Protein AF-A0A1V4ZEF6-F1 (afdb_monomer)

Sequence (366 aa):
MSLTPDLIRANMSLEEIETHDHVALFYADDDERDRQSARLCSIGYERGEQIVLLATPDVLEGLRRHLTIPGRSLAELEAGGNLRAVLFDEGESYDEEKALLLLEKLVHDGVAKGFPAVRIITYASSLARWWDMKALLRIESLCNEIFEETAAVSVCLWQANEPMVMSVVARHPFLVVRGFLCSNYFYMAPADVAKDERAIPVGPAFLDRLLDIQMNELSLKQQDERMKEVNCRLADEMEQRQKVEWALVLSENNYRNALNAMADMVHVIDREGKVVLANHVFIDKVKQLGYPGNVIGDRLSDMLPYLCQENLEDNERVFNTGCSLKKEEMVRIAGHDICIEVRKIPVMNGPSAYNVLTIAREVEQR

Secondary structure (DSSP, 8-state):
---------EEE-GGG--TT-EEEEEESSHHHHHHHHHHHHHHHHHTTPEEEEEE-HHHHHHHHHH-EETTEEHHHHHHTTSEEEEE--TT----HHHHHHHHHHHHHHHHHTT-S-EEEEE-HHHHHTTS-HHHHHHHHHHHHHHHHHSSEEEEEEEETTSTTHHHHHTT-SEEEETTEEEE-TT---HHHHTT--S-----HHHHHHHHHHHHHHHHHHHHHHHHHHHHHHHHHHHHHHHHHHHHHHHHHHHHHHHHHT-SSEEEEE-TTSBEEEE-HHHHHHHHHTT--S-TTTSBHHHH-TTS-HHHHHHHHHHHHH---EEEEEEEEETTEEEEEEEEEEEEEETTEEEEEEEEEEE----

Nearest PDB structures (foldseek):
  7dyi-assembly1_B  TM=7.213E-01  e=3.232E-06  Synechococcus elongatus PCC 7942 = FACHB-805
  3jzm-assembly1_B  TM=6.583E-01  e=1.383E-05  Synechococcus elongatus PCC 7942 = FACHB-805
  4yds-assembly1_A  TM=6.256E-01  e=2.862E-05  Sulfolobus acidocaldarius DSM 639
  2qkp-assembly2_D  TM=6.575E-01  e=6.289E-04  Streptococcus mutans UA159
  8dba-assembly1_D  TM=4.778E-01  e=4.374E-05  Cereibacter sphaeroides

Radius of gyration: 43.16 Å; Cα contacts (8 Å, |Δi|>4): 537; chains: 1; bounding box: 96×50×104 Å

Structure (mmCIF, N/CA/C/O backbone):
data_AF-A0A1V4ZEF6-F1
#
_entry.id   AF-A0A1V4ZEF6-F1
#
loop_
_atom_site.group_PDB
_atom_site.id
_atom_site.type_symbol
_atom_site.label_atom_id
_atom_site.label_alt_id
_atom_site.label_comp_id
_atom_site.label_asym_id
_atom_site.label_entity_id
_atom_site.label_seq_id
_atom_site.pdbx_PDB_ins_code
_atom_site.Cartn_x
_atom_site.Cartn_y
_atom_site.Cartn_z
_atom_site.occupancy
_atom_site.B_iso_or_equiv
_atom_site.auth_seq_id
_atom_site.auth_comp_id
_atom_site.auth_asym_id
_atom_site.auth_atom_id
_atom_site.pdbx_PDB_model_num
ATOM 1 N N . MET A 1 1 ? 5.668 29.654 -7.514 1.00 25.45 1 MET A N 1
ATOM 2 C CA . MET A 1 1 ? 4.859 28.448 -7.782 1.00 25.45 1 MET A CA 1
ATOM 3 C C . MET A 1 1 ? 5.863 27.329 -7.988 1.00 25.45 1 MET A C 1
ATOM 5 O O . MET A 1 1 ? 6.567 27.368 -8.977 1.00 25.45 1 MET A O 1
ATOM 9 N N . SER A 1 2 ? 6.302 26.665 -6.917 1.00 35.56 2 SER A N 1
ATOM 10 C CA . SER A 1 2 ? 5.681 25.451 -6.356 1.00 35.56 2 SER A CA 1
ATOM 11 C C . SER A 1 2 ? 5.515 24.376 -7.428 1.00 35.56 2 SER A C 1
ATOM 13 O O . SER A 1 2 ? 4.440 24.201 -7.979 1.00 35.56 2 SER A O 1
ATOM 15 N N . LEU A 1 3 ? 6.630 23.710 -7.715 1.00 23.38 3 LEU A N 1
ATOM 16 C CA . LEU A 1 3 ? 6.681 22.352 -8.237 1.00 23.38 3 LEU A CA 1
ATOM 17 C C . LEU A 1 3 ? 7.714 21.636 -7.367 1.00 23.38 3 LEU A C 1
ATOM 19 O O . LEU A 1 3 ? 8.877 21.500 -7.722 1.00 23.38 3 LEU A O 1
ATOM 23 N N . THR A 1 4 ? 7.321 21.298 -6.143 1.00 24.86 4 THR A N 1
ATOM 24 C CA . THR A 1 4 ? 7.815 20.054 -5.558 1.00 24.86 4 THR A CA 1
ATOM 25 C C . THR A 1 4 ? 7.092 18.973 -6.350 1.00 24.86 4 THR A C 1
ATOM 27 O O . THR A 1 4 ? 5.868 18.916 -6.229 1.00 24.86 4 THR A O 1
ATOM 30 N N . PRO A 1 5 ? 7.770 18.186 -7.204 1.00 33.22 5 PRO A N 1
ATOM 31 C CA . PRO A 1 5 ? 7.146 16.988 -7.737 1.00 33.22 5 PRO A CA 1
ATOM 32 C C . PRO A 1 5 ? 6.732 16.161 -6.523 1.00 33.22 5 PRO A C 1
ATOM 34 O O . PRO A 1 5 ? 7.518 16.047 -5.576 1.00 33.22 5 PRO A O 1
ATOM 37 N N . ASP A 1 6 ? 5.504 15.656 -6.505 1.00 36.19 6 ASP A N 1
ATOM 38 C CA . ASP A 1 6 ? 5.046 14.709 -5.495 1.00 36.19 6 ASP A CA 1
ATOM 39 C C . ASP A 1 6 ? 5.944 13.456 -5.558 1.00 36.19 6 ASP A C 1
ATOM 41 O O . ASP A 1 6 ? 5.702 12.499 -6.286 1.00 36.19 6 ASP A O 1
ATOM 45 N N . LEU A 1 7 ? 7.057 13.507 -4.821 1.00 40.72 7 LEU A N 1
ATOM 46 C CA . LEU A 1 7 ? 8.138 12.522 -4.743 1.00 40.72 7 LEU A CA 1
ATOM 47 C C . LEU A 1 7 ? 7.742 11.368 -3.813 1.00 40.72 7 LEU A C 1
ATOM 49 O O . LEU A 1 7 ? 8.435 11.059 -2.842 1.00 40.72 7 LEU A O 1
ATOM 53 N N . ILE A 1 8 ? 6.594 10.749 -4.081 1.00 44.06 8 ILE A N 1
ATOM 54 C CA . ILE A 1 8 ? 6.137 9.557 -3.362 1.00 44.06 8 ILE A CA 1
ATOM 55 C C . ILE A 1 8 ? 5.793 8.471 -4.385 1.00 44.06 8 ILE A C 1
ATOM 57 O O . ILE A 1 8 ? 4.632 8.151 -4.613 1.00 44.06 8 ILE A O 1
ATOM 61 N N . ARG A 1 9 ? 6.826 7.892 -5.010 1.00 48.12 9 ARG A N 1
ATOM 62 C CA . ARG A 1 9 ? 6.733 6.608 -5.724 1.00 48.12 9 ARG A CA 1
ATOM 63 C C . ARG A 1 9 ? 7.878 5.705 -5.281 1.00 48.12 9 ARG A C 1
ATOM 65 O O . ARG A 1 9 ? 8.962 5.729 -5.856 1.00 48.12 9 ARG A O 1
ATOM 72 N N . ALA A 1 10 ? 7.681 4.975 -4.190 1.00 47.03 10 ALA A N 1
ATOM 73 C CA . ALA A 1 10 ? 8.702 4.104 -3.619 1.00 47.03 10 ALA A CA 1
ATOM 74 C C . ALA A 1 10 ? 8.150 2.708 -3.342 1.00 47.03 10 ALA A C 1
ATOM 76 O O . ALA A 1 10 ? 7.075 2.587 -2.757 1.00 47.03 10 ALA A O 1
ATOM 77 N N . ASN A 1 11 ? 8.911 1.671 -3.716 1.00 53.81 11 ASN A N 1
ATOM 78 C CA . ASN A 1 11 ? 8.492 0.263 -3.654 1.00 53.81 11 ASN A CA 1
ATOM 79 C C . ASN A 1 11 ? 7.203 -0.012 -4.436 1.00 53.81 11 ASN A C 1
ATOM 81 O O . ASN A 1 11 ? 6.352 -0.799 -4.021 1.00 53.81 11 ASN A O 1
ATOM 85 N N . MET A 1 12 ? 7.086 0.671 -5.567 1.00 60.19 12 MET A N 1
ATOM 86 C CA . MET A 1 12 ? 5.955 0.603 -6.468 1.00 60.19 12 MET A CA 1
ATOM 87 C C . MET A 1 12 ? 6.144 -0.515 -7.494 1.00 60.19 12 MET A C 1
ATOM 89 O O . MET A 1 12 ? 7.266 -0.951 -7.777 1.00 60.19 12 MET A O 1
ATOM 93 N N . SER A 1 13 ? 5.036 -1.011 -8.025 1.00 78.75 13 SER A N 1
ATOM 94 C CA . SER A 1 13 ? 5.056 -2.023 -9.075 1.00 78.75 13 SER A CA 1
ATOM 95 C C . SER A 1 13 ? 5.390 -1.370 -10.423 1.00 78.75 13 SER A C 1
ATOM 97 O O . SER A 1 13 ? 5.244 -0.161 -10.593 1.00 78.75 13 SER A O 1
ATOM 99 N N . LEU A 1 14 ? 5.840 -2.144 -11.415 1.00 83.19 14 LEU A N 1
ATOM 100 C CA . LEU A 1 14 ? 6.134 -1.607 -12.758 1.00 83.19 14 LEU A CA 1
ATOM 101 C C . LEU A 1 14 ? 4.903 -0.982 -13.435 1.00 83.19 14 LEU A C 1
ATOM 103 O O . LEU A 1 14 ? 5.025 -0.158 -14.339 1.00 83.19 14 LEU A O 1
ATOM 107 N N . GLU A 1 15 ? 3.717 -1.372 -12.985 1.00 86.00 15 GLU A N 1
ATOM 108 C CA . GLU A 1 15 ? 2.422 -0.826 -13.351 1.00 86.00 15 GLU A CA 1
ATOM 109 C C . GLU A 1 15 ? 2.271 0.644 -12.931 1.00 86.00 15 GLU A C 1
ATOM 111 O O . GLU A 1 15 ? 1.353 1.301 -13.388 1.00 86.00 15 GLU A O 1
ATOM 116 N N . GLU A 1 16 ? 3.142 1.213 -12.104 1.00 85.81 16 GLU A N 1
ATOM 117 C CA . GLU A 1 16 ? 3.047 2.623 -11.687 1.00 85.81 16 GLU A CA 1
ATOM 118 C C . GLU A 1 16 ? 3.954 3.551 -12.509 1.00 85.81 16 GLU A C 1
ATOM 120 O O . GLU A 1 16 ? 4.047 4.744 -12.225 1.00 85.81 16 GLU A O 1
ATOM 125 N N . ILE A 1 17 ? 4.584 3.020 -13.565 1.00 88.88 17 ILE A N 1
ATOM 126 C CA . ILE A 1 17 ? 5.239 3.826 -14.599 1.00 88.88 17 ILE A CA 1
ATOM 127 C C . ILE A 1 17 ? 4.155 4.466 -15.477 1.00 88.88 17 ILE A C 1
ATOM 129 O O . ILE A 1 17 ? 3.334 3.764 -16.081 1.00 88.88 17 ILE A O 1
ATOM 133 N N . GLU A 1 18 ? 4.161 5.789 -15.567 1.00 89.31 18 GLU A N 1
ATOM 134 C CA . GLU A 1 18 ? 3.169 6.608 -16.260 1.00 89.31 18 GLU A CA 1
ATOM 135 C C . GLU A 1 18 ? 3.711 7.224 -17.556 1.00 89.31 18 GLU A C 1
ATOM 137 O O . GLU A 1 18 ? 4.890 7.123 -17.892 1.00 89.31 18 GLU A O 1
ATOM 142 N N . THR A 1 19 ? 2.811 7.832 -18.332 1.00 90.00 19 THR A N 1
ATOM 143 C CA . THR A 1 19 ? 3.193 8.657 -19.485 1.00 90.00 19 THR A CA 1
ATOM 144 C C . THR A 1 19 ? 4.055 9.826 -19.016 1.00 90.00 19 THR A C 1
ATOM 146 O O . THR A 1 19 ? 3.807 10.368 -17.944 1.00 90.00 19 THR A O 1
ATOM 149 N N . HIS A 1 20 ? 5.035 10.200 -19.832 1.00 91.12 20 HIS A N 1
ATOM 150 C CA . HIS A 1 20 ? 6.109 11.159 -19.564 1.00 91.12 20 HIS A CA 1
ATOM 151 C C . HIS A 1 20 ? 7.256 10.635 -18.686 1.00 91.12 20 HIS A C 1
ATOM 153 O O . HIS A 1 20 ? 8.286 11.300 -18.581 1.00 91.12 20 HIS A O 1
ATOM 159 N N . ASP A 1 21 ? 7.145 9.431 -18.110 1.00 90.12 21 ASP A N 1
ATOM 160 C CA . ASP A 1 21 ? 8.215 8.888 -17.271 1.00 90.12 21 ASP A CA 1
ATOM 161 C C . ASP A 1 21 ? 9.429 8.431 -18.096 1.00 90.12 21 ASP A C 1
ATOM 163 O O . ASP A 1 21 ? 9.311 7.747 -19.120 1.00 90.12 21 ASP A O 1
ATOM 167 N N . HIS A 1 22 ? 10.615 8.741 -17.567 1.00 91.06 22 HIS A N 1
ATOM 168 C CA . HIS A 1 22 ? 11.899 8.210 -18.011 1.00 91.06 22 HIS A CA 1
ATOM 169 C C . HIS A 1 22 ? 12.555 7.409 -16.880 1.00 91.06 22 HIS A C 1
ATOM 171 O O . HIS A 1 22 ? 12.903 7.949 -15.826 1.00 91.06 22 HIS A O 1
ATOM 177 N N . VAL A 1 23 ? 12.698 6.099 -17.081 1.00 90.81 23 VAL A N 1
ATOM 178 C CA . VAL A 1 23 ? 13.040 5.142 -16.022 1.00 90.81 23 VAL A CA 1
ATOM 179 C C . VAL A 1 23 ? 14.286 4.341 -16.387 1.00 90.81 23 VAL A C 1
ATOM 181 O O . VAL A 1 23 ? 14.334 3.728 -17.449 1.00 90.81 23 VAL A O 1
ATOM 184 N N . ALA A 1 24 ? 15.268 4.265 -15.485 1.00 89.75 24 ALA A N 1
ATOM 185 C CA . ALA A 1 24 ? 16.396 3.340 -15.630 1.00 89.75 24 ALA A CA 1
ATOM 186 C C . ALA A 1 24 ? 16.108 2.022 -14.903 1.00 89.75 24 ALA A C 1
ATOM 188 O O . ALA A 1 24 ? 15.923 2.014 -13.688 1.00 89.75 24 ALA A O 1
ATOM 189 N N . LEU A 1 25 ? 16.114 0.900 -15.620 1.00 90.25 25 LEU A N 1
ATOM 190 C CA . LEU A 1 25 ? 15.976 -0.442 -15.057 1.00 90.25 25 LEU A CA 1
ATOM 191 C C . LEU A 1 25 ? 17.328 -1.145 -15.025 1.00 90.25 25 LEU A C 1
ATOM 193 O O . LEU A 1 25 ? 17.959 -1.314 -16.066 1.00 90.25 25 LEU A O 1
ATOM 197 N N . PHE A 1 26 ? 17.733 -1.627 -13.851 1.00 86.12 26 PHE A N 1
ATOM 198 C CA . PHE A 1 26 ? 18.975 -2.386 -13.700 1.00 86.12 26 PHE A CA 1
ATOM 199 C C . PHE A 1 26 ? 18.710 -3.887 -13.598 1.00 86.12 26 PHE A C 1
ATOM 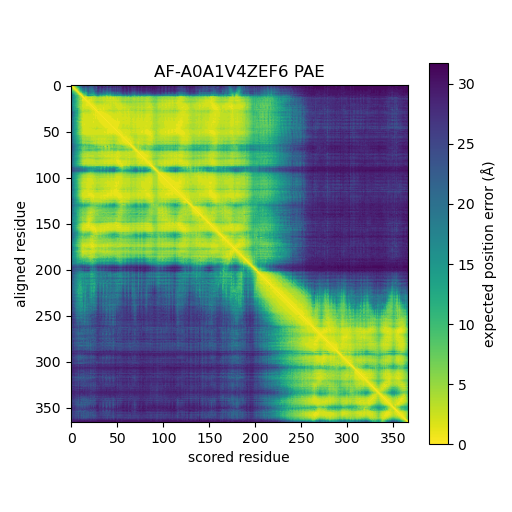201 O O . PHE A 1 26 ? 17.884 -4.314 -12.792 1.00 86.12 26 PHE A O 1
ATOM 208 N N . TYR A 1 27 ? 19.436 -4.679 -14.388 1.00 85.38 27 TYR A N 1
ATOM 209 C CA . TYR A 1 27 ? 19.371 -6.143 -14.376 1.00 85.38 27 TYR A CA 1
ATOM 210 C C . TYR A 1 27 ? 20.747 -6.764 -14.104 1.00 85.38 27 TYR A C 1
ATOM 212 O O . TYR A 1 27 ? 21.783 -6.230 -14.511 1.00 85.38 27 TYR A O 1
ATOM 220 N N . ALA A 1 28 ? 20.771 -7.894 -13.399 1.00 81.81 28 ALA A N 1
ATOM 221 C CA . ALA A 1 28 ? 21.996 -8.618 -13.068 1.00 81.81 28 ALA A CA 1
ATOM 222 C C . ALA A 1 28 ? 22.441 -9.569 -14.192 1.00 81.81 28 ALA A C 1
ATOM 224 O O . ALA A 1 28 ? 23.639 -9.688 -14.464 1.00 81.81 28 ALA A O 1
ATOM 225 N N . ASP A 1 29 ? 21.481 -10.224 -14.846 1.00 85.12 29 ASP A N 1
ATOM 226 C CA . ASP A 1 29 ? 21.697 -11.243 -15.873 1.00 85.12 29 ASP A CA 1
ATOM 227 C C . ASP A 1 29 ? 20.635 -11.187 -16.989 1.00 85.12 29 ASP A C 1
ATOM 229 O O . ASP A 1 29 ? 19.636 -10.467 -16.898 1.00 85.12 29 ASP A O 1
ATOM 233 N N . ASP A 1 30 ? 20.879 -11.930 -18.073 1.00 87.19 30 ASP A N 1
ATOM 234 C CA . ASP A 1 30 ? 19.987 -11.984 -19.237 1.00 87.19 30 ASP A CA 1
ATOM 235 C C . ASP A 1 30 ? 18.602 -12.560 -18.890 1.00 87.19 30 ASP A C 1
ATOM 237 O O . ASP A 1 30 ? 17.599 -12.124 -19.456 1.00 87.19 30 ASP A O 1
ATOM 241 N N . ASP A 1 31 ? 18.517 -13.481 -17.923 1.00 85.69 31 ASP A N 1
ATOM 242 C CA . ASP A 1 31 ? 17.240 -14.053 -17.489 1.00 85.69 31 ASP A CA 1
ATOM 243 C C . ASP A 1 31 ? 16.377 -12.994 -16.782 1.00 85.69 31 ASP A C 1
ATOM 245 O O . ASP A 1 31 ? 15.159 -12.933 -16.973 1.00 85.69 31 ASP A O 1
ATOM 249 N N . GLU A 1 32 ? 16.981 -12.151 -15.940 1.00 84.69 32 GLU A N 1
ATOM 250 C CA . GLU A 1 32 ? 16.313 -11.008 -15.324 1.00 84.69 32 GLU A CA 1
ATOM 251 C C . GLU A 1 32 ? 15.894 -9.980 -16.372 1.00 84.69 32 GLU A C 1
ATOM 253 O O . GLU A 1 32 ? 14.734 -9.558 -16.356 1.00 84.69 32 GLU A O 1
ATOM 258 N N . ARG A 1 33 ? 16.782 -9.633 -17.311 1.00 89.94 33 ARG A N 1
ATOM 259 C CA . ARG A 1 33 ? 16.459 -8.735 -18.429 1.00 89.94 33 ARG A CA 1
ATOM 260 C C . ARG A 1 33 ? 15.213 -9.211 -19.171 1.00 89.94 33 ARG A C 1
ATOM 262 O O . ARG A 1 33 ? 14.281 -8.427 -19.362 1.00 89.94 33 ARG A O 1
ATOM 269 N N . ASP A 1 34 ? 15.165 -10.482 -19.557 1.00 88.50 34 ASP A N 1
ATOM 270 C CA . ASP A 1 34 ? 14.069 -11.038 -20.352 1.00 88.50 34 ASP A CA 1
ATOM 271 C C . ASP A 1 34 ? 12.759 -11.092 -19.545 1.00 88.50 34 ASP A C 1
ATOM 273 O O . ASP A 1 34 ? 11.701 -10.706 -20.054 1.00 88.50 34 ASP A O 1
ATOM 277 N N . ARG A 1 35 ? 12.815 -11.467 -18.255 1.00 86.75 35 ARG A N 1
ATOM 278 C CA . ARG A 1 35 ? 11.644 -11.431 -17.355 1.00 86.75 35 ARG A CA 1
ATOM 279 C C . ARG A 1 35 ? 11.072 -10.022 -17.197 1.00 86.75 35 ARG A C 1
ATOM 281 O O . ARG A 1 35 ? 9.852 -9.858 -17.245 1.00 86.75 35 ARG A O 1
ATOM 288 N N . GLN A 1 36 ? 11.921 -9.016 -16.984 1.00 88.44 36 GLN A N 1
ATOM 289 C CA . GLN A 1 36 ? 11.469 -7.630 -16.828 1.00 88.44 36 GLN A CA 1
ATOM 290 C C . GLN A 1 36 ? 10.929 -7.067 -18.146 1.00 88.44 36 GLN A C 1
ATOM 292 O O . GLN A 1 36 ? 9.874 -6.435 -18.165 1.00 88.44 36 GLN A O 1
ATOM 297 N N . SER A 1 37 ? 11.580 -7.384 -19.265 1.00 91.69 37 SER A N 1
ATOM 298 C CA . SER A 1 37 ? 11.119 -7.009 -20.606 1.00 91.69 37 SER A CA 1
ATOM 299 C C . SER A 1 37 ? 9.730 -7.579 -20.907 1.00 91.69 37 SER A C 1
ATOM 301 O O . SER A 1 37 ? 8.859 -6.857 -21.395 1.00 91.69 37 SER A O 1
ATOM 303 N N . ALA A 1 38 ? 9.480 -8.845 -20.549 1.00 89.94 38 ALA A N 1
ATOM 304 C CA . ALA A 1 38 ? 8.167 -9.473 -20.691 1.00 89.94 38 ALA A CA 1
ATOM 305 C C . ALA A 1 38 ? 7.083 -8.755 -19.874 1.00 89.94 38 ALA A C 1
ATOM 307 O O . ALA A 1 38 ? 5.981 -8.524 -20.379 1.00 89.94 38 ALA A O 1
ATOM 308 N N . ARG A 1 39 ? 7.393 -8.362 -18.630 1.00 90.12 39 ARG A N 1
ATOM 309 C CA . ARG A 1 39 ? 6.472 -7.589 -17.780 1.00 90.12 39 ARG A CA 1
ATOM 310 C C . ARG A 1 39 ? 6.147 -6.233 -18.397 1.00 90.12 39 ARG A C 1
ATOM 312 O O . ARG A 1 39 ? 4.975 -5.917 -18.565 1.00 90.12 39 ARG A O 1
ATOM 319 N N . LEU A 1 40 ? 7.162 -5.475 -18.806 1.00 92.88 40 LEU A N 1
ATOM 320 C CA . LEU A 1 40 ? 6.986 -4.155 -19.421 1.00 92.88 40 LEU A CA 1
ATOM 321 C C . LEU A 1 40 ? 6.159 -4.217 -20.710 1.00 92.88 40 LEU A C 1
ATOM 323 O O . LEU A 1 40 ? 5.283 -3.379 -20.925 1.00 92.88 40 LEU A O 1
ATOM 327 N N . CYS A 1 41 ? 6.396 -5.231 -21.546 1.00 93.25 41 CYS A N 1
ATOM 328 C CA . CYS A 1 41 ? 5.606 -5.454 -22.755 1.00 93.25 41 CYS A CA 1
ATOM 329 C C . CYS A 1 41 ? 4.155 -5.834 -22.424 1.00 93.25 41 CYS A C 1
ATOM 331 O O . CYS A 1 41 ? 3.238 -5.371 -23.096 1.00 93.25 41 CYS A O 1
ATOM 333 N N . SER A 1 42 ? 3.933 -6.644 -21.385 1.00 92.00 42 SER A N 1
ATOM 334 C CA . SER A 1 42 ? 2.582 -7.020 -20.944 1.00 92.00 42 SER A CA 1
ATOM 335 C C . SER A 1 42 ? 1.794 -5.794 -20.476 1.00 92.00 42 SER A C 1
ATOM 337 O O . SER A 1 42 ? 0.680 -5.582 -20.942 1.00 92.00 42 SER A O 1
ATOM 339 N N . ILE A 1 43 ? 2.411 -4.935 -19.657 1.00 92.94 43 ILE A N 1
ATOM 340 C CA . ILE A 1 43 ? 1.804 -3.687 -19.169 1.00 92.94 43 ILE A CA 1
ATOM 341 C C . ILE A 1 43 ? 1.424 -2.772 -20.337 1.00 92.94 43 ILE A C 1
ATOM 343 O O . ILE A 1 43 ? 0.292 -2.295 -20.404 1.00 92.94 43 ILE A O 1
ATOM 347 N N . GLY A 1 44 ? 2.346 -2.551 -21.282 1.00 93.94 44 GLY A N 1
ATOM 348 C CA . GLY A 1 44 ? 2.067 -1.721 -22.455 1.00 93.94 44 GLY A CA 1
ATOM 349 C C . GLY A 1 44 ? 0.925 -2.278 -23.304 1.00 93.94 44 GLY A C 1
ATOM 350 O O . GLY A 1 44 ? 0.026 -1.540 -23.701 1.00 93.94 44 GLY A O 1
ATOM 351 N N . TYR A 1 45 ? 0.900 -3.596 -23.512 1.00 93.31 45 TYR A N 1
ATOM 352 C CA . TYR A 1 45 ? -0.167 -4.256 -24.258 1.00 93.31 45 TYR A CA 1
ATOM 353 C C . TYR A 1 45 ? -1.536 -4.130 -23.571 1.00 93.31 45 TYR A C 1
ATOM 355 O O . TYR A 1 45 ? -2.522 -3.795 -24.227 1.00 93.31 45 TYR A O 1
ATOM 363 N N . GLU A 1 46 ? -1.605 -4.357 -22.257 1.00 93.38 46 GLU A N 1
ATOM 364 C CA . GLU A 1 46 ? -2.837 -4.241 -21.463 1.00 93.38 46 GLU A CA 1
ATOM 365 C C . GLU A 1 46 ? -3.394 -2.813 -21.448 1.00 93.38 46 GLU A C 1
ATOM 367 O O . GLU A 1 46 ? -4.610 -2.617 -21.464 1.00 93.38 46 GLU A O 1
ATOM 372 N N . ARG A 1 47 ? -2.510 -1.811 -21.486 1.00 94.44 47 ARG A N 1
ATOM 373 C CA . ARG A 1 47 ? -2.868 -0.389 -21.590 1.00 94.44 47 ARG A CA 1
ATOM 374 C C . ARG A 1 47 ? -3.181 0.073 -23.010 1.00 94.44 47 ARG A C 1
ATOM 376 O O . ARG A 1 47 ? -3.561 1.225 -23.209 1.00 94.44 47 ARG A O 1
ATOM 383 N N . GLY A 1 48 ? -3.029 -0.810 -23.996 1.00 94.62 48 GLY A N 1
ATOM 384 C CA . GLY A 1 48 ? -3.212 -0.481 -25.404 1.00 94.62 48 GLY A CA 1
ATOM 385 C C . GLY A 1 48 ? -2.161 0.486 -25.946 1.00 94.62 48 GLY A C 1
ATOM 386 O O . GLY A 1 48 ? -2.433 1.146 -26.940 1.00 94.62 48 GLY A O 1
ATOM 387 N N . GLU A 1 49 ? -0.992 0.591 -25.313 1.00 96.69 49 GLU A N 1
ATOM 388 C CA . GLU A 1 49 ? 0.147 1.400 -25.758 1.00 96.69 49 GLU A CA 1
ATOM 389 C C . GLU A 1 49 ? 0.855 0.730 -26.951 1.00 96.69 49 GLU A C 1
ATOM 391 O O . GLU A 1 49 ? 0.817 -0.495 -27.112 1.00 96.69 49 GLU A O 1
ATOM 396 N N . GLN A 1 50 ? 1.549 1.516 -27.782 1.00 97.44 50 GLN A N 1
ATOM 397 C CA . GLN A 1 50 ? 2.485 0.936 -28.748 1.00 97.44 50 GLN A CA 1
ATOM 398 C C . GLN A 1 50 ? 3.803 0.608 -28.052 1.00 97.44 50 GLN A C 1
ATOM 400 O O . GLN A 1 50 ? 4.419 1.482 -27.452 1.00 97.44 50 GLN A O 1
ATOM 405 N N . ILE A 1 51 ? 4.271 -0.628 -28.183 1.00 97.06 51 ILE A N 1
ATOM 406 C CA . ILE A 1 51 ? 5.553 -1.076 -27.639 1.00 97.06 51 ILE A CA 1
ATOM 407 C C . ILE A 1 51 ? 6.626 -0.882 -28.708 1.00 97.06 51 ILE A C 1
ATOM 409 O O . ILE A 1 51 ? 6.509 -1.394 -29.822 1.00 97.06 51 ILE A O 1
ATOM 413 N N . VAL A 1 52 ? 7.693 -0.168 -28.377 1.00 97.06 52 VAL A N 1
ATOM 414 C CA . VAL A 1 52 ? 8.852 0.025 -29.246 1.00 97.06 52 VAL A CA 1
ATOM 415 C C . VAL A 1 52 ? 10.088 -0.539 -28.564 1.00 97.06 52 VAL A C 1
ATOM 417 O O . VAL A 1 52 ? 10.426 -0.125 -27.461 1.00 97.06 52 VAL A O 1
ATOM 420 N N . LEU A 1 53 ? 10.766 -1.480 -29.218 1.00 95.31 53 LEU A N 1
ATOM 421 C CA . LEU A 1 53 ? 12.014 -2.063 -28.719 1.00 95.31 53 LEU A CA 1
ATOM 422 C C . LEU A 1 53 ? 13.197 -1.454 -29.474 1.00 95.31 53 LEU A C 1
ATOM 424 O O . LEU A 1 53 ? 13.270 -1.604 -30.694 1.00 95.31 53 LEU A O 1
ATOM 428 N N . LEU A 1 54 ? 14.116 -0.801 -28.761 1.00 92.19 54 LEU A N 1
ATOM 429 C CA . LEU A 1 54 ? 15.370 -0.277 -29.310 1.00 92.19 54 LEU A CA 1
ATOM 430 C C . LEU A 1 54 ? 16.515 -1.196 -28.881 1.00 92.19 54 LEU A C 1
ATOM 432 O O . LEU A 1 54 ? 16.909 -1.194 -27.714 1.00 92.19 54 LEU A O 1
ATOM 436 N N . ALA A 1 55 ? 17.012 -2.021 -29.801 1.00 91.06 55 ALA A N 1
ATOM 437 C CA . ALA A 1 55 ? 17.936 -3.104 -29.473 1.00 91.06 55 ALA A CA 1
ATOM 438 C C . ALA A 1 55 ? 18.945 -3.384 -30.594 1.00 91.06 55 ALA A C 1
ATOM 440 O O . ALA A 1 55 ? 18.746 -3.009 -31.748 1.00 91.06 55 ALA A O 1
ATOM 441 N N . THR A 1 56 ? 20.004 -4.111 -30.251 1.00 89.31 56 THR A N 1
ATOM 442 C CA . THR A 1 56 ? 20.910 -4.743 -31.216 1.00 89.31 56 THR A CA 1
ATOM 443 C C . THR A 1 56 ? 20.300 -6.056 -31.751 1.00 89.31 56 THR A C 1
ATOM 445 O O . THR A 1 56 ? 19.401 -6.621 -31.108 1.00 89.31 56 THR A O 1
ATOM 448 N N . PRO A 1 57 ? 20.746 -6.581 -32.913 1.00 89.50 57 PRO A N 1
ATOM 449 C CA . PRO A 1 57 ? 20.154 -7.773 -33.523 1.00 89.50 57 PRO A CA 1
ATOM 450 C C . PRO A 1 57 ? 20.206 -9.017 -32.628 1.00 89.50 57 PRO A C 1
ATOM 452 O O . PRO A 1 57 ? 19.236 -9.772 -32.581 1.00 89.50 57 PRO A O 1
ATOM 455 N N . ASP A 1 58 ? 21.295 -9.204 -31.879 1.00 88.31 58 ASP A N 1
ATOM 456 C CA . ASP A 1 58 ? 21.492 -10.321 -30.948 1.00 88.31 58 ASP A CA 1
ATOM 457 C C . ASP A 1 58 ? 20.493 -10.294 -29.783 1.00 88.31 58 ASP A C 1
ATOM 459 O O . ASP A 1 58 ? 19.896 -11.322 -29.451 1.00 88.31 58 ASP A O 1
ATOM 463 N N . VAL A 1 59 ? 20.244 -9.114 -29.207 1.00 88.25 59 VAL A N 1
ATOM 464 C CA . VAL A 1 59 ? 19.255 -8.946 -28.134 1.00 88.25 59 VAL A CA 1
ATOM 465 C C . VAL A 1 59 ? 17.854 -9.239 -28.654 1.00 88.25 59 VAL A C 1
ATOM 467 O O . VAL A 1 59 ? 17.116 -10.008 -28.038 1.00 88.25 59 VAL A O 1
ATOM 470 N N . LEU A 1 60 ? 17.481 -8.671 -29.805 1.00 88.38 60 LEU A N 1
ATOM 471 C CA . LEU A 1 60 ? 16.148 -8.881 -30.366 1.00 88.38 60 LEU A CA 1
ATOM 472 C C . LEU A 1 60 ? 15.911 -10.348 -30.744 1.00 88.38 60 LEU A C 1
ATOM 474 O O . LEU A 1 60 ? 14.809 -10.864 -30.547 1.00 88.38 60 LEU A O 1
ATOM 478 N N . GLU A 1 61 ? 16.928 -11.034 -31.266 1.00 87.25 61 GLU A N 1
ATOM 479 C CA . GLU A 1 61 ? 16.842 -12.464 -31.552 1.00 87.25 61 GLU A CA 1
ATOM 480 C C . GLU A 1 61 ? 16.640 -13.287 -30.270 1.00 87.25 61 GLU A C 1
ATOM 482 O O . GLU A 1 61 ? 15.797 -14.188 -30.252 1.00 87.25 61 GLU A O 1
ATOM 487 N N . GLY A 1 62 ? 17.338 -12.944 -29.183 1.00 84.94 62 GLY A N 1
ATOM 488 C CA . GLY A 1 62 ? 17.126 -13.544 -27.863 1.00 84.94 62 GLY A CA 1
ATOM 489 C C . GLY A 1 62 ? 15.693 -13.356 -27.356 1.00 84.94 62 GLY A C 1
ATOM 490 O O . GLY A 1 62 ? 15.024 -14.331 -27.006 1.00 84.94 62 GLY A O 1
ATOM 491 N N . LEU A 1 63 ? 15.182 -12.124 -27.411 1.00 86.50 63 LEU A N 1
ATOM 492 C CA . LEU A 1 63 ? 13.820 -11.797 -26.982 1.00 86.50 63 LEU A CA 1
ATOM 493 C C . LEU A 1 63 ? 12.768 -12.518 -27.826 1.00 86.50 63 LEU A C 1
ATOM 495 O O . LEU A 1 63 ? 11.807 -13.048 -27.283 1.00 86.50 63 LEU A O 1
ATOM 499 N N . ARG A 1 64 ? 12.941 -12.607 -29.149 1.00 85.38 64 ARG A N 1
ATOM 500 C CA . ARG A 1 64 ? 11.993 -13.325 -30.022 1.00 85.38 64 ARG A CA 1
ATOM 501 C C . ARG A 1 64 ? 11.894 -14.816 -29.703 1.00 85.38 64 ARG A C 1
ATOM 503 O O . ARG A 1 64 ? 10.847 -15.409 -29.952 1.00 85.38 64 ARG A O 1
ATOM 510 N N . ARG A 1 65 ? 12.961 -15.423 -29.176 1.00 80.69 65 ARG A N 1
ATOM 511 C CA . ARG A 1 65 ? 12.978 -16.846 -28.803 1.00 80.69 65 ARG A CA 1
ATOM 512 C C . ARG A 1 65 ? 12.311 -17.113 -27.457 1.00 80.69 65 ARG A C 1
ATOM 514 O O . ARG A 1 65 ? 11.673 -18.152 -27.313 1.00 80.69 65 ARG A O 1
ATOM 521 N N . HIS A 1 66 ? 12.470 -16.213 -26.487 1.00 74.25 66 HIS A N 1
ATOM 522 C CA . HIS A 1 66 ? 12.125 -16.498 -25.088 1.00 74.25 66 HIS A CA 1
ATOM 523 C C . HIS A 1 66 ? 11.029 -15.602 -24.506 1.00 74.25 66 HIS A C 1
ATOM 525 O O . HIS A 1 66 ? 10.387 -15.986 -23.529 1.00 74.25 66 HIS A O 1
ATOM 531 N N . LEU A 1 67 ? 10.786 -14.426 -25.086 1.00 79.06 67 LEU A N 1
ATOM 532 C CA . LEU A 1 67 ? 9.806 -13.485 -24.568 1.00 79.06 67 LEU A CA 1
ATOM 533 C C . LEU A 1 67 ? 8.409 -13.862 -25.064 1.00 79.06 67 LEU A C 1
ATOM 535 O O . LEU A 1 67 ? 8.053 -13.716 -26.235 1.00 79.06 67 LEU A O 1
ATOM 539 N N . THR A 1 68 ? 7.593 -14.310 -24.121 1.00 77.19 68 THR A N 1
ATOM 540 C CA . THR A 1 68 ? 6.149 -14.461 -24.282 1.00 77.19 68 THR A CA 1
ATOM 541 C C . THR A 1 68 ? 5.459 -13.555 -23.282 1.00 77.19 68 THR A C 1
ATOM 543 O O . THR A 1 68 ? 5.707 -13.662 -22.080 1.00 77.19 68 THR A O 1
ATOM 546 N N . ILE A 1 69 ? 4.568 -12.697 -23.766 1.00 80.75 69 ILE A N 1
ATOM 547 C CA . ILE A 1 69 ? 3.574 -12.063 -22.898 1.00 80.75 69 ILE A CA 1
ATOM 548 C C . ILE A 1 69 ? 2.395 -13.038 -22.731 1.00 80.75 69 ILE A C 1
ATOM 550 O O . ILE A 1 69 ? 2.256 -13.945 -23.559 1.00 80.75 69 ILE A O 1
ATOM 554 N N . PRO A 1 70 ? 1.548 -12.918 -21.692 1.00 75.88 70 PRO A N 1
ATOM 555 C CA . PRO A 1 70 ? 0.450 -13.854 -21.450 1.00 75.88 70 PRO A CA 1
ATOM 556 C C . PRO A 1 70 ? -0.391 -14.148 -22.707 1.00 75.88 70 PRO A C 1
ATOM 558 O O . PRO A 1 70 ? -1.213 -13.345 -23.144 1.00 75.88 70 PRO A O 1
ATOM 561 N N . GLY A 1 71 ? -0.159 -15.324 -23.301 1.00 73.62 71 GLY A N 1
ATOM 562 C CA . GLY A 1 71 ? -0.876 -15.822 -24.475 1.00 73.62 71 GLY A CA 1
ATOM 563 C C . GLY A 1 71 ? -0.452 -15.274 -25.846 1.00 73.62 71 GLY A C 1
ATOM 564 O O . GLY A 1 71 ? -1.167 -15.566 -26.802 1.00 73.62 71 GLY A O 1
ATOM 565 N N . ARG A 1 72 ? 0.649 -14.509 -25.983 1.00 84.50 72 ARG A N 1
ATOM 566 C CA . ARG A 1 72 ? 1.142 -14.016 -27.292 1.00 84.50 72 ARG A CA 1
ATOM 567 C C . ARG A 1 72 ? 2.669 -13.969 -27.399 1.00 84.50 72 ARG A C 1
ATOM 569 O O . ARG A 1 72 ? 3.375 -13.620 -26.453 1.00 84.50 72 ARG A O 1
ATOM 576 N N . SER A 1 73 ? 3.167 -14.263 -28.592 1.00 87.06 73 SER A N 1
ATOM 577 C CA . SER A 1 73 ? 4.567 -14.103 -28.996 1.00 87.06 73 SER A CA 1
ATOM 578 C C . SER A 1 73 ? 4.866 -12.682 -29.493 1.00 87.06 73 SER A C 1
ATOM 580 O O . SER A 1 73 ? 3.969 -11.964 -29.940 1.00 87.06 73 SER A O 1
ATOM 582 N N . LEU A 1 74 ? 6.145 -12.287 -29.495 1.00 86.56 74 LEU A N 1
ATOM 583 C CA . LEU A 1 74 ? 6.588 -11.026 -30.112 1.00 86.56 74 LEU A CA 1
ATOM 584 C C . LEU A 1 74 ? 6.161 -10.907 -31.580 1.00 86.56 74 LEU A C 1
ATOM 586 O O . LEU A 1 74 ? 5.718 -9.843 -31.999 1.00 86.56 74 LEU A O 1
ATOM 590 N N . ALA A 1 75 ? 6.252 -11.999 -32.344 1.00 87.00 75 ALA A N 1
ATOM 591 C CA . ALA A 1 75 ? 5.904 -12.008 -33.763 1.00 87.00 75 ALA A CA 1
ATOM 592 C C . ALA A 1 75 ? 4.421 -11.674 -34.005 1.00 87.00 75 ALA A C 1
ATOM 594 O O . ALA A 1 75 ? 4.088 -10.966 -34.954 1.00 87.00 75 ALA A O 1
ATOM 595 N N . GLU A 1 76 ? 3.523 -12.141 -33.132 1.00 88.62 76 GLU A N 1
ATOM 596 C CA . GLU A 1 76 ? 2.095 -11.808 -33.203 1.00 88.62 76 GLU A CA 1
ATOM 597 C C . GLU A 1 76 ? 1.838 -10.331 -32.883 1.00 88.62 76 GLU A C 1
ATOM 599 O O . GLU A 1 76 ? 0.996 -9.701 -33.523 1.00 88.62 76 GLU A O 1
ATOM 604 N N . LEU A 1 77 ? 2.581 -9.758 -31.931 1.00 89.75 77 LEU A N 1
ATOM 605 C CA . LEU A 1 77 ? 2.491 -8.334 -31.601 1.00 89.75 77 LEU A CA 1
ATOM 606 C C . LEU A 1 77 ? 3.036 -7.438 -32.717 1.00 89.75 77 LEU A C 1
ATOM 608 O O . LEU A 1 77 ? 2.451 -6.387 -32.987 1.00 89.75 77 LEU A O 1
ATOM 612 N N . GLU A 1 78 ? 4.123 -7.851 -33.374 1.00 91.25 78 GLU A N 1
ATOM 613 C CA . GLU A 1 78 ? 4.673 -7.163 -34.549 1.00 91.25 78 GLU A CA 1
ATOM 614 C C . GLU A 1 78 ? 3.675 -7.194 -35.711 1.00 91.25 78 GLU A C 1
ATOM 616 O O . GLU A 1 78 ? 3.378 -6.156 -36.304 1.00 91.25 78 GLU A O 1
ATOM 621 N N . ALA A 1 79 ? 3.091 -8.363 -35.999 1.00 89.69 79 ALA A N 1
ATOM 622 C CA . ALA A 1 79 ? 2.084 -8.516 -37.049 1.00 89.69 79 ALA A CA 1
ATOM 623 C C . ALA A 1 79 ? 0.813 -7.689 -36.777 1.00 89.69 79 ALA A C 1
ATOM 625 O O . ALA A 1 79 ? 0.206 -7.167 -37.712 1.00 89.69 79 ALA A O 1
ATOM 626 N N . GLY A 1 80 ? 0.427 -7.544 -35.505 1.00 88.00 80 GLY A N 1
ATOM 627 C CA . GLY A 1 80 ? -0.686 -6.696 -35.071 1.00 88.00 80 GLY A CA 1
ATOM 628 C C . GLY A 1 80 ? -0.372 -5.195 -35.037 1.00 88.00 80 GLY A C 1
ATOM 629 O O . GLY A 1 80 ? -1.279 -4.390 -34.841 1.00 88.00 80 GLY A O 1
ATOM 630 N N . GLY A 1 81 ? 0.892 -4.794 -35.216 1.00 90.50 81 GLY A N 1
ATOM 631 C CA . GLY A 1 81 ? 1.339 -3.400 -35.126 1.00 90.50 81 GLY A CA 1
ATOM 632 C C . GLY A 1 81 ? 1.417 -2.836 -33.700 1.00 90.50 81 GLY A C 1
ATOM 633 O O . GLY A 1 81 ? 1.774 -1.666 -33.530 1.00 90.50 81 GLY A O 1
ATOM 634 N N . ASN A 1 82 ? 1.113 -3.656 -32.686 1.00 93.00 82 ASN A N 1
ATOM 635 C CA . ASN A 1 82 ? 1.251 -3.316 -31.268 1.00 93.00 82 ASN A CA 1
ATOM 636 C C . ASN A 1 82 ? 2.718 -3.217 -30.847 1.00 93.00 82 ASN A C 1
ATOM 638 O O . ASN A 1 82 ? 3.026 -2.467 -29.927 1.00 93.00 82 ASN A O 1
ATOM 642 N N . LEU A 1 83 ? 3.606 -3.965 -31.508 1.00 95.06 83 LEU A N 1
ATOM 643 C CA . LEU A 1 83 ? 5.042 -3.925 -31.265 1.00 95.06 83 LEU A CA 1
ATOM 644 C C . LEU A 1 83 ? 5.800 -3.493 -32.519 1.00 95.06 83 LEU A C 1
ATOM 646 O O . LEU A 1 83 ? 5.509 -3.938 -33.628 1.00 95.06 83 LEU A O 1
ATOM 650 N N . ARG A 1 84 ? 6.805 -2.639 -32.336 1.00 94.94 84 ARG A N 1
ATOM 651 C CA . ARG A 1 84 ? 7.758 -2.232 -33.369 1.00 94.94 84 ARG A CA 1
ATOM 652 C C . ARG A 1 84 ? 9.176 -2.394 -32.838 1.00 94.94 84 ARG A C 1
ATOM 654 O O . ARG A 1 84 ? 9.565 -1.713 -31.898 1.00 94.94 84 ARG A O 1
ATOM 661 N N . ALA A 1 85 ? 9.972 -3.247 -33.467 1.00 92.62 85 ALA A N 1
ATOM 662 C CA . ALA A 1 85 ? 11.400 -3.309 -33.190 1.00 92.62 85 ALA A CA 1
ATOM 663 C C . ALA A 1 85 ? 12.170 -2.335 -34.095 1.00 92.62 85 ALA A C 1
ATOM 665 O O . ALA A 1 85 ? 11.926 -2.271 -35.303 1.00 92.62 85 ALA A O 1
ATOM 666 N N . VAL A 1 86 ? 13.099 -1.585 -33.510 1.00 91.38 86 VAL A N 1
ATOM 667 C CA . VAL A 1 86 ? 14.077 -0.758 -34.219 1.00 91.38 86 VAL A CA 1
ATOM 668 C C . VAL A 1 86 ? 15.453 -1.311 -33.887 1.00 91.38 86 VAL A C 1
ATOM 670 O O . VAL A 1 86 ? 15.846 -1.382 -32.721 1.00 91.38 86 VAL A O 1
ATOM 673 N N . LEU A 1 87 ? 16.144 -1.750 -34.932 1.00 87.50 87 LEU A N 1
ATOM 674 C CA . LEU A 1 87 ? 17.468 -2.337 -34.839 1.00 87.50 87 LEU A CA 1
ATOM 675 C C . LEU A 1 87 ? 18.525 -1.275 -35.105 1.00 87.50 87 LEU A C 1
ATOM 677 O O . LEU A 1 87 ? 18.356 -0.447 -35.997 1.00 87.50 87 LEU A O 1
ATOM 681 N N . PHE A 1 88 ? 19.603 -1.354 -34.340 1.00 81.88 88 PHE A N 1
ATOM 682 C CA . PHE A 1 88 ? 20.835 -0.614 -34.575 1.00 81.88 88 PHE A CA 1
ATOM 683 C C . PHE A 1 88 ? 21.903 -1.627 -34.974 1.00 81.88 88 PHE A C 1
ATOM 685 O O . PHE A 1 88 ? 21.933 -2.709 -34.390 1.00 81.88 88 PHE A O 1
ATOM 692 N N . ASP A 1 89 ? 22.749 -1.300 -35.950 1.00 78.12 89 ASP A N 1
ATOM 693 C CA . ASP A 1 89 ? 23.803 -2.193 -36.448 1.00 78.12 89 ASP A CA 1
ATOM 694 C C . ASP A 1 89 ? 25.207 -1.720 -36.034 1.00 78.12 89 ASP A C 1
ATOM 696 O O . ASP A 1 89 ? 25.458 -0.537 -35.781 1.00 78.12 89 ASP A O 1
ATOM 700 N N . GLU A 1 90 ? 26.150 -2.665 -35.986 1.00 66.88 90 GLU A N 1
ATOM 701 C CA . GLU A 1 90 ? 27.549 -2.395 -35.655 1.00 66.88 90 GLU A CA 1
ATOM 702 C C . GLU A 1 90 ? 28.185 -1.465 -36.706 1.00 66.88 90 GLU A C 1
ATOM 704 O O . GLU A 1 90 ? 28.249 -1.783 -37.894 1.00 66.88 90 GLU A O 1
ATOM 709 N N . GLY A 1 91 ? 28.683 -0.306 -36.261 1.00 60.16 91 GLY A N 1
ATOM 710 C CA . GLY A 1 91 ? 29.361 0.675 -37.117 1.00 60.16 91 GLY A CA 1
ATOM 711 C C . GLY A 1 91 ? 28.512 1.878 -37.535 1.00 60.16 91 GLY A C 1
ATOM 712 O O . GLY A 1 91 ? 29.047 2.803 -38.152 1.00 60.16 91 GLY A O 1
ATOM 713 N N . GLU A 1 9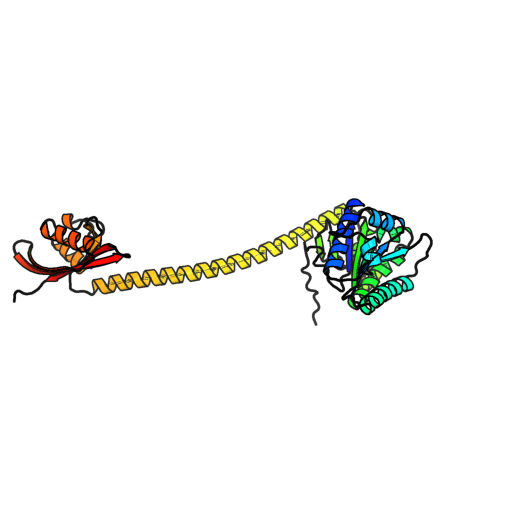2 ? 27.231 1.933 -37.164 1.00 65.06 92 GLU A N 1
ATOM 714 C CA . GLU A 1 92 ? 26.460 3.172 -37.264 1.00 65.06 92 GLU A CA 1
ATOM 715 C C . GLU A 1 92 ? 26.963 4.181 -36.221 1.00 65.06 92 GLU A C 1
ATOM 717 O O . GLU A 1 92 ? 26.667 4.089 -35.030 1.00 65.06 92 GLU A O 1
ATOM 722 N N . SER A 1 93 ? 27.756 5.166 -36.662 1.00 55.31 93 SER A N 1
ATOM 723 C CA . SER A 1 93 ? 28.081 6.327 -35.829 1.00 55.31 93 SER A CA 1
ATOM 724 C C . SER A 1 93 ? 26.805 7.133 -35.632 1.00 55.31 93 SER A C 1
ATOM 726 O O . SER A 1 93 ? 26.304 7.777 -36.561 1.00 55.31 93 SER A O 1
ATOM 728 N N . TYR A 1 94 ? 26.257 7.036 -34.427 1.00 64.00 94 TYR A N 1
ATOM 729 C CA . TYR A 1 94 ? 24.998 7.666 -34.100 1.00 64.00 94 TYR A CA 1
ATOM 730 C C . TYR A 1 94 ? 25.237 9.065 -33.529 1.00 64.00 94 TYR A C 1
ATOM 732 O O . TYR A 1 94 ? 26.012 9.261 -32.594 1.00 64.00 94 TYR A O 1
ATOM 740 N N . ASP A 1 95 ? 24.602 10.040 -34.168 1.00 70.88 95 ASP A N 1
ATOM 741 C CA . ASP A 1 95 ? 24.669 11.457 -33.830 1.00 70.88 95 ASP A CA 1
ATOM 742 C C . ASP A 1 95 ? 23.541 11.800 -32.849 1.00 70.88 95 ASP A C 1
ATOM 744 O O . ASP A 1 95 ? 22.425 11.294 -32.993 1.00 70.88 95 ASP A O 1
ATOM 748 N N . GLU A 1 96 ? 23.830 12.653 -31.868 1.00 75.31 96 GLU A N 1
ATOM 749 C CA . GLU A 1 96 ? 22.913 13.051 -30.790 1.00 75.31 96 GLU A CA 1
ATOM 750 C C . GLU A 1 96 ? 21.580 13.556 -31.359 1.00 75.31 96 GLU A C 1
ATOM 752 O O . GLU A 1 96 ? 20.513 13.063 -30.991 1.00 75.31 96 GLU A O 1
ATOM 757 N N . GLU A 1 97 ? 21.641 14.446 -32.354 1.00 80.56 97 GLU A N 1
ATOM 758 C CA . GLU A 1 97 ? 20.462 15.037 -32.996 1.00 80.56 97 GLU A CA 1
ATOM 759 C C . GLU A 1 97 ? 19.586 13.976 -33.678 1.00 80.56 97 GLU A C 1
ATOM 761 O O . GLU A 1 97 ? 18.360 13.980 -33.557 1.00 80.56 97 GLU A O 1
ATOM 766 N N . LYS A 1 98 ? 20.206 12.992 -34.338 1.00 82.25 98 LYS A N 1
ATOM 767 C CA . LYS A 1 98 ? 19.466 11.902 -34.985 1.00 82.25 98 LYS A CA 1
ATOM 768 C C . LYS A 1 98 ? 18.744 11.014 -33.972 1.00 82.25 98 LYS A C 1
ATOM 770 O O . LYS A 1 98 ? 17.822 10.300 -34.363 1.00 82.25 98 LYS A O 1
ATOM 775 N N . ALA A 1 99 ? 19.180 10.979 -32.709 1.00 82.00 99 ALA A N 1
ATOM 776 C CA . ALA A 1 99 ? 18.680 10.004 -31.725 1.00 82.00 99 ALA A CA 1
ATOM 777 C C . ALA A 1 99 ? 17.399 10.542 -31.138 1.00 82.00 99 ALA A C 1
ATOM 779 O O . ALA A 1 99 ? 16.365 9.882 -31.155 1.00 82.00 99 ALA A O 1
ATOM 780 N N . LEU A 1 100 ? 17.479 11.806 -30.752 1.00 85.06 100 LEU A N 1
ATOM 781 C CA . LEU A 1 100 ? 16.373 12.614 -30.289 1.00 85.06 100 LEU A CA 1
ATOM 782 C C . LEU A 1 100 ? 15.277 12.699 -31.363 1.00 85.06 100 LEU A C 1
ATOM 784 O O . LEU A 1 100 ? 14.133 12.343 -31.089 1.00 85.06 100 LEU A O 1
ATOM 788 N N . LEU A 1 101 ? 15.634 13.003 -32.619 1.00 87.75 101 LEU A N 1
ATOM 789 C CA . LEU A 1 101 ? 14.674 13.023 -33.734 1.00 87.75 101 LEU A CA 1
ATOM 790 C C . LEU A 1 101 ? 14.019 11.659 -33.993 1.00 87.75 101 LEU A C 1
ATOM 792 O O . LEU A 1 101 ? 12.845 11.590 -34.365 1.00 87.75 101 LEU A O 1
ATOM 796 N N . LEU A 1 102 ? 14.764 10.560 -33.832 1.00 88.88 102 LEU A N 1
ATOM 797 C CA . LEU A 1 102 ? 14.203 9.217 -33.962 1.00 88.88 102 LEU A CA 1
ATOM 798 C C . LEU A 1 102 ? 13.181 8.945 -32.852 1.00 88.88 102 LEU A C 1
ATOM 800 O O . LEU A 1 102 ? 12.091 8.461 -33.158 1.00 88.88 102 LEU A O 1
ATOM 804 N N . LEU A 1 103 ? 13.511 9.262 -31.598 1.00 90.19 103 LEU A N 1
ATOM 805 C CA . LEU A 1 103 ? 12.621 9.076 -30.450 1.00 90.19 103 LEU A CA 1
ATOM 806 C C . LEU A 1 103 ? 11.332 9.889 -30.609 1.00 90.19 103 LEU A C 1
ATOM 808 O O . LEU A 1 103 ? 10.246 9.313 -30.552 1.00 90.19 103 LEU A O 1
ATOM 812 N N . GLU A 1 104 ? 11.436 11.182 -30.918 1.00 91.50 104 GLU A N 1
ATOM 813 C CA . GLU A 1 104 ? 10.277 12.048 -31.179 1.00 91.50 104 GLU A CA 1
ATOM 814 C C . GLU A 1 104 ? 9.387 11.490 -32.292 1.00 91.50 104 GLU A C 1
ATOM 816 O O . GLU A 1 104 ? 8.165 11.384 -32.147 1.00 91.50 104 GLU A O 1
ATOM 821 N N . LYS A 1 105 ? 10.001 11.069 -33.405 1.00 93.31 105 LYS A N 1
ATOM 822 C CA . LYS A 1 105 ? 9.273 10.500 -34.539 1.00 93.31 105 LYS A CA 1
ATOM 823 C C . LYS A 1 105 ? 8.552 9.208 -34.166 1.00 93.31 105 LYS A C 1
ATOM 825 O O . LYS A 1 105 ? 7.427 8.999 -34.614 1.00 93.31 105 LYS A O 1
ATOM 830 N N . LEU A 1 106 ? 9.176 8.334 -33.377 1.00 94.31 106 LEU A N 1
ATOM 831 C CA . LEU A 1 106 ? 8.555 7.086 -32.930 1.00 94.31 106 LEU A CA 1
ATOM 832 C C . LEU A 1 106 ? 7.300 7.358 -32.100 1.00 94.31 106 LEU A C 1
ATOM 834 O O . LEU A 1 106 ? 6.275 6.717 -32.339 1.00 94.31 106 LEU A O 1
ATOM 838 N N . VAL A 1 107 ? 7.363 8.331 -31.187 1.00 94.38 107 VAL A N 1
ATOM 839 C CA . VAL A 1 107 ? 6.211 8.718 -30.364 1.00 94.38 107 VAL A CA 1
ATOM 840 C C . VAL A 1 107 ? 5.108 9.320 -31.233 1.00 94.38 107 VAL A C 1
ATOM 842 O O . VAL A 1 107 ? 3.962 8.873 -31.176 1.00 94.38 107 VAL A O 1
ATOM 845 N N . HIS A 1 108 ? 5.457 10.268 -32.106 1.00 95.00 108 HIS A N 1
ATOM 846 C CA . HIS A 1 108 ? 4.509 10.899 -33.023 1.00 95.00 108 HIS A CA 1
ATOM 847 C C . HIS A 1 108 ? 3.820 9.879 -33.948 1.00 95.00 108 HIS A C 1
ATOM 849 O O . HIS A 1 108 ? 2.597 9.896 -34.085 1.00 95.00 108 HIS A O 1
ATOM 855 N N . ASP A 1 109 ? 4.577 8.959 -34.555 1.00 95.62 109 ASP A N 1
ATOM 856 C CA . ASP A 1 109 ? 4.043 7.909 -35.432 1.00 95.62 109 ASP A CA 1
ATOM 857 C C . ASP A 1 109 ? 3.060 6.984 -34.692 1.00 95.62 109 ASP A C 1
ATOM 859 O O . ASP A 1 109 ? 2.062 6.553 -35.277 1.00 95.62 109 ASP A O 1
ATOM 863 N N . GLY A 1 110 ? 3.345 6.642 -33.432 1.00 95.50 110 GLY A N 1
ATOM 864 C CA . GLY A 1 110 ? 2.472 5.802 -32.613 1.00 95.50 110 GLY A CA 1
ATOM 865 C C . GLY A 1 110 ? 1.172 6.513 -32.249 1.00 95.50 110 GLY A C 1
ATOM 866 O O . GLY A 1 110 ? 0.086 5.989 -32.504 1.00 95.50 110 GLY A O 1
ATOM 867 N N . VAL A 1 111 ? 1.260 7.749 -31.759 1.00 94.88 111 VAL A N 1
ATOM 868 C CA . VAL A 1 111 ? 0.075 8.558 -31.435 1.00 94.88 111 VAL A CA 1
ATOM 869 C C . VAL A 1 111 ? -0.784 8.806 -32.681 1.00 94.88 111 VAL A C 1
ATOM 871 O O . VAL A 1 111 ? -2.003 8.642 -32.638 1.00 94.88 111 VAL A O 1
ATOM 874 N N . ALA A 1 112 ? -0.170 9.094 -33.835 1.00 96.00 112 ALA A N 1
ATOM 875 C CA . ALA A 1 112 ? -0.881 9.281 -35.103 1.00 96.00 112 ALA A CA 1
ATOM 876 C C . ALA A 1 112 ? -1.627 8.020 -35.586 1.00 96.00 112 ALA A C 1
ATOM 878 O O . ALA A 1 112 ? -2.608 8.124 -36.324 1.00 96.00 112 ALA A O 1
ATOM 879 N N . LYS A 1 113 ? -1.192 6.826 -35.163 1.00 95.19 113 LYS A N 1
ATOM 880 C CA . LYS A 1 113 ? -1.878 5.548 -35.423 1.00 95.19 113 LYS A CA 1
ATOM 881 C C . LYS A 1 113 ? -3.009 5.251 -34.431 1.00 95.19 113 LYS A C 1
ATOM 883 O O . LYS A 1 113 ? -3.681 4.235 -34.587 1.00 95.19 113 LYS A O 1
ATOM 888 N N . GLY A 1 114 ? -3.238 6.125 -33.451 1.00 95.75 114 GLY A N 1
ATOM 889 C CA . GLY A 1 114 ? -4.317 6.012 -32.470 1.00 95.75 114 GLY A CA 1
ATOM 890 C C . GLY A 1 114 ? -3.931 5.313 -31.167 1.00 95.75 114 GLY A C 1
ATOM 891 O O . GLY A 1 114 ? -4.820 5.002 -30.378 1.00 95.75 114 GLY A O 1
ATOM 892 N N . PHE A 1 115 ? -2.641 5.063 -30.924 1.00 97.31 115 PHE A N 1
ATOM 893 C CA . PHE A 1 115 ? -2.183 4.576 -29.622 1.00 97.31 115 PHE A CA 1
ATOM 894 C C . PHE A 1 115 ? -2.202 5.724 -28.592 1.00 97.31 115 PHE A C 1
ATOM 896 O O . PHE A 1 115 ? -1.818 6.843 -28.935 1.00 97.31 115 PHE A O 1
ATOM 903 N N . PRO A 1 116 ? -2.624 5.480 -27.336 1.00 96.06 116 PRO A N 1
ATOM 904 C CA . PRO A 1 116 ? -2.697 6.509 -26.299 1.00 96.06 116 PRO A CA 1
ATOM 905 C C . PRO A 1 116 ? -1.313 6.998 -25.851 1.00 96.06 116 PRO A C 1
ATOM 907 O O . PRO A 1 116 ? -1.171 8.156 -25.475 1.00 96.06 116 PRO A O 1
ATOM 910 N N . ALA A 1 117 ? -0.304 6.124 -25.907 1.00 96.81 117 ALA A N 1
ATOM 911 C CA . ALA A 1 117 ? 1.093 6.429 -25.629 1.00 96.81 117 ALA A CA 1
ATOM 912 C C . ALA A 1 117 ? 2.015 5.420 -26.338 1.00 96.81 117 ALA A C 1
ATOM 914 O O . ALA A 1 117 ? 1.568 4.367 -26.816 1.00 96.81 117 ALA A O 1
ATOM 915 N N . VAL A 1 118 ? 3.310 5.740 -26.387 1.00 97.44 118 VAL A N 1
ATOM 916 C CA . VAL A 1 118 ? 4.364 4.877 -26.934 1.00 97.44 118 VAL A CA 1
ATOM 917 C C . VAL A 1 118 ? 5.343 4.488 -25.831 1.00 97.44 118 VAL A C 1
ATOM 919 O O . VAL A 1 118 ? 6.051 5.332 -25.288 1.00 97.44 118 VAL A O 1
ATOM 922 N N . ARG A 1 119 ? 5.408 3.193 -25.516 1.00 97.06 119 ARG A N 1
ATOM 923 C CA . ARG A 1 119 ? 6.350 2.618 -24.556 1.00 97.06 119 ARG A CA 1
ATOM 924 C C . ARG A 1 119 ? 7.647 2.241 -25.250 1.00 97.06 119 ARG A C 1
ATOM 926 O O . ARG A 1 119 ? 7.689 1.263 -25.992 1.00 97.06 119 ARG A O 1
ATOM 933 N N . ILE A 1 120 ? 8.700 2.997 -24.987 1.00 96.31 120 ILE A N 1
ATOM 934 C CA . ILE A 1 120 ? 10.026 2.798 -25.560 1.00 96.31 120 ILE A CA 1
ATOM 935 C C . ILE A 1 120 ? 10.864 2.010 -24.554 1.00 96.31 120 ILE A C 1
ATOM 937 O O . ILE A 1 120 ? 11.116 2.470 -23.446 1.00 96.31 120 ILE A O 1
ATOM 941 N N . ILE A 1 121 ? 11.273 0.803 -24.934 1.00 95.38 121 ILE A N 1
ATOM 942 C CA . ILE A 1 121 ? 12.142 -0.063 -24.139 1.00 95.38 121 ILE A CA 1
ATOM 943 C C . ILE A 1 121 ? 13.504 -0.098 -24.825 1.00 95.38 121 ILE A C 1
ATOM 945 O O . ILE A 1 121 ? 13.649 -0.675 -25.908 1.00 95.38 121 ILE A O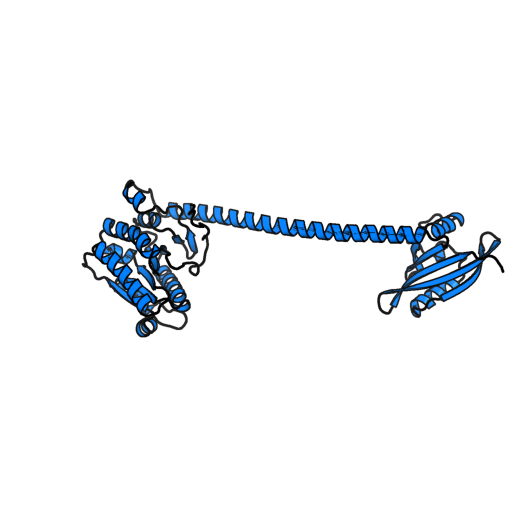 1
ATOM 949 N N . THR A 1 122 ? 14.493 0.521 -24.191 1.00 92.88 122 THR A N 1
ATOM 950 C CA . THR A 1 122 ? 15.837 0.693 -24.746 1.00 92.88 122 THR A CA 1
ATOM 951 C C . THR A 1 122 ? 16.807 -0.262 -24.076 1.00 92.88 122 THR A C 1
ATOM 953 O O . THR A 1 122 ? 17.017 -0.187 -22.871 1.00 92.88 122 THR A O 1
ATOM 956 N N . TYR A 1 123 ? 17.450 -1.140 -24.844 1.00 91.50 123 TYR A N 1
ATOM 957 C CA . TYR A 1 123 ? 18.489 -2.044 -24.339 1.00 91.50 123 TYR A CA 1
ATOM 958 C C . TYR A 1 123 ? 19.842 -1.329 -24.335 1.00 91.50 123 TYR A C 1
ATOM 960 O O . TYR A 1 123 ? 20.736 -1.625 -25.132 1.00 91.50 123 TYR A O 1
ATOM 968 N N . ALA A 1 12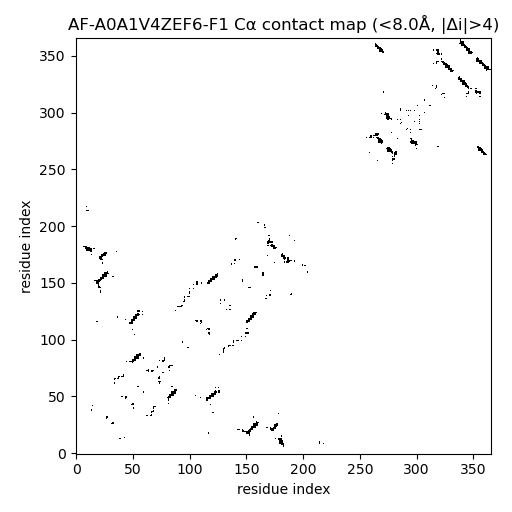4 ? 19.948 -0.336 -23.453 1.00 87.38 124 ALA A N 1
ATOM 969 C CA . ALA A 1 124 ? 20.986 0.683 -23.470 1.00 87.38 124 ALA A CA 1
ATOM 970 C C . ALA A 1 124 ? 22.399 0.102 -23.329 1.00 87.38 124 ALA A C 1
ATOM 972 O O . ALA A 1 124 ? 23.269 0.474 -24.110 1.00 87.38 124 ALA A O 1
ATOM 973 N N . SER A 1 125 ? 22.621 -0.880 -22.448 1.00 85.19 125 SER A N 1
ATOM 974 C CA . SER A 1 125 ? 23.926 -1.556 -22.314 1.00 85.19 125 SER A CA 1
ATOM 975 C C . SER A 1 125 ? 24.416 -2.211 -23.609 1.00 85.19 125 SER A C 1
ATOM 977 O O . SER A 1 125 ? 25.610 -2.204 -23.903 1.00 85.19 125 SER A O 1
ATOM 979 N N . SER A 1 126 ? 23.511 -2.752 -24.429 1.00 83.75 126 SER A N 1
ATOM 980 C CA . SER A 1 126 ? 23.888 -3.342 -25.717 1.00 83.75 126 SER A CA 1
ATOM 981 C C . SER A 1 126 ? 24.232 -2.275 -26.753 1.00 83.75 126 SER A C 1
ATOM 983 O O . SER A 1 126 ? 25.210 -2.434 -27.479 1.00 83.75 126 SER A O 1
ATOM 985 N N . LEU A 1 127 ? 23.484 -1.168 -26.781 1.00 79.81 127 LEU A N 1
ATOM 986 C CA . LEU A 1 127 ? 23.739 -0.034 -27.679 1.00 79.81 127 LEU A CA 1
ATOM 987 C C . LEU A 1 127 ? 25.016 0.733 -27.293 1.00 79.81 127 LEU A C 1
ATOM 989 O O . LEU A 1 127 ? 25.793 1.136 -28.158 1.00 79.81 127 LEU A O 1
ATOM 993 N N . ALA A 1 128 ? 25.286 0.861 -25.992 1.00 78.19 128 ALA A N 1
ATOM 994 C CA . ALA A 1 128 ? 26.460 1.531 -25.440 1.00 78.19 128 ALA A CA 1
ATOM 995 C C . ALA A 1 128 ? 27.787 0.912 -25.904 1.00 78.19 128 ALA A C 1
ATOM 997 O O . ALA A 1 128 ? 28.802 1.604 -25.934 1.00 78.19 128 ALA A O 1
ATOM 998 N N . ARG A 1 129 ? 27.790 -0.364 -26.320 1.00 74.69 129 ARG A N 1
ATOM 999 C CA . ARG A 1 129 ? 28.974 -1.040 -26.884 1.00 74.69 129 ARG A CA 1
ATOM 1000 C C . ARG A 1 129 ? 29.499 -0.360 -28.145 1.00 74.69 129 ARG A C 1
ATOM 1002 O O . ARG A 1 129 ? 30.681 -0.490 -28.454 1.00 74.69 129 ARG A O 1
ATOM 1009 N N . TRP A 1 130 ? 28.626 0.320 -28.882 1.00 70.06 130 TRP A N 1
ATOM 1010 C CA . TRP A 1 130 ? 28.940 0.895 -30.188 1.00 70.06 130 TRP A CA 1
ATOM 1011 C C . TRP A 1 130 ? 28.957 2.421 -30.189 1.00 70.06 130 TRP A C 1
ATOM 1013 O O . TRP A 1 130 ? 29.342 3.024 -31.190 1.00 70.06 130 TRP A O 1
ATOM 1023 N N . TRP A 1 131 ? 28.535 3.056 -29.096 1.00 71.75 131 TRP A N 1
ATOM 1024 C CA . TRP A 1 131 ? 28.383 4.506 -29.013 1.00 71.75 131 TRP A CA 1
ATOM 1025 C C . TRP A 1 131 ? 29.471 5.143 -28.154 1.00 71.75 131 TRP A C 1
ATOM 1027 O O . TRP A 1 131 ? 30.002 4.543 -27.219 1.00 71.75 131 TRP A O 1
ATOM 1037 N N . ASP A 1 132 ? 29.791 6.401 -28.458 1.00 72.69 132 ASP A N 1
ATOM 1038 C CA . ASP A 1 132 ? 30.641 7.196 -27.580 1.00 72.69 132 ASP A CA 1
ATOM 1039 C C . ASP A 1 132 ? 29.922 7.450 -26.248 1.00 72.69 132 ASP A C 1
ATOM 1041 O O . ASP A 1 132 ? 28.787 7.930 -26.204 1.00 72.69 132 ASP A O 1
ATOM 1045 N N . MET A 1 133 ? 30.607 7.150 -25.145 1.00 68.62 133 MET A N 1
ATOM 1046 C CA . MET A 1 133 ? 30.032 7.232 -23.804 1.00 68.62 133 MET A CA 1
ATOM 1047 C C . MET A 1 133 ? 29.575 8.653 -23.450 1.00 68.62 133 MET A C 1
ATOM 1049 O O . MET A 1 133 ? 28.586 8.815 -22.738 1.00 68.62 133 MET A O 1
ATOM 1053 N N . LYS A 1 134 ? 30.259 9.701 -23.935 1.00 71.06 134 LYS A N 1
ATOM 1054 C CA . LYS A 1 134 ? 29.835 11.081 -23.661 1.00 71.06 134 LYS A CA 1
ATOM 1055 C C . LYS A 1 134 ? 28.589 11.441 -24.458 1.00 71.06 134 LYS A C 1
ATOM 1057 O O . LYS A 1 134 ? 27.718 12.102 -23.901 1.00 71.06 134 LYS A O 1
ATOM 1062 N N . ALA A 1 135 ? 28.501 11.012 -25.715 1.00 69.94 135 ALA A N 1
ATOM 1063 C CA . ALA A 1 135 ? 27.317 11.220 -26.545 1.00 69.94 135 ALA A CA 1
ATOM 1064 C C . ALA A 1 135 ? 26.086 10.514 -25.955 1.00 69.94 135 ALA A C 1
ATOM 1066 O O . ALA A 1 135 ? 25.043 11.139 -25.784 1.00 69.94 135 ALA A O 1
ATOM 1067 N N . LEU A 1 136 ? 26.228 9.254 -25.537 1.00 74.31 136 LEU A N 1
ATOM 1068 C CA . LEU A 1 136 ? 25.139 8.501 -24.912 1.00 74.31 136 LEU A CA 1
ATOM 1069 C C . LEU A 1 136 ? 24.643 9.179 -23.630 1.00 74.31 136 LEU A C 1
ATOM 1071 O O . LEU A 1 136 ? 23.450 9.392 -23.463 1.00 74.31 136 LEU A O 1
ATOM 1075 N N . LEU A 1 137 ? 25.555 9.614 -22.757 1.00 74.56 137 LEU A N 1
ATOM 1076 C CA . LEU A 1 137 ? 25.185 10.330 -21.535 1.00 74.56 137 LEU A CA 1
ATOM 1077 C C . LEU A 1 137 ? 24.524 11.695 -21.789 1.00 74.56 137 LEU A C 1
ATOM 1079 O O . LEU A 1 137 ? 23.826 12.186 -20.903 1.00 74.56 137 LEU A O 1
ATOM 1083 N N . ARG A 1 138 ? 24.753 12.329 -22.945 1.00 74.94 138 ARG A N 1
ATOM 1084 C CA . ARG A 1 138 ? 24.022 13.543 -23.347 1.00 74.94 138 ARG A CA 1
ATOM 1085 C C . ARG A 1 138 ? 22.619 13.207 -23.825 1.00 74.94 138 ARG A C 1
ATOM 1087 O O . ARG A 1 138 ? 21.677 13.837 -23.358 1.00 74.94 138 ARG A O 1
ATOM 1094 N N . ILE A 1 139 ? 22.490 12.182 -24.670 1.00 78.00 139 ILE A N 1
ATOM 1095 C CA . ILE A 1 139 ? 21.194 11.676 -25.134 1.00 78.00 139 ILE A CA 1
ATOM 1096 C C . ILE A 1 139 ? 20.315 11.314 -23.930 1.00 78.00 139 ILE A C 1
ATOM 1098 O O . ILE A 1 139 ? 19.208 11.823 -23.828 1.00 78.00 139 ILE A O 1
ATOM 1102 N N . GLU A 1 140 ? 20.834 10.548 -22.964 1.00 81.56 140 GLU A N 1
ATOM 1103 C CA . GLU A 1 140 ? 20.112 10.173 -21.734 1.00 81.56 140 GLU A CA 1
ATOM 1104 C C . GLU A 1 140 ? 19.601 11.386 -20.936 1.00 81.56 140 GLU A C 1
ATOM 1106 O O . GLU A 1 140 ? 18.524 11.339 -20.347 1.00 81.56 140 GLU A O 1
ATOM 1111 N N . SER A 1 141 ? 20.351 12.493 -20.915 1.00 77.25 141 SER A N 1
ATOM 1112 C CA . SER A 1 141 ? 19.904 13.726 -20.259 1.00 77.25 141 SER A CA 1
ATOM 1113 C C . SER A 1 141 ? 18.804 14.444 -21.045 1.00 77.25 141 SER A C 1
ATOM 1115 O O . SER A 1 141 ? 17.832 14.888 -20.439 1.00 77.25 141 SER A O 1
ATOM 1117 N N . LEU A 1 142 ? 18.944 14.545 -22.369 1.00 79.94 142 LEU A N 1
ATOM 1118 C CA . LEU A 1 142 ? 18.001 15.252 -23.246 1.00 79.94 142 LEU A CA 1
ATOM 1119 C C . LEU A 1 142 ? 16.701 14.475 -23.484 1.00 79.94 142 LEU A C 1
ATOM 1121 O O . LEU A 1 142 ? 15.662 15.080 -23.731 1.00 79.94 142 LEU A O 1
ATOM 1125 N N . CYS A 1 143 ? 16.729 13.150 -23.337 1.00 81.94 143 CYS A N 1
ATOM 1126 C CA . CYS A 1 143 ? 15.538 12.306 -23.336 1.00 81.94 143 CYS A CA 1
ATOM 1127 C C . CYS A 1 143 ? 14.465 12.807 -22.357 1.00 81.94 143 CYS A C 1
ATOM 1129 O O . CYS A 1 143 ? 13.285 12.781 -22.695 1.00 81.94 143 CYS A O 1
ATOM 1131 N N . ASN A 1 144 ? 14.857 13.307 -21.177 1.00 79.88 144 ASN A N 1
ATOM 1132 C CA . ASN A 1 144 ? 13.903 13.829 -20.192 1.00 79.88 144 ASN A CA 1
ATOM 1133 C C . ASN A 1 144 ? 13.091 15.010 -20.751 1.00 79.88 144 ASN A C 1
ATOM 1135 O O . ASN A 1 144 ? 11.878 15.037 -20.586 1.00 79.88 144 ASN A O 1
ATOM 1139 N N . GLU A 1 145 ? 13.736 15.935 -21.469 1.00 81.38 145 GLU A N 1
ATOM 1140 C CA . GLU A 1 145 ? 13.070 17.108 -22.058 1.00 81.38 145 GLU A CA 1
ATOM 1141 C C . GLU A 1 145 ? 12.063 16.698 -23.146 1.00 81.38 145 GLU A C 1
ATOM 1143 O O . GLU A 1 145 ? 10.984 17.274 -23.254 1.00 81.38 145 GLU A O 1
ATOM 1148 N N . ILE A 1 146 ? 12.380 15.659 -23.926 1.00 83.19 146 ILE A N 1
ATOM 1149 C CA . ILE A 1 146 ? 11.478 15.129 -24.961 1.00 83.19 146 ILE A CA 1
ATOM 1150 C C . ILE A 1 146 ? 10.282 14.415 -24.333 1.00 83.19 146 ILE A C 1
ATOM 1152 O O . ILE A 1 146 ? 9.146 14.571 -24.786 1.00 83.19 146 ILE A O 1
ATOM 1156 N N . PHE A 1 147 ? 10.518 13.586 -23.318 1.00 84.88 147 PHE A N 1
ATOM 1157 C CA . PHE A 1 147 ? 9.463 12.766 -22.727 1.00 84.88 147 PHE A CA 1
ATOM 1158 C C . PHE A 1 147 ? 8.505 13.581 -21.855 1.00 84.88 147 PHE A C 1
ATOM 1160 O O . PHE A 1 147 ? 7.318 13.261 -21.840 1.00 84.88 147 PHE A O 1
ATOM 1167 N N . GLU A 1 148 ? 8.954 14.689 -21.255 1.00 82.56 148 GLU A N 1
ATOM 1168 C CA . GLU A 1 148 ? 8.073 15.651 -20.574 1.00 82.56 148 GLU A CA 1
ATOM 1169 C C . GLU A 1 148 ? 6.964 16.197 -21.497 1.00 82.56 148 GLU A C 1
ATOM 1171 O O . GLU A 1 148 ? 5.834 16.390 -21.054 1.00 82.56 148 GLU A O 1
ATOM 1176 N N . GLU A 1 149 ? 7.243 16.372 -22.792 1.00 83.00 149 GLU A N 1
ATOM 1177 C CA . GLU A 1 149 ? 6.321 16.996 -23.758 1.00 83.00 149 GLU A CA 1
ATOM 1178 C C . GLU A 1 149 ? 5.648 15.994 -24.717 1.00 83.00 149 GLU A C 1
ATOM 1180 O O . GLU A 1 149 ? 4.810 16.362 -25.545 1.00 83.00 149 GLU A O 1
ATOM 1185 N N . THR A 1 150 ? 5.992 14.706 -24.635 1.00 87.00 150 THR A N 1
ATOM 1186 C CA . THR A 1 150 ? 5.489 13.673 -25.554 1.00 87.00 150 THR A CA 1
ATOM 1187 C C . THR A 1 150 ? 4.785 12.547 -24.811 1.00 87.00 150 THR A C 1
ATOM 1189 O O . THR A 1 150 ? 5.125 12.228 -23.681 1.00 87.00 150 THR A O 1
ATOM 1192 N N . ALA A 1 151 ? 3.802 11.896 -25.445 1.00 92.88 151 ALA A N 1
ATOM 1193 C CA . ALA A 1 151 ? 3.091 10.752 -24.862 1.00 92.88 151 ALA A CA 1
ATOM 1194 C C . ALA A 1 151 ? 3.955 9.472 -24.873 1.00 92.88 151 ALA A C 1
ATOM 1196 O O . ALA A 1 151 ? 3.600 8.458 -25.481 1.00 92.88 151 ALA A O 1
ATOM 1197 N N . ALA A 1 152 ? 5.130 9.543 -24.254 1.00 93.75 152 ALA A N 1
ATOM 1198 C CA . ALA A 1 152 ? 6.126 8.490 -24.195 1.00 93.75 152 ALA A CA 1
ATOM 1199 C C . ALA A 1 152 ? 6.163 7.852 -22.807 1.00 93.75 152 ALA A C 1
ATOM 1201 O O . ALA A 1 152 ? 5.941 8.516 -21.802 1.00 93.75 152 ALA A O 1
ATOM 1202 N N . VAL A 1 153 ? 6.484 6.566 -22.750 1.00 94.75 153 VAL A N 1
ATOM 1203 C CA . VAL A 1 153 ? 6.893 5.882 -21.522 1.00 94.75 153 VAL A CA 1
ATOM 1204 C C . VAL A 1 153 ? 8.251 5.262 -21.803 1.00 94.75 153 VAL A C 1
ATOM 1206 O O . VAL A 1 153 ? 8.320 4.269 -22.527 1.00 94.75 153 VAL A O 1
ATOM 1209 N N . SER A 1 154 ? 9.333 5.844 -21.294 1.00 94.06 154 SER A N 1
ATOM 1210 C CA . SER A 1 154 ? 10.686 5.392 -21.625 1.00 94.06 154 SER A CA 1
ATOM 1211 C C . SER A 1 154 ? 11.294 4.566 -20.500 1.00 94.06 154 SER A C 1
ATOM 1213 O O . SER A 1 154 ? 11.362 5.006 -19.352 1.00 94.06 154 SER A O 1
ATOM 1215 N N . VAL A 1 155 ? 11.757 3.362 -20.833 1.00 94.56 155 VAL A N 1
ATOM 1216 C CA . VAL A 1 155 ? 12.475 2.476 -19.916 1.00 94.56 155 VAL A CA 1
ATOM 1217 C C . VAL A 1 155 ? 13.812 2.079 -20.535 1.00 94.56 155 VAL A C 1
ATOM 1219 O O . VAL A 1 155 ? 13.861 1.303 -21.492 1.00 94.56 155 VAL A O 1
ATOM 1222 N N . CYS A 1 156 ? 14.904 2.572 -19.960 1.00 92.94 156 CYS A N 1
ATOM 1223 C CA . CYS A 1 156 ? 16.271 2.250 -20.356 1.00 92.94 156 CYS A CA 1
ATOM 1224 C C . CYS A 1 156 ? 16.809 1.100 -19.497 1.00 92.94 156 CYS A C 1
ATOM 1226 O O . CYS A 1 156 ? 16.914 1.217 -18.278 1.00 92.94 156 CYS A O 1
ATOM 1228 N N . LEU A 1 157 ? 17.141 -0.028 -20.122 1.00 91.94 157 LEU A N 1
ATOM 1229 C CA . LEU A 1 157 ? 17.652 -1.228 -19.467 1.00 91.94 157 LEU A CA 1
ATOM 1230 C C . LEU A 1 157 ? 19.181 -1.223 -19.456 1.00 91.94 157 LEU A C 1
ATOM 1232 O O . LEU A 1 157 ? 19.825 -1.158 -20.506 1.00 91.94 157 LEU A O 1
ATOM 1236 N N . TRP A 1 158 ? 19.738 -1.378 -18.259 1.00 87.75 158 TRP A N 1
ATOM 1237 C CA . TRP A 1 158 ? 21.164 -1.317 -17.975 1.00 87.75 158 TRP A CA 1
ATOM 1238 C C . TRP A 1 158 ? 21.636 -2.537 -17.187 1.00 87.75 158 TRP A C 1
ATOM 1240 O O . TRP A 1 158 ? 21.002 -2.957 -16.218 1.00 87.75 158 TRP A O 1
ATOM 1250 N N . GLN A 1 159 ? 22.789 -3.084 -17.552 1.00 85.12 159 GLN A N 1
ATOM 1251 C CA . GLN A 1 159 ? 23.426 -4.138 -16.781 1.00 85.12 159 GLN A CA 1
ATOM 1252 C C . GLN A 1 159 ? 24.061 -3.547 -15.511 1.00 85.12 159 GLN A C 1
ATOM 1254 O O . GLN A 1 159 ? 24.879 -2.628 -15.558 1.00 85.12 159 GLN A O 1
ATOM 1259 N N . ALA A 1 160 ? 23.700 -4.091 -14.348 1.00 79.56 160 ALA A N 1
ATOM 1260 C CA . ALA A 1 160 ? 24.018 -3.511 -13.038 1.00 79.56 160 ALA A CA 1
ATOM 1261 C C . ALA A 1 160 ? 25.521 -3.468 -12.687 1.00 79.56 160 ALA A C 1
ATOM 1263 O O . ALA A 1 160 ? 25.923 -2.759 -11.765 1.00 79.56 160 ALA A O 1
ATOM 1264 N N . ASN A 1 161 ? 26.359 -4.234 -13.387 1.00 73.00 161 ASN A N 1
ATOM 1265 C CA . ASN A 1 161 ? 27.801 -4.312 -13.146 1.00 73.00 161 ASN A CA 1
ATOM 1266 C C . ASN A 1 161 ? 28.634 -3.418 -14.083 1.00 73.00 161 ASN A C 1
ATOM 1268 O O . ASN A 1 161 ? 29.865 -3.444 -13.999 1.00 73.00 161 ASN A O 1
ATOM 1272 N N . GLU A 1 162 ? 27.999 -2.635 -14.958 1.00 73.25 162 GLU A N 1
ATOM 1273 C CA . GLU A 1 162 ? 28.723 -1.773 -15.886 1.00 73.25 162 GLU A CA 1
ATOM 1274 C C . GLU A 1 162 ? 29.333 -0.548 -15.179 1.00 73.25 162 GLU A C 1
ATOM 1276 O O . GLU A 1 162 ? 28.700 0.060 -14.311 1.00 73.25 162 GLU A O 1
ATOM 1281 N N . PRO A 1 163 ? 30.542 -0.102 -15.577 1.00 67.00 163 PRO A N 1
ATOM 1282 C CA . PRO A 1 163 ? 31.198 1.067 -14.978 1.00 67.00 163 PRO A CA 1
ATOM 1283 C C . PRO A 1 163 ? 30.381 2.368 -15.058 1.00 67.00 163 PRO A C 1
ATOM 1285 O O . PRO A 1 163 ? 30.595 3.289 -14.272 1.00 67.00 163 PRO A O 1
ATOM 1288 N N . MET A 1 164 ? 29.455 2.450 -16.015 1.00 68.25 164 MET A N 1
ATOM 1289 C CA . MET A 1 164 ? 28.669 3.644 -16.334 1.00 68.25 164 MET A CA 1
ATOM 1290 C C . MET A 1 164 ? 27.339 3.758 -15.585 1.00 68.25 164 MET A C 1
ATOM 1292 O O . MET A 1 164 ? 26.704 4.810 -15.669 1.00 68.25 164 MET A O 1
ATOM 1296 N N . VAL A 1 165 ? 26.942 2.731 -14.818 1.00 71.69 165 VAL A N 1
ATOM 1297 C CA . VAL A 1 165 ? 25.657 2.655 -14.087 1.00 71.69 165 VAL A CA 1
ATOM 1298 C C . VAL A 1 165 ? 25.335 3.946 -13.337 1.00 71.69 165 VAL A C 1
ATOM 1300 O O . VAL A 1 165 ? 24.195 4.377 -13.265 1.00 71.69 165 VAL A O 1
ATOM 1303 N N . MET A 1 166 ? 26.343 4.628 -12.819 1.00 67.62 166 MET A N 1
ATOM 1304 C CA . MET A 1 166 ? 26.144 5.778 -11.939 1.00 67.62 166 MET A CA 1
ATOM 1305 C C . MET A 1 166 ? 26.020 7.097 -12.664 1.00 67.62 166 MET A C 1
ATOM 1307 O O . MET A 1 166 ? 25.294 7.984 -12.221 1.00 67.62 166 MET A O 1
ATOM 1311 N N . SER A 1 167 ? 26.693 7.213 -13.805 1.00 70.31 167 SER A N 1
ATOM 1312 C CA . SER A 1 167 ? 26.422 8.304 -14.729 1.00 70.31 167 SER A CA 1
ATOM 1313 C C . SER A 1 167 ? 24.989 8.194 -15.254 1.00 70.31 167 SER A C 1
ATOM 1315 O O . SER A 1 167 ? 24.325 9.213 -15.415 1.00 70.31 167 SER A O 1
ATOM 1317 N N . VAL A 1 168 ? 24.478 6.977 -15.428 1.00 76.62 168 VAL A N 1
ATOM 1318 C CA . VAL A 1 168 ? 23.083 6.726 -15.806 1.00 76.62 168 VAL A CA 1
ATOM 1319 C C . VAL A 1 168 ? 22.122 7.062 -14.664 1.00 76.62 168 VAL A C 1
ATOM 1321 O O . VAL A 1 168 ? 21.171 7.810 -14.889 1.00 76.62 168 VAL A O 1
ATOM 1324 N N . VAL A 1 169 ? 22.389 6.586 -13.438 1.00 76.81 169 VAL A N 1
ATOM 1325 C CA . VAL A 1 169 ? 21.556 6.876 -12.258 1.00 76.81 169 VAL A CA 1
ATOM 1326 C C . VAL A 1 169 ? 21.340 8.377 -12.124 1.00 76.81 169 VAL A C 1
ATOM 1328 O O . VAL A 1 169 ? 20.199 8.800 -12.076 1.00 76.81 169 VAL A O 1
ATOM 1331 N N . ALA A 1 170 ? 22.379 9.211 -12.163 1.00 73.94 170 ALA A N 1
ATOM 1332 C CA . ALA A 1 170 ? 22.221 10.657 -11.961 1.00 73.94 170 ALA A CA 1
ATOM 1333 C C . ALA A 1 170 ? 21.330 11.381 -13.002 1.00 73.94 170 ALA A C 1
ATOM 1335 O O . ALA A 1 170 ? 21.044 12.560 -12.832 1.00 73.94 170 ALA A O 1
ATOM 1336 N N . ARG A 1 171 ? 20.895 10.711 -14.077 1.00 77.31 171 ARG A N 1
ATOM 1337 C CA . ARG A 1 171 ? 20.138 11.302 -15.196 1.00 77.31 171 ARG A CA 1
ATOM 1338 C C . ARG A 1 171 ? 18.685 10.841 -15.297 1.00 77.31 171 ARG A C 1
ATOM 1340 O O . ARG A 1 171 ? 17.960 11.387 -16.120 1.00 77.31 171 ARG A O 1
ATOM 1347 N N . HIS A 1 172 ? 18.259 9.881 -14.477 1.00 82.25 172 HIS A N 1
ATOM 1348 C CA . HIS A 1 172 ? 16.894 9.350 -14.511 1.00 82.25 172 HIS A CA 1
ATOM 1349 C C . HIS A 1 172 ? 16.112 9.775 -13.266 1.00 82.25 172 HIS A C 1
ATOM 1351 O O . HIS A 1 172 ? 16.603 9.542 -12.164 1.00 82.25 172 HIS A O 1
ATOM 1357 N N . PRO A 1 173 ? 14.904 10.347 -13.384 1.00 81.38 173 PRO A N 1
ATOM 1358 C CA . PRO A 1 173 ? 14.076 10.689 -12.224 1.00 81.38 173 PRO A CA 1
ATOM 1359 C C . PRO A 1 173 ? 13.563 9.454 -11.468 1.00 81.38 173 PRO A C 1
ATOM 1361 O O . PRO A 1 173 ? 13.293 9.534 -10.268 1.00 81.38 173 PRO A O 1
ATOM 1364 N N . PHE A 1 174 ? 13.485 8.299 -12.137 1.00 85.38 174 PHE A N 1
ATOM 1365 C CA . PHE A 1 174 ? 13.022 7.042 -11.555 1.00 85.38 174 PHE A CA 1
ATOM 1366 C C . PHE A 1 174 ? 13.963 5.881 -11.880 1.00 85.38 174 PHE A C 1
ATOM 1368 O O . PHE A 1 174 ? 14.516 5.796 -12.978 1.00 85.38 174 PHE A O 1
ATOM 1375 N N . LEU A 1 175 ? 14.116 4.960 -10.929 1.00 84.19 175 LEU A N 1
ATOM 1376 C CA . LEU A 1 175 ? 14.896 3.733 -11.081 1.00 84.19 175 LEU A CA 1
ATOM 1377 C C . LEU A 1 175 ? 14.003 2.518 -10.835 1.00 84.19 175 LEU A C 1
ATOM 1379 O O . LEU A 1 175 ? 13.163 2.536 -9.937 1.00 84.19 175 LEU A O 1
ATOM 1383 N N . VAL A 1 176 ? 14.240 1.436 -11.568 1.00 81.62 176 VAL A N 1
ATOM 1384 C CA . VAL A 1 176 ? 13.740 0.105 -11.231 1.00 81.62 176 VAL A CA 1
ATOM 1385 C C . VAL A 1 176 ? 14.898 -0.728 -10.713 1.00 81.62 176 VAL A C 1
ATOM 1387 O O . VAL A 1 176 ? 15.846 -1.019 -11.447 1.00 81.62 176 VAL A O 1
ATOM 1390 N N . VAL A 1 177 ? 14.801 -1.147 -9.452 1.00 71.69 177 VAL A N 1
ATOM 1391 C CA . VAL A 1 177 ? 15.805 -1.997 -8.811 1.00 71.69 177 VAL A CA 1
ATOM 1392 C C . VAL A 1 177 ? 15.137 -3.220 -8.207 1.00 71.69 177 VAL A C 1
ATOM 1394 O O . VAL A 1 177 ? 14.171 -3.105 -7.455 1.00 71.69 177 VAL A O 1
ATOM 1397 N N . ARG A 1 178 ? 15.637 -4.412 -8.561 1.00 68.44 178 ARG A N 1
ATOM 1398 C CA . ARG A 1 178 ? 15.077 -5.706 -8.124 1.00 68.44 178 ARG A CA 1
ATOM 1399 C C . ARG A 1 178 ? 13.565 -5.823 -8.398 1.00 68.44 178 ARG A C 1
ATOM 1401 O O . ARG A 1 178 ? 12.836 -6.453 -7.637 1.00 68.44 178 ARG A O 1
ATOM 1408 N N . GLY A 1 179 ? 13.099 -5.205 -9.487 1.00 69.25 179 GLY A N 1
ATOM 1409 C CA . GLY A 1 179 ? 11.695 -5.205 -9.910 1.00 69.25 179 GLY A CA 1
ATOM 1410 C C . GLY A 1 179 ? 10.786 -4.174 -9.232 1.00 69.25 179 GLY A C 1
ATOM 1411 O O . GLY A 1 179 ? 9.594 -4.183 -9.520 1.00 69.25 179 GLY A O 1
ATOM 1412 N N . PHE A 1 180 ? 11.317 -3.294 -8.379 1.00 72.56 180 PHE A N 1
ATOM 1413 C CA . PHE A 1 180 ? 10.555 -2.224 -7.729 1.00 72.56 180 PHE A CA 1
ATOM 1414 C C . PHE A 1 180 ? 10.882 -0.863 -8.336 1.00 72.56 180 PHE A C 1
ATOM 1416 O O . PHE A 1 180 ? 12.057 -0.542 -8.512 1.00 72.56 180 PHE A O 1
ATOM 1423 N N . LEU A 1 181 ? 9.849 -0.067 -8.620 1.00 80.31 181 LEU A N 1
ATOM 1424 C CA . LEU A 1 181 ? 9.961 1.323 -9.054 1.00 80.31 181 LEU A CA 1
ATOM 1425 C C . LEU A 1 181 ? 10.217 2.239 -7.848 1.00 80.31 181 LEU A C 1
ATOM 1427 O O . LEU A 1 181 ? 9.501 2.191 -6.841 1.00 80.31 181 LEU A O 1
ATOM 1431 N N . CYS A 1 182 ? 11.232 3.090 -7.977 1.00 74.00 182 CYS A N 1
ATOM 1432 C CA . CYS A 1 182 ? 11.698 4.009 -6.947 1.00 74.00 182 CYS A CA 1
ATOM 1433 C C . CYS A 1 182 ? 11.974 5.399 -7.533 1.00 74.00 182 CYS A C 1
ATOM 1435 O O . CYS A 1 182 ? 12.593 5.527 -8.590 1.00 74.00 182 CYS A O 1
ATOM 1437 N N . SER A 1 183 ? 11.604 6.453 -6.805 1.00 74.75 183 SER A N 1
ATOM 1438 C CA . SER A 1 183 ? 12.083 7.814 -7.069 1.00 74.75 183 SER A CA 1
ATOM 1439 C C . SER A 1 183 ? 13.594 7.918 -6.863 1.00 74.75 183 SER A C 1
ATOM 1441 O O . SER A 1 183 ? 14.134 7.463 -5.852 1.00 74.75 183 SER A O 1
ATOM 1443 N N . ASN A 1 184 ? 14.282 8.558 -7.803 1.00 75.88 184 ASN A N 1
ATOM 1444 C CA . ASN A 1 184 ? 15.721 8.725 -7.738 1.00 75.88 184 ASN A CA 1
ATOM 1445 C C . ASN A 1 184 ? 16.130 10.040 -7.067 1.00 75.88 184 ASN A C 1
ATOM 1447 O O . ASN A 1 184 ? 16.125 11.107 -7.678 1.00 75.88 184 ASN A O 1
ATOM 1451 N N . TYR A 1 185 ? 16.600 9.958 -5.827 1.00 69.06 185 TYR A N 1
ATOM 1452 C CA . TYR A 1 185 ? 17.114 11.123 -5.098 1.00 69.06 185 TYR A CA 1
ATOM 1453 C C . TYR A 1 185 ? 18.444 11.675 -5.631 1.00 69.06 185 TYR A C 1
ATOM 1455 O O . TYR A 1 185 ? 18.839 12.773 -5.246 1.00 69.06 185 TYR A O 1
ATOM 1463 N N . PHE A 1 186 ? 19.140 10.934 -6.494 1.00 70.38 186 PHE A N 1
ATOM 1464 C CA . PHE A 1 186 ? 20.380 11.382 -7.133 1.00 70.38 186 PHE A CA 1
ATOM 1465 C C . PHE A 1 186 ? 20.143 12.008 -8.505 1.00 70.38 186 PHE A C 1
ATOM 1467 O O . PHE A 1 186 ? 21.113 12.323 -9.193 1.00 70.38 186 PHE A O 1
ATOM 1474 N N . TYR A 1 187 ? 18.881 12.167 -8.913 1.00 73.81 187 TYR A N 1
ATOM 1475 C CA . TYR A 1 187 ? 18.557 12.818 -10.169 1.00 73.81 187 TYR A CA 1
ATOM 1476 C C . TYR A 1 187 ? 19.086 14.254 -10.175 1.00 73.81 187 TYR A C 1
ATOM 1478 O O . TYR A 1 187 ? 18.782 15.065 -9.299 1.00 73.81 187 TYR A O 1
ATOM 1486 N N . MET A 1 188 ? 19.888 14.551 -11.187 1.00 69.62 188 MET A N 1
ATOM 1487 C CA . MET A 1 188 ? 20.408 15.871 -11.482 1.00 69.62 188 MET A CA 1
ATOM 1488 C C . MET A 1 188 ? 19.808 16.321 -12.807 1.00 69.62 188 MET A C 1
ATOM 1490 O O . MET A 1 188 ? 19.894 15.611 -13.811 1.00 69.62 188 MET A O 1
ATOM 1494 N N . ALA A 1 189 ? 19.237 17.524 -12.821 1.00 68.81 189 ALA A N 1
ATOM 1495 C CA . ALA A 1 189 ? 18.734 18.112 -14.053 1.00 68.81 189 ALA A CA 1
ATOM 1496 C C . ALA A 1 189 ? 19.870 18.242 -15.093 1.00 68.81 189 ALA A C 1
ATOM 1498 O O . ALA A 1 189 ? 21.019 18.511 -14.708 1.00 68.81 189 ALA A O 1
ATOM 1499 N N . PRO A 1 190 ? 19.578 18.122 -16.403 1.00 66.31 190 PRO A N 1
ATOM 1500 C CA . PRO A 1 190 ? 20.587 18.170 -17.469 1.00 66.31 190 PRO A CA 1
ATOM 1501 C C . PRO A 1 190 ? 21.562 19.355 -17.359 1.00 66.31 190 PRO A C 1
ATOM 1503 O O . PRO A 1 190 ? 22.777 19.196 -17.508 1.00 66.31 190 PRO A O 1
ATOM 1506 N N . ALA A 1 191 ? 21.047 20.538 -17.007 1.00 65.25 191 ALA A N 1
ATOM 1507 C CA . ALA A 1 191 ? 21.828 21.766 -16.851 1.00 65.25 191 ALA A CA 1
ATOM 1508 C C . ALA A 1 191 ? 22.865 21.724 -15.710 1.00 65.25 191 ALA A C 1
ATOM 1510 O O . ALA A 1 191 ? 23.850 22.466 -15.751 1.00 65.25 191 ALA A O 1
ATOM 1511 N N . ASP A 1 192 ? 22.656 20.890 -14.690 1.00 64.62 192 ASP A N 1
ATOM 1512 C CA . ASP A 1 192 ? 23.548 20.775 -13.532 1.00 64.62 192 ASP A CA 1
ATOM 1513 C C . ASP A 1 192 ? 24.570 19.649 -13.701 1.00 64.62 192 ASP A C 1
ATOM 1515 O O . ASP A 1 192 ? 25.718 19.796 -13.282 1.00 64.62 192 ASP A O 1
ATOM 1519 N N . VAL A 1 193 ? 24.207 18.587 -14.425 1.00 61.75 193 VAL A N 1
ATOM 1520 C CA . VAL A 1 193 ? 25.133 17.519 -14.837 1.00 61.75 193 VAL A CA 1
ATOM 1521 C C . VAL A 1 193 ? 26.285 18.068 -15.689 1.00 61.75 193 VAL A C 1
ATOM 1523 O O . VAL A 1 193 ? 27.427 17.641 -15.538 1.00 61.75 193 VAL A O 1
ATOM 1526 N N . ALA A 1 194 ? 26.018 19.054 -16.552 1.00 60.06 194 ALA A N 1
ATOM 1527 C CA . ALA A 1 194 ? 27.036 19.683 -17.399 1.00 60.06 194 ALA A CA 1
ATOM 1528 C C . ALA A 1 194 ? 28.090 20.505 -16.623 1.00 60.06 194 ALA A C 1
ATOM 1530 O O . ALA A 1 194 ? 29.131 20.847 -17.184 1.00 60.06 194 ALA A O 1
ATOM 1531 N N . LYS A 1 195 ? 27.831 20.852 -15.352 1.00 56.53 195 LYS A N 1
ATOM 1532 C CA . LYS A 1 195 ? 28.698 21.732 -14.546 1.00 56.53 195 LYS A CA 1
ATOM 1533 C C . LYS A 1 195 ? 29.692 20.979 -13.659 1.00 56.53 195 LYS A C 1
ATOM 1535 O O . LYS A 1 195 ? 30.686 21.582 -13.254 1.00 56.53 195 LYS A O 1
ATOM 1540 N N . ASP A 1 196 ? 29.449 19.704 -13.350 1.00 52.28 196 ASP A N 1
ATOM 1541 C CA . ASP A 1 196 ? 30.272 18.932 -12.413 1.00 52.28 196 ASP A CA 1
ATOM 1542 C C . ASP A 1 196 ? 30.698 17.574 -13.000 1.00 52.28 196 ASP A C 1
ATOM 1544 O O . ASP A 1 196 ? 30.096 16.531 -12.763 1.00 52.28 196 ASP A O 1
ATOM 1548 N N . GLU A 1 197 ? 31.772 17.584 -13.797 1.00 47.81 197 GLU A N 1
ATOM 1549 C CA . GLU A 1 197 ? 32.370 16.377 -14.400 1.00 47.81 197 GLU A CA 1
ATOM 1550 C C . GLU A 1 197 ? 33.191 15.533 -13.396 1.00 47.81 197 GLU A C 1
ATOM 1552 O O . GLU A 1 197 ? 33.748 14.490 -13.754 1.00 47.81 197 GLU A O 1
ATOM 1557 N N . ARG A 1 198 ? 33.323 15.968 -12.133 1.00 47.28 198 ARG A N 1
ATOM 1558 C CA . ARG A 1 198 ? 34.208 15.331 -11.150 1.00 47.28 198 ARG A CA 1
ATOM 1559 C C . ARG A 1 198 ? 33.522 14.168 -10.437 1.00 47.28 198 ARG A C 1
ATOM 1561 O O . ARG A 1 198 ? 32.992 14.314 -9.347 1.00 47.28 198 ARG A O 1
ATOM 1568 N N . ALA A 1 199 ? 33.651 12.996 -11.056 1.00 45.56 199 ALA A N 1
ATOM 1569 C CA . ALA A 1 199 ? 33.736 11.680 -10.420 1.00 45.56 199 ALA A CA 1
ATOM 1570 C C . ALA A 1 199 ? 32.766 11.442 -9.247 1.00 45.56 199 ALA A C 1
ATOM 1572 O O . ALA A 1 199 ? 33.144 11.525 -8.078 1.00 45.56 199 ALA A O 1
ATOM 1573 N N . ILE A 1 200 ? 31.541 11.025 -9.574 1.00 52.56 200 ILE A N 1
ATOM 1574 C CA . ILE A 1 200 ? 30.692 10.274 -8.643 1.00 52.56 200 ILE A CA 1
ATOM 1575 C C . ILE A 1 200 ? 31.524 9.040 -8.220 1.00 52.56 200 ILE A C 1
ATOM 1577 O O . ILE A 1 200 ? 31.928 8.277 -9.100 1.00 52.56 200 ILE A O 1
ATOM 1581 N N . PRO A 1 201 ? 31.888 8.848 -6.939 1.00 46.00 201 PRO A N 1
ATOM 1582 C CA . PRO A 1 201 ? 32.738 7.733 -6.528 1.00 46.00 201 PRO A CA 1
ATOM 1583 C C . PRO A 1 201 ? 31.883 6.477 -6.382 1.00 46.00 201 PRO A C 1
ATOM 1585 O O . PRO A 1 201 ? 30.900 6.504 -5.640 1.00 46.00 201 PRO A O 1
ATOM 1588 N N . VAL A 1 202 ? 32.208 5.387 -7.096 1.00 49.81 202 VAL A N 1
ATOM 1589 C CA . VAL A 1 202 ? 31.249 4.276 -7.168 1.00 49.81 202 VAL A CA 1
ATOM 1590 C C . VAL A 1 202 ? 31.763 2.862 -7.345 1.00 49.81 202 VAL A C 1
ATOM 1592 O O . VAL A 1 202 ? 32.642 2.578 -8.149 1.00 49.81 202 VAL A O 1
ATOM 1595 N N . GLY A 1 203 ? 31.094 1.961 -6.624 1.00 52.06 203 GLY A N 1
ATOM 1596 C CA . GLY A 1 203 ? 31.055 0.530 -6.884 1.00 52.06 203 GLY A CA 1
ATOM 1597 C C . GLY A 1 203 ? 29.672 -0.043 -6.522 1.00 52.06 203 GLY A C 1
ATOM 1598 O O . GLY A 1 203 ? 28.920 0.619 -5.803 1.00 52.06 203 GLY A O 1
ATOM 1599 N N . PRO A 1 204 ? 29.335 -1.269 -6.966 1.00 51.88 204 PRO A N 1
ATOM 1600 C CA . PRO A 1 204 ? 28.005 -1.879 -6.793 1.00 51.88 204 PRO A CA 1
ATOM 1601 C C . PRO A 1 204 ? 27.490 -1.902 -5.343 1.00 51.88 204 PRO A C 1
ATOM 1603 O O . PRO A 1 204 ? 26.326 -1.617 -5.084 1.00 51.88 204 PRO A O 1
ATOM 1606 N N . ALA A 1 205 ? 28.381 -2.125 -4.371 1.00 54.22 205 ALA A N 1
ATOM 1607 C CA . ALA A 1 205 ? 28.040 -2.143 -2.944 1.00 54.22 205 ALA A CA 1
ATOM 1608 C C . ALA A 1 205 ? 27.563 -0.785 -2.385 1.00 54.22 205 ALA A C 1
ATOM 1610 O O . ALA A 1 205 ? 26.919 -0.737 -1.336 1.00 54.22 205 ALA A O 1
ATOM 1611 N N . PHE A 1 206 ? 27.901 0.325 -3.049 1.00 60.03 206 PHE A N 1
ATOM 1612 C CA . PHE A 1 206 ? 27.404 1.651 -2.681 1.00 60.03 206 PHE A CA 1
ATOM 1613 C C . PHE A 1 206 ? 25.937 1.817 -3.086 1.00 60.03 206 PHE A C 1
ATOM 1615 O O . PHE A 1 206 ? 25.161 2.369 -2.311 1.00 60.03 206 PHE A O 1
ATOM 1622 N N . LEU A 1 207 ? 25.556 1.271 -4.248 1.00 56.19 207 LEU A N 1
ATOM 1623 C CA . LEU A 1 207 ? 24.176 1.263 -4.727 1.00 56.19 207 LEU A CA 1
ATOM 1624 C C . LEU A 1 207 ? 23.286 0.461 -3.775 1.00 56.19 207 LEU A C 1
ATOM 1626 O O . LEU A 1 207 ? 22.292 0.990 -3.291 1.00 56.19 207 LEU A O 1
ATOM 1630 N N . ASP A 1 208 ? 23.701 -0.764 -3.430 1.00 59.72 208 ASP A N 1
ATOM 1631 C CA . ASP A 1 208 ? 22.957 -1.621 -2.498 1.00 59.72 208 ASP A CA 1
ATOM 1632 C C . ASP A 1 208 ? 22.721 -0.916 -1.153 1.00 59.72 208 ASP A C 1
ATOM 1634 O O . ASP A 1 208 ? 21.592 -0.846 -0.680 1.00 59.72 208 ASP A O 1
ATOM 1638 N N . ARG A 1 209 ? 23.761 -0.305 -0.562 1.00 62.31 209 ARG A N 1
ATOM 1639 C CA . ARG A 1 209 ? 23.622 0.400 0.725 1.00 62.31 209 ARG A CA 1
ATOM 1640 C C . ARG A 1 209 ? 22.725 1.628 0.651 1.00 62.31 209 ARG A C 1
ATOM 1642 O O . ARG A 1 209 ? 21.994 1.895 1.600 1.00 62.31 209 ARG A O 1
ATOM 1649 N N . LEU A 1 210 ? 22.820 2.411 -0.418 1.00 61.00 210 LEU A N 1
ATOM 1650 C CA . LEU A 1 210 ? 21.988 3.602 -0.569 1.00 61.00 210 LEU A CA 1
ATOM 1651 C C . LEU A 1 210 ? 20.523 3.237 -0.780 1.00 61.00 210 LEU A C 1
ATOM 1653 O O . LEU A 1 210 ? 19.652 3.867 -0.185 1.00 61.00 210 LEU A O 1
ATOM 1657 N N . LEU A 1 211 ? 20.267 2.199 -1.571 1.00 62.22 211 LEU A N 1
ATOM 1658 C CA . LEU A 1 211 ? 18.928 1.668 -1.779 1.00 62.22 211 LEU A CA 1
ATOM 1659 C C . LEU A 1 211 ? 18.359 1.092 -0.483 1.00 62.22 211 LEU A C 1
ATOM 1661 O O . LEU A 1 211 ? 17.225 1.406 -0.142 1.00 62.22 211 LEU A O 1
ATOM 1665 N N . ASP A 1 212 ? 19.154 0.351 0.294 1.00 65.44 212 ASP A N 1
ATOM 1666 C CA . ASP A 1 212 ? 18.738 -0.151 1.607 1.00 65.44 212 ASP A CA 1
ATOM 1667 C C . ASP A 1 212 ? 18.350 1.001 2.552 1.00 65.44 212 ASP A C 1
ATOM 1669 O O . ASP A 1 212 ? 17.340 0.926 3.252 1.00 65.44 212 ASP A O 1
ATOM 1673 N N . ILE A 1 213 ? 19.127 2.091 2.573 1.00 67.06 213 ILE A N 1
ATOM 1674 C CA . ILE A 1 213 ? 18.815 3.276 3.388 1.00 67.06 213 ILE A CA 1
ATOM 1675 C C . ILE A 1 213 ? 17.509 3.922 2.918 1.00 67.06 213 ILE A C 1
ATOM 1677 O O . ILE A 1 213 ? 16.630 4.170 3.742 1.00 67.06 213 ILE A O 1
ATOM 1681 N N . GLN A 1 214 ? 17.346 4.138 1.611 1.00 64.62 214 GLN A N 1
ATOM 1682 C CA . GLN A 1 214 ? 16.131 4.735 1.051 1.00 64.62 214 GLN A CA 1
ATOM 1683 C C . GLN A 1 214 ? 14.893 3.876 1.336 1.00 64.62 214 GLN A C 1
ATOM 1685 O O . GLN A 1 214 ? 13.885 4.384 1.827 1.00 64.62 214 GLN A O 1
ATOM 1690 N N . MET A 1 215 ? 14.976 2.564 1.104 1.00 66.62 215 MET A N 1
ATOM 1691 C CA . MET A 1 215 ? 13.885 1.627 1.377 1.00 66.62 215 MET A CA 1
ATOM 1692 C C . MET A 1 215 ? 13.503 1.613 2.861 1.00 66.62 215 MET A C 1
ATOM 1694 O O . MET A 1 215 ? 12.314 1.556 3.190 1.00 66.62 215 MET A O 1
ATOM 1698 N N . ASN A 1 216 ? 14.484 1.703 3.762 1.00 70.06 216 ASN A N 1
ATOM 1699 C CA . ASN A 1 216 ? 14.237 1.770 5.201 1.00 70.06 216 ASN A CA 1
ATOM 1700 C C . ASN A 1 216 ? 13.570 3.088 5.613 1.00 70.06 216 ASN A C 1
ATOM 1702 O O . ASN A 1 216 ? 12.585 3.059 6.349 1.00 70.06 216 ASN A O 1
ATOM 1706 N N . GLU A 1 217 ? 14.053 4.235 5.130 1.00 70.88 217 GLU A N 1
ATOM 1707 C CA . GLU A 1 217 ? 13.446 5.540 5.433 1.00 70.88 217 GLU A CA 1
ATOM 1708 C C . GLU A 1 217 ? 11.989 5.620 4.965 1.00 70.88 217 GLU A C 1
ATOM 1710 O O . GLU A 1 217 ? 11.128 6.154 5.667 1.00 70.88 217 GLU A O 1
ATOM 1715 N N . LEU A 1 218 ? 11.690 5.044 3.802 1.00 66.38 218 LEU A N 1
ATOM 1716 C CA . LEU A 1 218 ? 10.340 5.009 3.245 1.00 66.38 218 LEU A CA 1
ATOM 1717 C C . LEU A 1 218 ? 9.428 4.053 4.016 1.00 66.38 218 LEU A C 1
ATOM 1719 O O . LEU A 1 218 ? 8.303 4.422 4.356 1.00 66.38 218 LEU A O 1
ATOM 1723 N N . SER A 1 219 ? 9.931 2.872 4.378 1.00 73.50 219 SER A N 1
ATOM 1724 C CA . SER A 1 219 ? 9.198 1.922 5.226 1.00 73.50 219 SER A CA 1
ATOM 1725 C C . SER A 1 219 ? 8.858 2.530 6.590 1.00 73.50 219 SER A C 1
ATOM 1727 O O . SER A 1 219 ? 7.752 2.343 7.096 1.00 73.50 219 SER A O 1
ATOM 1729 N N . LEU A 1 220 ? 9.778 3.309 7.169 1.00 74.88 220 LEU A N 1
ATOM 1730 C CA . LEU A 1 220 ? 9.549 4.033 8.420 1.00 74.88 220 LEU A CA 1
ATOM 1731 C C . LEU A 1 220 ? 8.464 5.106 8.276 1.00 74.88 220 LEU A C 1
ATOM 1733 O O . LEU A 1 220 ? 7.590 5.195 9.137 1.00 74.88 220 LEU A O 1
ATOM 1737 N N . LYS A 1 221 ? 8.472 5.888 7.187 1.00 75.38 221 LYS A N 1
ATOM 1738 C CA . LYS A 1 221 ? 7.420 6.886 6.923 1.00 75.38 221 LYS A CA 1
ATOM 1739 C C . LYS A 1 221 ? 6.040 6.241 6.785 1.00 75.38 221 LYS A C 1
ATOM 1741 O O . LYS A 1 221 ? 5.098 6.691 7.429 1.00 75.38 221 LYS A O 1
ATOM 1746 N N . GLN A 1 222 ? 5.938 5.149 6.026 1.00 74.88 222 GLN A N 1
ATOM 1747 C CA . GLN A 1 222 ? 4.679 4.411 5.862 1.00 74.88 222 GLN A CA 1
ATOM 1748 C C . GLN A 1 222 ? 4.167 3.838 7.190 1.00 74.88 222 GLN A C 1
ATOM 1750 O O . GLN A 1 222 ? 2.967 3.862 7.466 1.00 74.88 222 GLN A O 1
ATOM 1755 N N . GLN A 1 223 ? 5.065 3.330 8.041 1.00 74.62 223 GLN A N 1
ATOM 1756 C CA . GLN A 1 223 ? 4.689 2.862 9.374 1.00 74.62 223 GLN A CA 1
ATOM 1757 C C . GLN A 1 223 ? 4.190 4.001 10.270 1.00 74.62 223 GLN A C 1
ATOM 1759 O O . GLN A 1 223 ? 3.199 3.807 10.972 1.00 74.62 223 GLN A O 1
ATOM 1764 N N . ASP A 1 224 ? 4.827 5.175 10.235 1.00 80.31 224 ASP A N 1
ATOM 1765 C CA . ASP A 1 224 ? 4.402 6.349 11.009 1.00 80.31 224 ASP A CA 1
ATOM 1766 C C . ASP A 1 224 ? 3.013 6.848 10.573 1.00 80.31 224 ASP A C 1
ATOM 1768 O O . ASP A 1 224 ? 2.145 7.098 11.412 1.00 80.31 224 ASP A O 1
ATOM 1772 N N . GLU A 1 225 ? 2.758 6.919 9.264 1.00 83.75 225 GLU A N 1
ATOM 1773 C CA . GLU A 1 225 ? 1.447 7.282 8.711 1.00 83.75 225 GLU A CA 1
ATOM 1774 C C . GLU A 1 225 ? 0.359 6.284 9.117 1.00 83.75 225 GLU A C 1
ATOM 1776 O O . GLU A 1 225 ? -0.680 6.677 9.655 1.00 83.75 225 GLU A O 1
ATOM 1781 N N . ARG A 1 226 ? 0.628 4.982 8.968 1.00 86.56 226 ARG A N 1
ATOM 1782 C CA . ARG A 1 226 ? -0.296 3.925 9.393 1.00 86.56 226 ARG A CA 1
ATOM 1783 C C . ARG A 1 226 ? -0.564 3.965 10.897 1.00 86.56 226 ARG A C 1
ATOM 1785 O O . ARG A 1 226 ? -1.692 3.739 11.333 1.00 86.56 226 ARG A O 1
ATOM 1792 N N . MET A 1 227 ? 0.457 4.245 11.705 1.00 88.00 227 MET A N 1
ATOM 1793 C CA . MET A 1 227 ? 0.315 4.359 13.157 1.00 88.00 227 MET A CA 1
ATOM 1794 C C . MET A 1 227 ? -0.580 5.545 13.535 1.00 88.00 227 MET A C 1
ATOM 1796 O O . MET A 1 227 ? -1.430 5.411 14.416 1.00 88.00 227 MET A O 1
ATOM 1800 N N . LYS A 1 228 ? -0.443 6.689 12.852 1.00 89.56 228 LYS A N 1
ATOM 1801 C CA . LYS A 1 228 ? -1.326 7.852 13.047 1.00 89.56 228 LYS A CA 1
ATOM 1802 C C . LYS A 1 228 ? -2.774 7.522 12.712 1.00 89.56 228 LYS A C 1
ATOM 1804 O O . LYS A 1 228 ? -3.654 7.840 13.506 1.00 89.56 228 LYS A O 1
ATOM 1809 N N . GLU A 1 229 ? -3.015 6.844 11.594 1.00 91.38 229 GLU A N 1
ATOM 1810 C CA . GLU A 1 229 ? -4.363 6.445 11.184 1.00 91.38 229 GLU A CA 1
ATOM 1811 C C . GLU A 1 229 ? -5.024 5.521 12.220 1.00 91.38 229 GLU A C 1
ATOM 1813 O O . GLU A 1 229 ? -6.149 5.765 12.663 1.00 91.38 229 GLU A O 1
ATOM 1818 N N . VAL A 1 230 ? -4.298 4.496 12.680 1.00 91.62 230 VAL A N 1
ATOM 1819 C CA . VAL A 1 230 ? -4.787 3.578 13.718 1.00 91.62 230 VAL A CA 1
ATOM 1820 C C . VAL A 1 230 ? -5.058 4.315 15.032 1.00 91.62 230 VAL A C 1
ATOM 1822 O O . VAL A 1 230 ? -6.080 4.057 15.666 1.00 91.62 230 VAL A O 1
ATOM 1825 N N . ASN A 1 231 ? -4.191 5.249 15.429 1.00 92.19 231 ASN A N 1
ATOM 1826 C CA . ASN A 1 231 ? -4.383 6.046 16.640 1.00 92.19 231 ASN A CA 1
ATOM 1827 C C . ASN A 1 231 ? -5.623 6.946 16.555 1.00 92.19 231 ASN A C 1
ATOM 1829 O O . ASN A 1 231 ? -6.359 7.038 17.536 1.00 92.19 231 ASN A O 1
ATOM 1833 N N . CYS A 1 232 ? -5.885 7.571 15.403 1.00 93.81 232 CYS A N 1
ATOM 1834 C CA . CYS A 1 232 ? -7.112 8.339 15.186 1.00 93.81 232 CYS A CA 1
ATOM 1835 C C . CYS A 1 232 ? -8.351 7.448 15.325 1.00 93.81 232 CYS A C 1
ATOM 1837 O O . CYS A 1 232 ? -9.256 7.776 16.088 1.00 93.81 232 CYS A O 1
ATOM 1839 N N . ARG A 1 233 ? -8.356 6.272 14.685 1.00 94.88 233 ARG A N 1
ATOM 1840 C CA . ARG A 1 233 ? -9.483 5.333 14.789 1.00 94.88 233 ARG A CA 1
ATOM 1841 C C . ARG A 1 233 ? -9.711 4.841 16.220 1.00 94.88 233 ARG A C 1
ATOM 1843 O O . ARG A 1 233 ? -10.851 4.752 16.666 1.00 94.88 233 ARG A O 1
ATOM 1850 N N . LEU A 1 234 ? -8.637 4.532 16.949 1.00 94.56 234 LEU A N 1
ATOM 1851 C CA . LEU A 1 234 ? -8.721 4.137 18.358 1.00 94.56 234 LEU A CA 1
ATOM 1852 C C . LEU A 1 234 ? -9.281 5.262 19.233 1.00 94.56 234 LEU A C 1
ATOM 1854 O O . LEU A 1 234 ? -10.079 4.988 20.127 1.00 94.56 234 LEU A O 1
ATOM 1858 N N . ALA A 1 235 ? -8.889 6.513 18.982 1.00 94.12 235 ALA A N 1
ATOM 1859 C CA . ALA A 1 235 ? -9.421 7.659 19.710 1.00 94.12 235 ALA A CA 1
ATOM 1860 C C . ALA A 1 235 ? -10.939 7.802 19.501 1.00 94.12 235 ALA A C 1
ATOM 1862 O O . ALA A 1 235 ? -11.672 7.962 20.480 1.00 94.12 235 ALA A O 1
ATOM 1863 N N . ASP A 1 236 ? -11.413 7.642 18.263 1.00 94.75 236 ASP A N 1
ATOM 1864 C CA . ASP A 1 236 ? -12.842 7.683 17.938 1.00 94.75 236 ASP A CA 1
ATOM 1865 C C . ASP A 1 236 ? -13.616 6.536 18.614 1.00 94.75 236 ASP A C 1
ATOM 1867 O O . ASP A 1 236 ? -14.668 6.753 19.221 1.00 94.75 236 ASP A O 1
ATOM 1871 N N . GLU A 1 237 ? -13.088 5.307 18.568 1.00 94.81 237 GLU A N 1
ATOM 1872 C CA . GLU A 1 237 ? -13.686 4.149 19.249 1.00 94.81 237 GLU A CA 1
ATOM 1873 C C . GLU A 1 237 ? -13.760 4.351 20.770 1.00 94.81 237 GLU A C 1
ATOM 1875 O O . GLU A 1 237 ? -14.776 4.026 21.396 1.00 94.81 237 GLU A O 1
ATOM 1880 N N . MET A 1 238 ? -12.712 4.919 21.377 1.00 94.31 238 MET A N 1
ATOM 1881 C CA . MET A 1 238 ? -12.696 5.250 22.802 1.00 94.31 238 MET A CA 1
ATOM 1882 C C . MET A 1 238 ? -13.761 6.291 23.155 1.00 94.31 238 MET A C 1
ATOM 1884 O O . MET A 1 238 ? -14.458 6.123 24.157 1.00 94.31 238 MET A O 1
ATOM 1888 N N . GLU A 1 239 ? -13.930 7.332 22.338 1.00 96.31 239 GLU A N 1
ATOM 1889 C CA . GLU A 1 239 ? -14.956 8.354 22.561 1.00 96.31 239 GLU A CA 1
ATOM 1890 C C . GLU A 1 239 ? -16.370 7.755 22.478 1.00 96.31 239 GLU A C 1
ATOM 1892 O O . GLU A 1 239 ? -17.214 8.000 23.346 1.00 96.31 239 GLU A O 1
ATOM 1897 N N . GLN A 1 240 ? -16.633 6.921 21.468 1.00 93.56 240 GLN A N 1
ATOM 1898 C CA . GLN A 1 240 ? -17.920 6.235 21.319 1.00 93.56 240 GLN A CA 1
ATOM 1899 C C . GLN A 1 240 ? -18.214 5.326 22.512 1.00 93.56 240 GLN A C 1
ATOM 1901 O O . GLN A 1 240 ? -19.315 5.358 23.071 1.00 93.56 240 GLN A O 1
ATOM 1906 N N . ARG A 1 241 ? -17.219 4.553 22.954 1.00 94.25 241 ARG A N 1
ATOM 1907 C CA . ARG A 1 241 ? -17.365 3.669 24.109 1.00 94.25 241 ARG A CA 1
ATOM 1908 C C . ARG A 1 241 ? -17.670 4.448 25.387 1.00 94.25 241 ARG A C 1
ATOM 1910 O O . ARG A 1 241 ? -18.583 4.064 26.116 1.00 94.25 241 ARG A O 1
ATOM 1917 N N . GLN A 1 242 ? -16.980 5.563 25.623 1.00 92.19 242 GLN A N 1
ATOM 1918 C CA . GLN A 1 242 ? -17.242 6.428 26.777 1.00 92.19 242 GLN A CA 1
ATOM 1919 C C . GLN A 1 242 ? -18.666 6.996 26.762 1.00 92.19 242 GLN A C 1
ATOM 1921 O O . GLN A 1 242 ? -19.316 7.036 27.806 1.00 92.19 242 GLN A O 1
ATOM 1926 N N . LYS A 1 243 ? -19.194 7.386 25.594 1.00 92.38 243 LYS A N 1
ATOM 1927 C CA . LYS A 1 243 ? -20.585 7.857 25.467 1.00 92.38 243 LYS A CA 1
ATOM 1928 C C . LYS A 1 243 ? -21.597 6.772 25.835 1.00 92.38 243 LYS A C 1
ATOM 1930 O O . LYS A 1 243 ? -22.558 7.062 26.547 1.00 92.38 243 LYS A O 1
ATOM 1935 N N . VAL A 1 244 ? -21.383 5.535 25.381 1.00 92.12 244 VAL A N 1
ATOM 1936 C CA . VAL A 1 244 ? -22.258 4.394 25.707 1.00 92.12 244 VAL A CA 1
ATOM 1937 C C . VAL A 1 244 ? -22.190 4.055 27.195 1.00 92.12 244 VAL A C 1
ATOM 1939 O O . VAL A 1 244 ? -23.232 3.904 27.832 1.00 92.12 244 VAL A O 1
ATOM 1942 N N . GLU A 1 245 ? -20.987 3.986 27.769 1.00 92.50 245 GLU A N 1
ATOM 1943 C CA . GLU A 1 245 ? -20.797 3.732 29.202 1.00 92.50 245 GLU A CA 1
ATOM 1944 C C . GLU A 1 245 ? -21.453 4.832 30.051 1.00 92.50 245 GLU A C 1
ATOM 1946 O O . GLU A 1 245 ? -22.183 4.530 30.995 1.00 92.50 245 GLU A O 1
ATOM 1951 N N . TRP A 1 246 ? -21.291 6.105 29.676 1.00 90.00 246 TRP A N 1
ATOM 1952 C CA . TRP A 1 246 ? -21.932 7.223 30.370 1.00 90.00 246 TRP A CA 1
ATOM 1953 C C . TRP A 1 246 ? -23.461 7.172 30.289 1.00 90.00 246 TRP A C 1
ATOM 1955 O O . TRP A 1 246 ? -24.144 7.363 31.296 1.00 90.00 246 TRP A O 1
ATOM 1965 N N . ALA A 1 247 ? -24.016 6.881 29.109 1.00 90.81 247 ALA A N 1
ATOM 1966 C CA . ALA A 1 247 ? -25.457 6.731 28.931 1.00 90.81 247 ALA A CA 1
ATOM 1967 C C . ALA A 1 247 ? -26.020 5.577 29.776 1.00 90.81 247 ALA A C 1
ATOM 1969 O O . ALA A 1 247 ? -27.096 5.714 30.365 1.00 90.81 247 ALA A O 1
ATOM 1970 N N . LEU A 1 248 ? -25.281 4.468 29.883 1.00 89.12 248 LEU A N 1
ATOM 1971 C CA . LEU A 1 248 ? -25.659 3.325 30.708 1.00 89.12 248 LEU A CA 1
ATOM 1972 C C . LEU A 1 248 ? -25.668 3.685 32.199 1.00 89.12 248 LEU A C 1
ATOM 1974 O O . LEU A 1 248 ? -26.675 3.453 32.868 1.00 89.12 248 LEU A O 1
ATOM 1978 N N . VAL A 1 249 ? -24.595 4.309 32.698 1.00 89.81 249 VAL A N 1
ATOM 1979 C CA . VAL A 1 249 ? -24.496 4.766 34.097 1.00 89.81 249 VAL A CA 1
ATOM 1980 C C . VAL A 1 249 ? -25.620 5.748 34.429 1.00 89.81 249 VAL A C 1
ATOM 1982 O O . VAL A 1 249 ? -26.275 5.623 35.465 1.00 89.81 249 VAL A O 1
ATOM 1985 N N . LEU A 1 250 ? -25.888 6.708 33.540 1.00 89.12 250 LEU A N 1
ATOM 1986 C CA . LEU A 1 250 ? -26.967 7.675 33.724 1.00 89.12 250 LEU A CA 1
ATOM 1987 C C . LEU A 1 250 ? -28.343 6.991 33.763 1.00 89.12 250 LEU A C 1
ATOM 1989 O O . LEU A 1 250 ? -29.165 7.312 34.622 1.00 89.12 250 LEU A O 1
ATOM 1993 N N . SER A 1 251 ? -28.591 6.032 32.867 1.00 89.50 251 SER A N 1
ATOM 1994 C CA . SER A 1 251 ? -29.834 5.257 32.845 1.00 89.50 251 SER A CA 1
ATOM 1995 C C . SER A 1 251 ? -30.018 4.429 34.120 1.00 89.50 251 SER A C 1
ATOM 1997 O O . SER A 1 251 ? -31.118 4.400 34.674 1.00 89.50 251 SER A O 1
ATOM 1999 N N . GLU A 1 252 ? -28.959 3.783 34.614 1.00 86.44 252 GLU A N 1
ATOM 2000 C CA . GLU A 1 252 ? -29.001 3.011 35.858 1.00 86.44 252 GLU A CA 1
ATOM 2001 C C . GLU A 1 252 ? -29.336 3.907 37.056 1.00 86.44 252 GLU A C 1
ATOM 2003 O O . GLU A 1 252 ? -30.219 3.578 37.855 1.00 86.44 252 GLU A O 1
ATOM 2008 N N . ASN A 1 253 ? -28.694 5.075 37.153 1.00 85.50 253 ASN A N 1
ATOM 2009 C CA . ASN A 1 253 ? -28.976 6.034 38.218 1.00 85.50 253 ASN A CA 1
ATOM 2010 C C . ASN A 1 253 ? -30.410 6.568 38.147 1.00 85.50 253 ASN A C 1
ATOM 2012 O O . ASN A 1 253 ? -31.082 6.649 39.174 1.00 85.50 253 ASN A O 1
ATOM 2016 N N . ASN A 1 254 ? -30.907 6.889 36.950 1.00 85.56 254 ASN A N 1
ATOM 2017 C CA . ASN A 1 254 ? -32.288 7.335 36.766 1.00 85.56 254 ASN A CA 1
ATOM 2018 C C . ASN A 1 254 ? -33.289 6.264 37.216 1.00 85.56 254 ASN A C 1
ATOM 2020 O O . ASN A 1 254 ? -34.246 6.580 37.924 1.00 85.56 254 ASN A O 1
ATOM 2024 N N . TYR A 1 255 ? -33.047 4.999 36.864 1.00 84.12 255 TYR A N 1
ATOM 2025 C CA . TYR A 1 255 ? -33.884 3.877 37.286 1.00 84.12 255 TYR A CA 1
ATOM 2026 C C . TYR A 1 255 ? -33.871 3.685 38.810 1.00 84.12 255 TYR A C 1
ATOM 2028 O O . TYR A 1 255 ? -34.933 3.604 39.430 1.00 84.12 255 TYR A O 1
ATOM 2036 N N . ARG A 1 256 ? -32.685 3.689 39.437 1.00 82.62 256 ARG A N 1
ATOM 2037 C CA . ARG A 1 256 ? -32.554 3.590 40.901 1.00 82.62 256 ARG A CA 1
ATOM 2038 C C . ARG A 1 256 ? -33.253 4.746 41.616 1.00 82.62 256 ARG A C 1
ATOM 2040 O O . ARG A 1 256 ? -33.972 4.514 42.585 1.00 82.62 256 ARG A O 1
ATOM 2047 N N . ASN A 1 257 ? -33.085 5.973 41.127 1.00 85.62 257 ASN A N 1
ATOM 2048 C CA . ASN A 1 257 ? -33.721 7.156 41.707 1.00 85.62 257 ASN A CA 1
ATOM 2049 C C . ASN A 1 257 ? -35.247 7.104 41.576 1.00 85.62 257 ASN A C 1
ATOM 2051 O O . ASN A 1 257 ? -35.945 7.404 42.541 1.00 85.62 257 ASN A O 1
ATOM 2055 N N . ALA A 1 258 ? -35.772 6.679 40.424 1.00 84.94 258 ALA A N 1
ATOM 2056 C CA . ALA A 1 258 ? -37.212 6.548 40.212 1.00 84.94 258 ALA A CA 1
ATOM 2057 C C . ALA A 1 258 ? -37.844 5.517 41.159 1.00 84.94 258 ALA A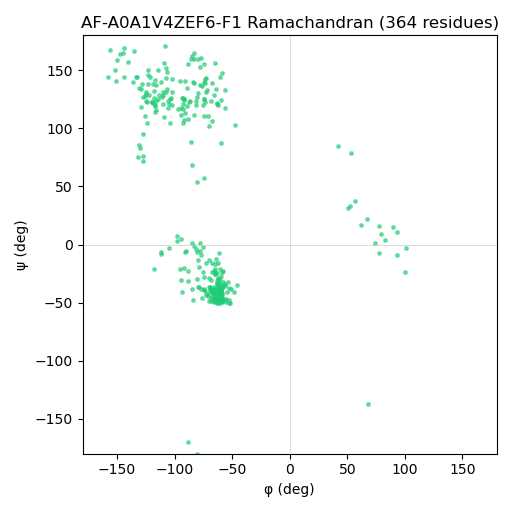 C 1
ATOM 2059 O O . ALA A 1 258 ? -38.879 5.790 41.764 1.00 84.94 258 ALA A O 1
ATOM 2060 N N . LEU A 1 259 ? -37.206 4.358 41.339 1.00 87.44 259 LEU A N 1
ATOM 2061 C CA . LEU A 1 259 ? -37.684 3.340 42.277 1.00 87.44 259 LEU A CA 1
ATOM 2062 C C . LEU A 1 259 ? -37.599 3.788 43.736 1.00 87.44 259 LEU A C 1
ATOM 2064 O O . LEU A 1 259 ? -38.500 3.504 44.525 1.00 87.44 259 LEU A O 1
ATOM 2068 N N . ASN A 1 260 ? -36.537 4.510 44.094 1.00 86.31 260 ASN A N 1
ATOM 2069 C CA . ASN A 1 260 ? -36.387 5.073 45.430 1.00 86.31 260 ASN A CA 1
ATOM 2070 C C . ASN A 1 260 ? -37.321 6.257 45.698 1.00 86.31 260 ASN A C 1
ATOM 2072 O O . ASN A 1 260 ? -37.506 6.601 46.852 1.00 86.31 260 ASN A O 1
ATOM 2076 N N . ALA A 1 261 ? -37.934 6.875 44.691 1.00 87.06 261 ALA A N 1
ATOM 2077 C CA . ALA A 1 261 ? -38.942 7.908 44.920 1.00 87.06 261 ALA A CA 1
ATOM 2078 C C . ALA A 1 261 ? -40.327 7.331 45.280 1.00 87.06 261 ALA A C 1
ATOM 2080 O O . ALA A 1 261 ? -41.203 8.074 45.720 1.00 87.06 261 ALA A O 1
ATOM 2081 N N . MET A 1 262 ? -40.552 6.025 45.082 1.00 89.25 262 MET A N 1
ATOM 2082 C CA . MET A 1 262 ? -41.826 5.374 45.401 1.00 89.25 262 MET A CA 1
ATOM 2083 C C . MET A 1 262 ? -41.970 5.162 46.912 1.00 89.25 262 MET A C 1
ATOM 2085 O O . MET A 1 262 ? -41.035 4.703 47.563 1.00 89.25 262 MET A O 1
ATOM 2089 N N . ALA A 1 263 ? -43.157 5.459 47.450 1.00 86.56 263 ALA A N 1
ATOM 2090 C CA . ALA A 1 263 ? -43.497 5.203 48.853 1.00 86.56 263 ALA A CA 1
ATOM 2091 C C . ALA A 1 263 ? -43.853 3.730 49.128 1.00 86.56 263 ALA A C 1
ATOM 2093 O O . ALA A 1 263 ? -43.803 3.290 50.273 1.00 86.56 263 ALA A O 1
ATOM 2094 N N . ASP A 1 264 ? -44.204 2.974 48.085 1.00 91.81 264 ASP A N 1
ATOM 2095 C CA . ASP A 1 264 ? -44.510 1.547 48.179 1.00 91.81 264 ASP A CA 1
ATOM 2096 C C . ASP A 1 264 ? -43.219 0.720 48.272 1.00 91.81 264 ASP A C 1
ATOM 2098 O O . ASP A 1 264 ? -42.165 1.108 47.758 1.00 91.81 264 ASP A O 1
ATOM 2102 N N . MET A 1 265 ? -43.291 -0.457 48.893 1.00 91.06 265 MET A N 1
ATOM 2103 C CA . MET A 1 265 ? -42.170 -1.394 48.918 1.00 91.06 265 MET A CA 1
ATOM 2104 C C . MET A 1 265 ? -42.036 -2.060 47.553 1.00 91.06 265 MET A C 1
ATOM 2106 O O . MET A 1 265 ? -42.982 -2.682 47.068 1.00 91.06 265 MET A O 1
ATOM 2110 N N . VAL A 1 266 ? -40.853 -1.971 46.948 1.00 93.25 266 VAL A N 1
ATOM 2111 C CA . VAL A 1 266 ? -40.589 -2.554 45.632 1.00 93.25 266 VAL A CA 1
ATOM 2112 C C . VAL A 1 266 ? -39.374 -3.463 45.702 1.00 93.25 266 VAL A C 1
ATOM 2114 O O . VAL A 1 266 ? -38.302 -3.039 46.133 1.00 93.25 266 VAL A O 1
ATOM 2117 N N . HIS A 1 267 ? -39.526 -4.697 45.229 1.00 92.62 267 HIS A N 1
ATOM 2118 C CA . HIS A 1 267 ? -38.412 -5.621 45.036 1.00 92.62 267 HIS A CA 1
ATOM 2119 C C . HIS A 1 267 ? -38.573 -6.431 43.749 1.00 92.62 267 HIS A C 1
ATOM 2121 O O . HIS A 1 267 ? -39.677 -6.614 43.242 1.00 92.62 267 HIS A O 1
ATOM 2127 N N . VAL A 1 268 ? -37.463 -6.929 43.223 1.00 92.31 268 VAL A N 1
ATOM 2128 C CA . VAL A 1 268 ? -37.395 -7.808 42.059 1.00 92.31 268 VAL A CA 1
ATOM 2129 C C . VAL A 1 268 ? -36.640 -9.063 42.463 1.00 92.31 268 VAL A C 1
ATOM 2131 O O . VAL A 1 268 ? -35.552 -8.956 43.030 1.00 92.31 268 VAL A O 1
ATOM 2134 N N . ILE A 1 269 ? -37.198 -10.231 42.151 1.00 92.81 269 ILE A N 1
ATOM 2135 C CA . ILE A 1 269 ? -36.550 -11.530 42.370 1.00 92.81 269 ILE A CA 1
ATOM 2136 C C . ILE A 1 269 ? -36.238 -12.256 41.059 1.00 92.81 269 ILE A C 1
ATOM 2138 O O . ILE A 1 269 ? -36.970 -12.097 40.076 1.00 92.81 269 ILE A O 1
ATOM 2142 N N . ASP A 1 270 ? -35.173 -13.060 41.068 1.00 92.69 270 ASP A N 1
ATOM 2143 C CA . ASP A 1 270 ? -34.879 -14.062 40.035 1.00 92.69 270 ASP A CA 1
ATOM 2144 C C . ASP A 1 270 ? -35.689 -15.360 40.235 1.00 92.69 270 ASP A C 1
ATOM 2146 O O . ASP A 1 270 ? -36.505 -15.476 41.158 1.00 92.69 270 ASP A O 1
ATOM 2150 N N . ARG A 1 271 ? -35.490 -16.342 39.344 1.00 87.62 271 ARG A N 1
ATOM 2151 C CA . ARG A 1 271 ? -36.188 -17.641 39.389 1.00 87.62 271 ARG A CA 1
ATOM 2152 C C . ARG A 1 271 ? -35.846 -18.466 40.626 1.00 87.62 271 ARG A C 1
ATOM 2154 O O . ARG A 1 271 ? -36.651 -19.290 41.049 1.00 87.62 271 ARG A O 1
ATOM 2161 N N . GLU A 1 272 ? -34.677 -18.247 41.213 1.00 87.50 272 GLU A N 1
ATOM 2162 C CA . GLU A 1 272 ? -34.210 -18.898 42.433 1.00 87.50 272 GLU A CA 1
ATOM 2163 C C . GLU A 1 272 ? -34.703 -18.191 43.710 1.00 87.50 272 GLU A C 1
ATOM 2165 O O . GLU A 1 272 ? -34.368 -18.626 44.820 1.00 87.50 272 GLU A O 1
ATOM 2170 N N . GLY A 1 273 ? -35.488 -17.116 43.562 1.00 87.12 273 GLY A N 1
ATOM 2171 C CA . GLY A 1 273 ? -36.071 -16.336 44.651 1.00 87.12 273 GLY A CA 1
ATOM 2172 C C . GLY A 1 273 ? -35.092 -15.375 45.326 1.00 87.12 273 GLY A C 1
ATOM 2173 O O . GLY A 1 273 ? -35.363 -14.914 46.440 1.00 87.12 273 GLY A O 1
ATOM 2174 N N . LYS A 1 274 ? -33.947 -15.082 44.700 1.00 91.94 274 LYS A N 1
ATOM 2175 C CA . LYS A 1 274 ? -32.986 -14.095 45.200 1.00 91.94 274 LYS A CA 1
ATOM 2176 C C . LYS A 1 274 ? -33.392 -12.702 44.775 1.00 91.94 274 LYS A C 1
ATOM 2178 O O . LYS A 1 274 ? -33.795 -12.478 43.636 1.00 91.94 274 LYS A O 1
ATOM 2183 N N . VAL A 1 275 ? -33.246 -11.748 45.685 1.00 91.81 275 VAL A N 1
ATOM 2184 C CA . VAL A 1 275 ? -33.549 -10.347 45.398 1.00 91.81 275 VAL A CA 1
ATOM 2185 C C . VAL A 1 275 ? -32.441 -9.767 44.519 1.00 91.81 275 VAL A C 1
ATOM 2187 O O . VAL A 1 275 ? -31.314 -9.576 44.969 1.00 91.81 275 VAL A O 1
ATOM 2190 N N . VAL A 1 276 ? -32.761 -9.470 43.262 1.00 91.31 276 VAL A N 1
ATOM 2191 C CA . VAL A 1 276 ? -31.830 -8.836 42.312 1.00 91.31 276 VAL A CA 1
ATOM 2192 C C . VAL A 1 276 ? -31.882 -7.314 42.391 1.00 91.31 276 VAL A C 1
ATOM 2194 O O . VAL A 1 276 ? -30.928 -6.639 42.010 1.00 91.31 276 VAL A O 1
ATOM 2197 N N . LEU A 1 277 ? -32.990 -6.761 42.892 1.00 90.25 277 LEU A N 1
ATOM 2198 C CA . LEU A 1 277 ? -33.168 -5.325 43.046 1.00 90.25 277 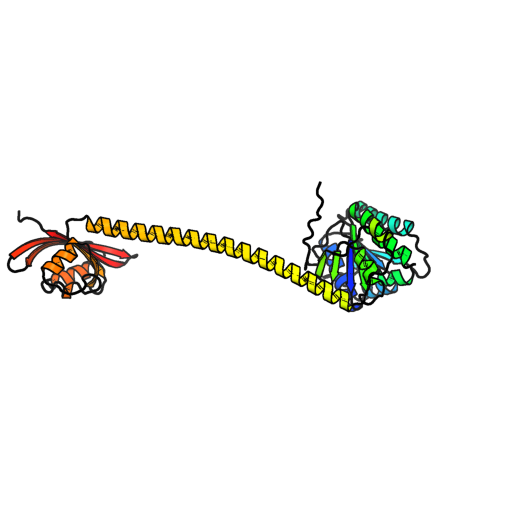LEU A CA 1
ATOM 2199 C C . LEU A 1 277 ? -34.224 -4.997 44.105 1.00 90.25 277 LEU A C 1
ATOM 2201 O O . LEU A 1 277 ? -35.231 -5.688 44.197 1.00 90.25 277 LEU A O 1
ATOM 2205 N N . ALA A 1 278 ? -34.035 -3.923 44.869 1.00 91.25 278 ALA A N 1
ATOM 2206 C CA . ALA A 1 278 ? -35.030 -3.417 45.809 1.00 91.25 278 ALA A CA 1
ATOM 2207 C C . ALA A 1 278 ? -34.887 -1.907 46.017 1.00 91.25 278 ALA A C 1
ATOM 2209 O O . ALA A 1 278 ? -33.782 -1.369 45.919 1.00 91.25 278 ALA A O 1
ATOM 2210 N N . ASN A 1 279 ? -35.998 -1.229 46.313 1.00 93.75 279 ASN A N 1
ATOM 2211 C CA . ASN A 1 279 ? -35.973 0.176 46.709 1.00 93.75 279 ASN A CA 1
ATOM 2212 C C . ASN A 1 279 ? -35.664 0.343 48.207 1.00 93.75 279 ASN A C 1
ATOM 2214 O O . ASN A 1 279 ? -35.751 -0.602 48.995 1.00 93.75 279 ASN A O 1
ATOM 2218 N N . HIS A 1 280 ? -35.306 1.565 48.607 1.00 91.50 280 HIS A N 1
ATOM 2219 C CA . HIS A 1 280 ? -34.936 1.868 49.990 1.00 91.50 280 HIS A CA 1
ATOM 2220 C C . HIS A 1 280 ? -36.063 1.553 50.991 1.00 91.50 280 HIS A C 1
ATOM 2222 O O . HIS A 1 280 ? -35.774 1.002 52.046 1.00 91.50 280 HIS A O 1
ATOM 2228 N N . VAL A 1 281 ? -37.335 1.778 50.630 1.00 92.25 281 VAL A N 1
ATOM 2229 C CA . VAL A 1 281 ? -38.490 1.474 51.496 1.00 92.25 281 VAL A CA 1
ATOM 2230 C C . VAL A 1 281 ? -38.528 -0.007 51.881 1.00 92.25 281 VAL A C 1
ATOM 2232 O O . VAL A 1 281 ? -38.682 -0.340 53.056 1.00 92.25 281 VAL A O 1
ATOM 2235 N N . PHE A 1 282 ? -38.346 -0.910 50.911 1.00 90.88 282 PHE A N 1
ATOM 2236 C CA . PHE A 1 282 ? -38.289 -2.346 51.184 1.00 90.88 282 PHE A CA 1
ATOM 2237 C C . PHE A 1 282 ? -37.072 -2.715 52.040 1.00 90.88 282 PHE A C 1
ATOM 2239 O O . PHE A 1 282 ? -37.210 -3.436 53.028 1.00 90.88 282 PHE A O 1
ATOM 2246 N N . ILE A 1 283 ? -35.889 -2.194 51.696 1.00 90.06 283 ILE A N 1
ATOM 2247 C CA . ILE A 1 283 ? -34.642 -2.466 52.430 1.00 90.06 283 ILE A CA 1
ATOM 2248 C C . ILE A 1 283 ? -34.763 -2.024 53.894 1.00 90.06 283 ILE A C 1
ATOM 2250 O O . ILE A 1 283 ? -34.400 -2.777 54.801 1.00 90.06 283 ILE A O 1
ATOM 2254 N N . ASP A 1 284 ? -35.291 -0.826 54.134 1.00 89.12 284 ASP A N 1
ATOM 2255 C CA . ASP A 1 284 ? -35.463 -0.265 55.470 1.00 89.12 284 ASP A CA 1
ATOM 2256 C C . ASP A 1 284 ? -36.477 -1.075 56.278 1.00 89.12 284 ASP A C 1
ATOM 2258 O O . ASP A 1 284 ? -36.228 -1.374 57.449 1.00 89.12 284 ASP A O 1
ATOM 2262 N N . LYS A 1 285 ? -37.575 -1.520 55.652 1.00 86.75 285 LYS A N 1
ATOM 2263 C CA . LYS A 1 285 ? -38.553 -2.397 56.304 1.00 86.75 285 LYS A CA 1
ATOM 2264 C C . LYS A 1 285 ? -37.933 -3.739 56.696 1.00 86.75 285 LYS A C 1
ATOM 2266 O O . LYS A 1 285 ? -38.086 -4.159 57.837 1.00 86.75 285 LYS A O 1
ATOM 2271 N N . VAL A 1 286 ? -37.192 -4.394 55.801 1.00 86.88 286 VAL A N 1
ATOM 2272 C CA . VAL A 1 286 ? -36.522 -5.678 56.090 1.00 86.88 286 VAL A CA 1
ATOM 2273 C C . VAL A 1 286 ? -35.512 -5.539 57.238 1.00 86.88 286 VAL A C 1
ATOM 2275 O O . VAL A 1 286 ? -35.456 -6.395 58.123 1.00 86.88 286 VAL A O 1
ATOM 2278 N N . LYS A 1 287 ? -34.771 -4.426 57.296 1.00 85.19 287 LYS A N 1
ATOM 2279 C CA . LYS A 1 287 ? -33.865 -4.127 58.418 1.00 85.19 287 LYS A CA 1
ATOM 2280 C C . LYS A 1 287 ? -34.606 -3.875 59.731 1.00 85.19 287 LYS A C 1
ATOM 2282 O O . LYS A 1 287 ? -34.173 -4.372 60.766 1.00 85.19 287 LYS A O 1
ATOM 2287 N N . GLN A 1 288 ? -35.727 -3.148 59.708 1.00 84.62 288 GLN A N 1
ATOM 2288 C CA . GLN A 1 288 ? -36.580 -2.951 60.892 1.00 84.62 288 GLN A CA 1
ATOM 2289 C C . GLN A 1 288 ? -37.129 -4.275 61.438 1.00 84.62 288 GLN A C 1
ATOM 2291 O O . GLN A 1 288 ? -37.327 -4.409 62.643 1.00 84.62 288 GLN A O 1
ATOM 2296 N N . LEU A 1 289 ? -37.331 -5.264 60.566 1.00 82.69 289 LEU A N 1
ATOM 2297 C CA . LEU A 1 289 ? -37.735 -6.621 60.937 1.00 82.69 289 LEU A CA 1
ATOM 2298 C C . LEU A 1 289 ? -36.584 -7.480 61.486 1.00 82.69 289 LEU A C 1
ATOM 2300 O O . LEU A 1 289 ? -36.809 -8.632 61.853 1.00 82.69 289 LEU A O 1
ATOM 2304 N N . GLY A 1 290 ? -35.377 -6.919 61.597 1.00 80.62 290 GLY A N 1
ATOM 2305 C CA . GLY A 1 290 ? -34.243 -7.538 62.277 1.00 80.62 290 GLY A CA 1
ATOM 2306 C C . GLY A 1 290 ? -33.355 -8.408 61.391 1.00 80.62 290 GLY A C 1
ATOM 2307 O O . GLY A 1 290 ? -32.556 -9.170 61.930 1.00 80.62 290 GLY A O 1
ATOM 2308 N N . TYR A 1 291 ? -33.460 -8.314 60.060 1.00 83.00 291 TYR A N 1
ATOM 2309 C CA . TYR A 1 291 ? -32.574 -9.055 59.161 1.00 83.00 291 TYR A CA 1
ATOM 2310 C C . TYR A 1 291 ? -31.169 -8.417 59.106 1.00 83.00 291 TYR A C 1
ATOM 2312 O O . TYR A 1 291 ? -31.048 -7.256 58.703 1.00 83.00 291 TYR A O 1
ATOM 2320 N N . PRO A 1 292 ? -30.097 -9.142 59.482 1.00 74.56 292 PRO A N 1
ATOM 2321 C CA . PRO A 1 292 ? -28.741 -8.590 59.550 1.00 74.56 292 PRO A CA 1
ATOM 2322 C C . PRO A 1 292 ? -27.939 -8.733 58.241 1.00 74.56 292 PRO A C 1
ATOM 2324 O O . PRO A 1 292 ? -26.805 -8.258 58.179 1.00 74.56 292 PRO A O 1
ATOM 2327 N N . GLY A 1 293 ? -28.481 -9.428 57.234 1.00 79.88 293 GLY A N 1
ATOM 2328 C CA . GLY A 1 293 ? -27.796 -9.771 55.981 1.00 79.88 293 GLY A CA 1
ATOM 2329 C C . GLY A 1 293 ? -27.911 -8.714 54.879 1.00 79.88 293 GLY A C 1
ATOM 2330 O O . GLY A 1 293 ? -28.378 -7.592 55.103 1.00 79.88 293 GLY A O 1
ATOM 2331 N N . ASN A 1 294 ? -27.483 -9.074 53.665 1.00 83.88 294 ASN A N 1
ATOM 2332 C CA . ASN A 1 294 ? -27.528 -8.169 52.521 1.00 83.88 294 ASN A CA 1
ATOM 2333 C C . ASN A 1 294 ? -28.836 -8.364 51.749 1.00 83.88 294 ASN A C 1
ATOM 2335 O O . ASN A 1 294 ? -29.082 -9.417 51.177 1.00 83.88 294 ASN A O 1
ATOM 2339 N N . VAL A 1 295 ? -29.677 -7.330 51.690 1.00 86.12 295 VAL A N 1
ATOM 2340 C CA . VAL A 1 295 ? -30.995 -7.440 51.040 1.00 86.12 295 VAL A CA 1
ATOM 2341 C C . VAL A 1 295 ? -30.880 -7.752 49.544 1.00 86.12 295 VAL A C 1
ATOM 2343 O O . VAL A 1 295 ? -31.761 -8.394 48.997 1.00 86.12 295 VAL A O 1
ATOM 2346 N N . ILE A 1 296 ? -29.807 -7.331 48.868 1.00 89.88 296 ILE A N 1
ATOM 2347 C CA . ILE A 1 296 ? -29.563 -7.695 47.465 1.00 89.88 296 ILE A CA 1
ATOM 2348 C C . ILE A 1 296 ? -28.676 -8.944 47.407 1.00 89.88 296 ILE A C 1
ATOM 2350 O O . ILE A 1 296 ? -27.573 -8.945 47.951 1.00 89.88 296 ILE A O 1
ATOM 2354 N N . GLY A 1 297 ? -29.133 -9.976 46.696 1.00 88.00 297 GLY A N 1
ATOM 2355 C CA . GLY A 1 297 ? -28.421 -11.237 46.459 1.00 88.00 297 GLY A CA 1
ATOM 2356 C C . GLY A 1 297 ? -28.851 -12.402 47.357 1.00 88.00 297 GLY A C 1
ATOM 2357 O O . GLY A 1 297 ? -28.710 -13.558 46.945 1.00 88.00 297 GLY A O 1
ATOM 2358 N N . ASP A 1 298 ? -29.421 -12.116 48.527 1.00 90.44 298 ASP A N 1
ATOM 2359 C CA . ASP A 1 298 ? -29.952 -13.138 49.432 1.00 90.44 298 ASP A CA 1
ATOM 2360 C C . ASP A 1 298 ? -31.397 -13.524 49.042 1.00 90.44 298 ASP A C 1
ATOM 2362 O O . ASP A 1 298 ? -32.081 -12.832 48.274 1.00 90.44 298 ASP A O 1
ATOM 2366 N N . ARG A 1 299 ? -31.868 -14.680 49.529 1.00 87.44 299 ARG A N 1
ATOM 2367 C CA . ARG A 1 299 ? -33.205 -15.200 49.204 1.00 87.44 299 ARG A CA 1
ATOM 2368 C C . ARG A 1 299 ? -34.292 -14.489 49.994 1.00 87.44 299 ARG A C 1
ATOM 2370 O O . ARG A 1 299 ? -34.189 -14.329 51.209 1.00 87.44 299 ARG A O 1
ATOM 2377 N N . LEU A 1 300 ? -35.388 -14.160 49.313 1.00 86.44 300 LEU A N 1
ATOM 2378 C CA . LEU A 1 300 ? -36.534 -13.482 49.920 1.00 86.44 300 LEU A CA 1
ATOM 2379 C C . LEU A 1 300 ? -37.136 -14.282 51.096 1.00 86.44 300 LEU A C 1
ATOM 2381 O O . LEU A 1 300 ? -37.519 -13.696 52.106 1.00 86.44 300 LEU A O 1
ATOM 2385 N N . SER A 1 301 ? -37.163 -15.615 50.991 1.00 83.06 301 SER A N 1
ATOM 2386 C CA . SER A 1 301 ? -37.632 -16.529 52.047 1.00 83.06 301 SER A CA 1
ATOM 2387 C C . SER A 1 301 ? -36.800 -16.465 53.327 1.00 83.06 301 SER A C 1
ATOM 2389 O O . SER A 1 301 ? -37.333 -16.641 54.419 1.00 83.06 301 SER A O 1
ATOM 2391 N N . ASP A 1 302 ? -35.499 -16.209 53.194 1.00 83.38 302 ASP A N 1
ATOM 2392 C CA . ASP A 1 302 ? -34.561 -16.204 54.318 1.00 83.38 302 ASP A CA 1
ATOM 2393 C C . ASP A 1 302 ? -34.656 -14.875 55.084 1.00 83.38 302 ASP A C 1
ATOM 2395 O O . ASP A 1 302 ? -34.448 -14.829 56.296 1.00 83.38 302 ASP A O 1
ATOM 2399 N N . MET A 1 303 ? -35.011 -13.795 54.378 1.00 81.94 303 MET A N 1
ATOM 2400 C CA . MET A 1 303 ? -35.241 -12.464 54.951 1.00 81.94 303 MET A CA 1
ATOM 2401 C C . MET A 1 303 ? -36.587 -12.346 55.653 1.00 81.94 303 MET A C 1
ATOM 2403 O O . MET A 1 303 ? -36.706 -11.665 56.671 1.00 81.94 303 MET A O 1
ATOM 2407 N N . LEU A 1 304 ? -37.614 -12.978 55.087 1.00 77.25 304 LEU A N 1
ATOM 2408 C CA . LEU A 1 304 ? -38.986 -12.905 55.570 1.00 77.25 304 LEU A CA 1
ATOM 2409 C C . LEU A 1 304 ? -39.538 -14.329 55.756 1.00 77.25 304 LEU A C 1
ATOM 2411 O O . LEU A 1 304 ? -40.372 -14.769 54.963 1.00 77.25 304 LEU A O 1
ATOM 2415 N N . PRO A 1 305 ? -39.141 -15.044 56.830 1.00 71.50 305 PRO A N 1
ATOM 2416 C CA . P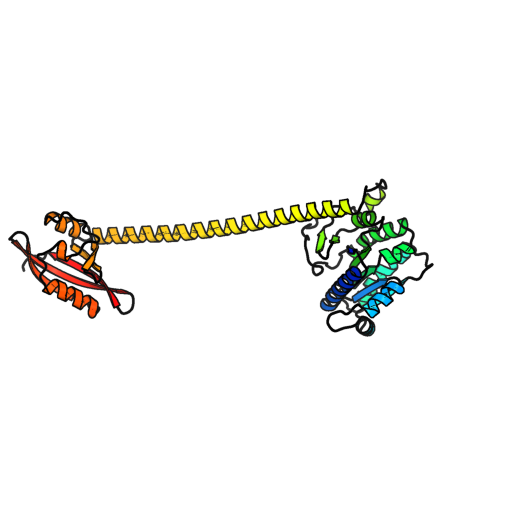RO A 1 305 ? -39.586 -16.420 57.095 1.00 71.50 305 PRO A CA 1
ATOM 2417 C C . PRO A 1 305 ? -41.100 -16.545 57.316 1.00 71.50 305 PRO A C 1
ATOM 2419 O O . PRO A 1 305 ? -41.653 -17.639 57.301 1.00 71.50 305 PRO A O 1
ATOM 2422 N N . TYR A 1 306 ? -41.762 -15.413 57.562 1.00 70.50 306 TYR A N 1
ATOM 2423 C CA . TYR A 1 306 ? -43.203 -15.293 57.767 1.00 70.50 306 TYR A CA 1
ATOM 2424 C C . TYR A 1 306 ? -43.994 -15.276 56.451 1.00 70.50 306 TYR A C 1
ATOM 2426 O O . TYR A 1 306 ? -45.224 -15.278 56.490 1.00 70.50 306 TYR A O 1
ATOM 2434 N N . LEU A 1 307 ? -43.320 -15.229 55.293 1.00 69.06 307 LEU A N 1
ATOM 2435 C CA . LEU A 1 307 ? -43.978 -15.389 54.001 1.00 69.06 307 LEU A CA 1
ATOM 2436 C C . LEU A 1 307 ? -44.583 -16.793 53.926 1.00 69.06 307 LEU A C 1
ATOM 2438 O O . LEU A 1 307 ? -43.888 -17.798 54.062 1.00 69.06 307 LEU A O 1
ATOM 2442 N N . CYS A 1 308 ? -45.896 -16.860 53.723 1.00 66.19 308 CYS A N 1
ATOM 2443 C CA . CYS A 1 308 ? -46.607 -18.121 53.579 1.00 66.19 308 CYS A CA 1
ATOM 2444 C C . CYS A 1 308 ? -46.163 -18.869 52.311 1.00 66.19 308 CYS A C 1
ATOM 2446 O O . CYS A 1 308 ? -45.721 -18.265 51.331 1.00 66.19 308 CYS A O 1
ATOM 2448 N N . GLN A 1 309 ? -46.335 -20.195 52.309 1.00 73.56 309 GLN A N 1
ATOM 2449 C CA . GLN A 1 309 ? -46.076 -21.050 51.143 1.00 73.56 309 GLN A CA 1
ATOM 2450 C C . GLN A 1 309 ? -46.838 -20.570 49.893 1.00 73.56 309 GLN A C 1
ATOM 2452 O O . GLN A 1 309 ? -46.309 -20.604 48.786 1.00 73.56 309 GLN A O 1
ATOM 2457 N N . GLU A 1 310 ? -48.020 -19.991 50.096 1.00 76.31 310 GLU A N 1
ATOM 2458 C CA . GLU A 1 310 ? -48.842 -19.355 49.065 1.00 76.31 310 GLU A CA 1
ATOM 2459 C C . GLU A 1 310 ? -48.111 -18.204 48.339 1.00 76.31 310 GLU A C 1
ATOM 2461 O O . GLU A 1 310 ? -48.279 -18.009 47.139 1.00 76.31 310 GLU A O 1
ATOM 2466 N N . ASN A 1 311 ? -47.220 -17.467 49.016 1.00 78.38 311 ASN A N 1
ATOM 2467 C CA . ASN A 1 311 ? -46.427 -16.417 48.373 1.00 78.38 311 ASN A CA 1
ATOM 2468 C C . ASN A 1 311 ? -45.386 -16.997 47.393 1.00 78.38 311 ASN A C 1
ATOM 2470 O O . ASN A 1 311 ? -45.152 -16.410 46.332 1.00 78.38 311 ASN A O 1
ATOM 2474 N N . LEU A 1 312 ? -44.789 -18.148 47.720 1.00 78.25 312 LEU A N 1
ATOM 2475 C CA . LEU A 1 312 ? -43.864 -18.857 46.829 1.00 78.25 312 LEU A CA 1
ATOM 2476 C C . LEU A 1 312 ? -44.603 -19.401 45.600 1.00 78.25 312 LEU A C 1
ATOM 2478 O O . LEU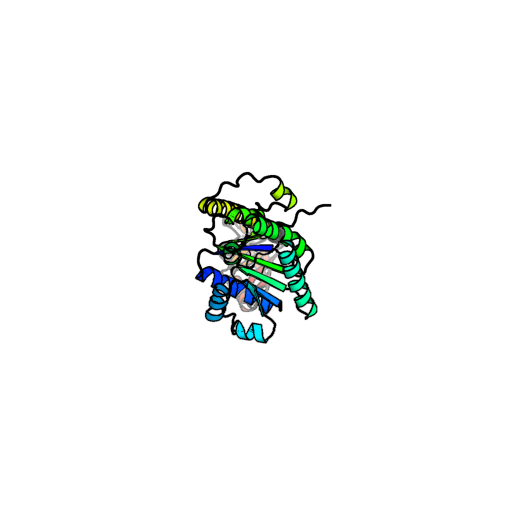 A 1 312 ? -44.148 -19.190 44.477 1.00 78.25 312 LEU A O 1
ATOM 2482 N N . GLU A 1 313 ? -45.778 -19.998 45.801 1.00 84.00 313 GLU A N 1
ATOM 2483 C CA . GLU A 1 313 ? -46.640 -20.495 44.720 1.00 84.00 313 GLU A CA 1
ATOM 2484 C C . GLU A 1 313 ? -47.088 -19.366 43.780 1.00 84.00 313 GLU A C 1
ATOM 2486 O O . GLU A 1 313 ? -47.069 -19.517 42.557 1.00 84.00 313 GLU A O 1
ATOM 2491 N N . ASP A 1 314 ? -47.410 -18.192 44.328 1.00 85.62 314 ASP A N 1
ATOM 2492 C CA . ASP A 1 314 ? -47.718 -17.007 43.530 1.00 85.62 314 ASP A CA 1
ATOM 2493 C C . ASP A 1 314 ? -46.533 -16.566 42.660 1.00 85.62 314 ASP A C 1
ATOM 2495 O O . ASP A 1 314 ? -46.732 -16.160 41.513 1.00 85.62 314 ASP A O 1
ATOM 2499 N N . ASN A 1 315 ? -45.299 -16.634 43.178 1.00 83.69 315 ASN A N 1
ATOM 2500 C CA . ASN A 1 315 ? -44.104 -16.305 42.394 1.00 83.69 315 ASN A CA 1
ATOM 2501 C C . ASN A 1 315 ? -43.928 -17.296 41.239 1.00 83.69 315 ASN A C 1
ATOM 2503 O O . ASN A 1 315 ? -43.778 -16.876 40.091 1.00 83.69 315 ASN A O 1
ATOM 2507 N N . GLU A 1 316 ? -44.008 -18.599 41.519 1.00 85.19 316 GLU A N 1
ATOM 2508 C CA . GLU A 1 316 ? -43.917 -19.645 40.495 1.00 85.19 316 GLU A CA 1
ATOM 2509 C C . GLU A 1 316 ? -45.006 -19.495 39.431 1.00 85.19 316 GLU A C 1
ATOM 2511 O O . GLU A 1 316 ? -44.738 -19.603 38.231 1.00 85.19 316 GLU A O 1
ATOM 2516 N N . ARG A 1 317 ? -46.236 -19.176 39.842 1.00 86.06 317 ARG A N 1
ATOM 2517 C CA . ARG A 1 317 ? -47.348 -18.940 38.922 1.00 86.06 317 ARG A CA 1
ATOM 2518 C C . ARG A 1 317 ? -47.067 -17.765 37.992 1.00 86.06 317 ARG A C 1
ATOM 2520 O O . ARG A 1 317 ? -47.322 -17.879 36.793 1.00 86.06 317 ARG A O 1
ATOM 2527 N N . VAL A 1 318 ? -46.530 -16.658 38.500 1.00 88.44 318 VAL A N 1
ATOM 2528 C CA . VAL A 1 318 ? -46.172 -15.496 37.669 1.00 88.44 318 VAL A CA 1
ATOM 2529 C C . VAL A 1 318 ? -45.026 -15.841 36.710 1.00 88.44 318 VAL A C 1
ATOM 2531 O O . VAL A 1 318 ? -45.108 -15.495 35.531 1.00 88.44 318 VAL A O 1
ATOM 2534 N N . PHE A 1 319 ? -44.012 -16.589 37.157 1.00 87.56 319 PHE A N 1
ATOM 2535 C CA . PHE A 1 319 ? -42.921 -17.053 36.291 1.00 87.56 319 PHE A CA 1
ATOM 2536 C C . PHE A 1 319 ? -43.402 -17.968 35.156 1.00 87.56 319 PHE A C 1
ATOM 2538 O O . PHE A 1 319 ? -42.960 -17.820 34.015 1.00 87.56 319 PHE A O 1
ATOM 2545 N N . ASN A 1 320 ? -44.307 -18.900 35.459 1.00 86.25 320 ASN A N 1
ATOM 2546 C CA . ASN A 1 320 ? -44.781 -19.906 34.508 1.00 86.25 320 ASN A CA 1
ATOM 2547 C C . ASN A 1 320 ? -45.830 -19.360 33.534 1.00 86.25 320 ASN A C 1
ATOM 2549 O O . ASN A 1 320 ? -45.857 -19.755 32.371 1.00 86.25 320 ASN A O 1
ATOM 2553 N N . THR A 1 321 ? -46.706 -18.466 33.998 1.00 85.75 321 THR A N 1
ATOM 2554 C CA . THR A 1 321 ? -47.804 -17.927 33.177 1.00 85.75 321 THR A CA 1
ATOM 2555 C C . THR A 1 321 ? -47.443 -16.640 32.445 1.00 85.75 321 THR A C 1
ATOM 2557 O O . THR A 1 321 ? -48.136 -16.276 31.497 1.00 85.75 321 THR A O 1
ATOM 2560 N N . GLY A 1 322 ? -46.415 -15.913 32.900 1.00 84.69 322 GLY A N 1
ATOM 2561 C CA . GLY A 1 322 ? -46.090 -14.585 32.377 1.00 84.69 322 GLY A CA 1
ATOM 2562 C C . GLY A 1 322 ? -47.202 -13.550 32.593 1.00 84.69 322 GLY A C 1
ATOM 2563 O O . GLY A 1 322 ? -47.191 -12.497 31.959 1.00 84.69 322 GLY A O 1
ATOM 2564 N N . CYS A 1 323 ? -48.162 -13.819 33.484 1.00 87.25 323 CYS A N 1
ATOM 2565 C CA . CYS A 1 323 ? -49.300 -12.948 33.764 1.00 87.25 323 CYS A CA 1
ATOM 2566 C C . CYS A 1 323 ? -49.139 -12.264 35.128 1.00 87.25 323 CYS A C 1
ATOM 2568 O O . CYS A 1 323 ? -48.653 -12.870 36.081 1.00 87.25 323 CYS A O 1
ATOM 2570 N N . SER A 1 324 ? -49.574 -11.006 35.245 1.00 89.94 324 SER A N 1
ATOM 2571 C CA . SER A 1 324 ? -49.523 -10.285 36.522 1.00 89.94 324 SER A CA 1
ATOM 2572 C C . SER A 1 324 ? -50.565 -10.801 37.515 1.00 89.94 324 SER A C 1
ATOM 2574 O O . SER A 1 324 ? -51.706 -11.059 37.129 1.00 89.94 324 SER A O 1
ATOM 2576 N N . LEU A 1 325 ? -50.201 -10.846 38.793 1.00 91.56 325 LEU A N 1
ATOM 2577 C CA . LEU A 1 325 ? -51.068 -11.231 39.904 1.00 91.56 325 LEU A CA 1
ATOM 2578 C C . LEU A 1 325 ? -51.249 -10.032 40.838 1.00 91.56 325 LEU A C 1
ATOM 2580 O O . LEU A 1 325 ? -50.293 -9.316 41.132 1.00 91.56 325 LEU A O 1
ATOM 2584 N N . LYS A 1 326 ? -52.477 -9.801 41.301 1.00 90.50 326 LYS A N 1
ATOM 2585 C CA . LYS A 1 326 ? -52.796 -8.804 42.327 1.00 90.50 326 LYS A CA 1
ATOM 2586 C C . LYS A 1 326 ? -53.630 -9.482 43.406 1.00 90.50 326 LYS A C 1
ATOM 2588 O O . LYS A 1 326 ? -54.584 -10.180 43.069 1.00 90.50 326 LYS A O 1
ATOM 2593 N N . LYS A 1 327 ? -53.285 -9.250 44.669 1.00 88.56 327 LYS A N 1
ATOM 2594 C CA . LYS A 1 327 ? -54.047 -9.721 45.826 1.00 88.56 327 LYS A CA 1
ATOM 2595 C C . LYS A 1 327 ? -53.900 -8.763 47.006 1.00 88.56 327 LYS A C 1
ATOM 2597 O O . LYS A 1 327 ? -52.942 -7.999 47.066 1.00 88.56 327 LYS A O 1
ATOM 2602 N N . GLU A 1 328 ? -54.847 -8.825 47.928 1.00 85.62 328 GLU A N 1
ATOM 2603 C CA . GLU A 1 328 ? -54.767 -8.177 49.237 1.00 85.62 328 GLU A CA 1
ATOM 2604 C C . GLU A 1 328 ? -54.618 -9.280 50.283 1.00 85.62 328 GLU A C 1
ATOM 2606 O O . GLU A 1 328 ? -55.344 -10.275 50.239 1.00 85.62 328 GLU A O 1
ATOM 2611 N N . GLU A 1 329 ? -53.649 -9.140 51.182 1.00 81.31 329 GLU A N 1
ATOM 2612 C CA . GLU A 1 329 ? -53.378 -10.121 52.229 1.00 81.31 329 GLU A CA 1
ATOM 2613 C C . GLU A 1 329 ? -53.185 -9.443 53.589 1.00 81.31 329 GLU A C 1
ATOM 2615 O O . GLU A 1 329 ? -52.630 -8.349 53.695 1.00 81.31 329 GLU A O 1
ATOM 2620 N N . MET A 1 330 ? -53.655 -10.109 54.645 1.00 77.31 330 MET A N 1
ATOM 2621 C CA . MET A 1 330 ? -53.405 -9.703 56.026 1.00 77.31 330 MET A CA 1
ATOM 2622 C C . MET A 1 330 ? -52.140 -10.406 56.508 1.00 77.31 330 MET A C 1
ATOM 2624 O O . MET A 1 330 ? -52.125 -11.628 56.658 1.00 77.31 330 MET A O 1
ATOM 2628 N N . VAL A 1 331 ? -51.081 -9.640 56.756 1.00 75.75 331 VAL A N 1
ATOM 2629 C CA . VAL A 1 331 ? -49.805 -10.172 57.242 1.00 75.75 331 VAL A CA 1
ATOM 2630 C C . VAL A 1 331 ? -49.625 -9.781 58.697 1.00 75.75 331 VAL A C 1
ATOM 2632 O O . VAL A 1 331 ? -49.762 -8.614 59.067 1.00 75.75 331 VAL A O 1
ATOM 2635 N N . ARG A 1 332 ? -49.281 -10.763 59.533 1.00 70.62 332 ARG A N 1
ATOM 2636 C CA . ARG A 1 332 ? -48.995 -10.525 60.945 1.00 70.62 332 ARG A CA 1
ATOM 2637 C C . ARG A 1 332 ? -47.512 -10.260 61.148 1.00 70.62 332 ARG A C 1
ATOM 2639 O O . ARG A 1 332 ? -46.694 -11.175 61.080 1.00 70.62 332 ARG A O 1
ATOM 2646 N N . ILE A 1 333 ? -47.167 -9.009 61.425 1.00 69.31 333 ILE A N 1
ATOM 2647 C CA . ILE A 1 333 ? -45.788 -8.551 61.592 1.00 69.31 333 ILE A CA 1
ATOM 2648 C C . ILE A 1 333 ? -45.607 -8.063 63.030 1.00 69.31 333 ILE A C 1
ATOM 2650 O O . ILE A 1 333 ? -46.343 -7.195 63.492 1.00 69.31 333 ILE A O 1
ATOM 2654 N N . ALA A 1 334 ? -44.640 -8.635 63.757 1.00 65.81 334 ALA A N 1
ATOM 2655 C CA . ALA A 1 334 ? -44.336 -8.272 65.150 1.00 65.81 334 ALA A CA 1
ATOM 2656 C C . ALA A 1 334 ? -45.568 -8.257 66.091 1.00 65.81 334 ALA A C 1
ATOM 2658 O O . ALA A 1 334 ? -45.630 -7.485 67.043 1.00 65.81 334 ALA A O 1
ATOM 2659 N N . GLY A 1 335 ? -46.559 -9.117 65.825 1.00 68.50 335 GLY A N 1
ATOM 2660 C CA . GLY A 1 335 ? -47.776 -9.254 66.633 1.00 68.50 335 GLY A CA 1
ATOM 2661 C C . GLY A 1 335 ? -48.979 -8.417 66.181 1.00 68.50 335 GLY A C 1
ATOM 2662 O O . GLY A 1 335 ? -50.076 -8.697 66.667 1.00 68.50 335 GLY A O 1
ATOM 2663 N N . HIS A 1 336 ? -48.808 -7.492 65.230 1.00 72.81 336 HIS A N 1
ATOM 2664 C CA . HIS A 1 336 ? -49.868 -6.650 64.661 1.00 72.81 336 HIS A CA 1
ATOM 2665 C C . HIS A 1 336 ? -50.310 -7.146 63.279 1.00 72.81 336 HIS A C 1
ATOM 2667 O O . HIS A 1 336 ? -49.474 -7.577 62.484 1.00 72.81 336 HIS A O 1
ATOM 2673 N N . ASP A 1 337 ? -51.610 -7.063 62.996 1.00 77.69 337 ASP A N 1
ATOM 2674 C CA . ASP A 1 337 ? -52.182 -7.432 61.700 1.00 77.69 337 ASP A CA 1
ATOM 2675 C C . ASP A 1 337 ? -52.185 -6.209 60.774 1.00 77.69 337 ASP A C 1
ATOM 2677 O O . ASP A 1 337 ? -52.797 -5.188 61.088 1.00 77.69 337 ASP A O 1
ATOM 2681 N N . ILE A 1 338 ? -51.487 -6.310 59.643 1.00 80.12 338 ILE A N 1
ATOM 2682 C CA . ILE A 1 338 ? -51.341 -5.238 58.6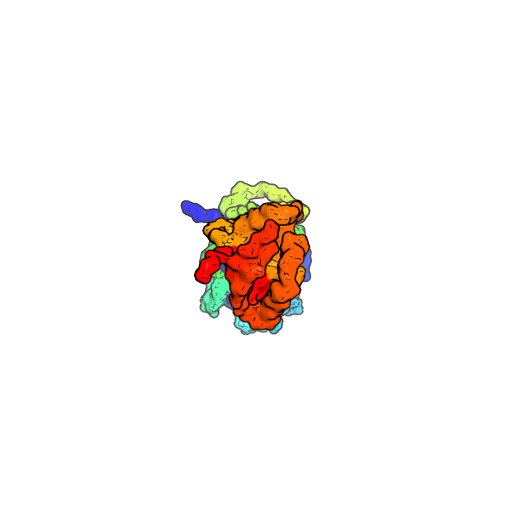52 1.00 80.12 338 ILE A CA 1
ATOM 2683 C C . ILE A 1 338 ? -51.945 -5.718 57.331 1.00 80.12 338 ILE A C 1
ATOM 2685 O O . ILE A 1 338 ? -51.649 -6.828 56.886 1.00 80.12 338 ILE A O 1
ATOM 2689 N N . CYS A 1 339 ? -52.785 -4.893 56.702 1.00 82.81 339 CYS A N 1
ATOM 2690 C CA . CYS A 1 339 ? -53.331 -5.179 55.376 1.00 82.81 339 CYS A CA 1
ATOM 2691 C C . CYS A 1 339 ? -52.364 -4.683 54.297 1.00 82.81 339 CYS A C 1
ATOM 2693 O O . CYS A 1 339 ? -51.999 -3.504 54.275 1.00 82.81 339 CYS A O 1
ATOM 2695 N N . ILE A 1 340 ? -51.939 -5.578 53.407 1.00 86.19 340 ILE A N 1
ATOM 2696 C CA . ILE A 1 340 ? -50.990 -5.272 52.339 1.00 86.19 340 ILE A CA 1
ATOM 2697 C C . ILE A 1 340 ? -51.609 -5.662 50.996 1.00 86.19 340 ILE A C 1
ATOM 2699 O O . ILE A 1 340 ? -51.972 -6.815 50.767 1.00 86.19 340 ILE A O 1
ATOM 2703 N N . GLU A 1 341 ? -51.691 -4.702 50.079 1.00 90.12 341 GLU A N 1
ATOM 2704 C CA . GLU A 1 341 ? -51.934 -4.969 48.665 1.00 90.12 341 GLU A CA 1
ATOM 2705 C C . GLU A 1 341 ? -50.607 -5.359 48.005 1.00 90.12 341 GLU A C 1
ATOM 2707 O O . GLU A 1 341 ? -49.657 -4.574 47.982 1.00 90.12 341 GLU A O 1
ATOM 2712 N N . VAL A 1 342 ? -50.541 -6.561 47.436 1.00 90.62 342 VAL A N 1
ATOM 2713 C CA . VAL A 1 342 ? -49.365 -7.072 46.731 1.00 90.62 342 VAL A CA 1
ATOM 2714 C C . VAL A 1 342 ? -49.688 -7.251 45.255 1.00 90.62 342 VAL A C 1
ATOM 2716 O O . VAL A 1 342 ? -50.613 -7.972 44.868 1.00 90.62 342 VAL A O 1
ATOM 2719 N N . ARG A 1 343 ? -48.872 -6.628 44.405 1.00 92.81 343 ARG A N 1
ATOM 2720 C CA . ARG A 1 343 ? -48.908 -6.799 42.956 1.00 92.81 343 ARG A CA 1
ATOM 2721 C C . ARG A 1 343 ? -47.601 -7.406 42.471 1.00 92.81 343 ARG A C 1
ATOM 2723 O O . ARG A 1 343 ? -46.544 -6.804 42.621 1.00 92.81 343 ARG A O 1
ATOM 2730 N N . LYS A 1 344 ? -47.695 -8.570 41.836 1.00 92.62 344 LYS A N 1
ATOM 2731 C CA . LYS A 1 344 ? -46.580 -9.281 41.209 1.00 92.62 344 LYS A CA 1
ATOM 2732 C C . LYS A 1 344 ? -46.680 -9.141 39.696 1.00 92.62 344 LYS A C 1
ATOM 2734 O O . LYS A 1 344 ? -47.705 -9.462 39.094 1.00 92.62 344 LYS A O 1
ATOM 2739 N N . ILE A 1 345 ? -45.630 -8.617 39.082 1.00 92.94 345 ILE A N 1
ATOM 2740 C CA . ILE A 1 345 ? -45.557 -8.273 37.664 1.00 92.94 345 ILE A CA 1
ATOM 2741 C C . ILE A 1 345 ? -44.361 -9.023 37.064 1.00 92.94 345 ILE A C 1
ATOM 2743 O O . ILE A 1 345 ? -43.237 -8.842 37.532 1.00 92.94 345 ILE A O 1
ATOM 2747 N N . PRO A 1 346 ? -44.561 -9.856 36.034 1.00 90.94 346 PRO A N 1
ATOM 2748 C CA . PRO A 1 346 ? -43.458 -10.543 35.379 1.00 90.94 346 PRO A CA 1
ATOM 2749 C C . PRO A 1 346 ? -42.637 -9.556 34.545 1.00 90.94 346 PRO A C 1
ATOM 2751 O O . PRO A 1 346 ? -43.180 -8.772 33.765 1.00 90.94 346 PRO A O 1
ATOM 2754 N N . VAL A 1 347 ? -41.315 -9.620 34.686 1.00 89.69 347 VAL A N 1
ATOM 2755 C CA . VAL A 1 347 ? -40.362 -8.934 33.811 1.00 89.69 347 VAL A CA 1
ATOM 2756 C C . VAL A 1 347 ? -39.948 -9.918 32.722 1.00 89.69 347 VAL A C 1
ATOM 2758 O O . VAL A 1 347 ? -39.291 -10.930 32.986 1.00 89.69 347 VAL A O 1
ATOM 2761 N N . MET A 1 348 ? -40.379 -9.633 31.498 1.00 82.88 348 MET A N 1
ATOM 2762 C CA . MET A 1 348 ? -40.226 -10.530 30.353 1.00 82.88 348 MET A CA 1
ATOM 2763 C C . MET A 1 348 ? -38.850 -10.372 29.696 1.00 82.88 348 MET A C 1
ATOM 2765 O O . MET A 1 348 ? -38.378 -9.253 29.505 1.00 82.88 348 MET A O 1
ATOM 2769 N N . ASN A 1 349 ? -38.239 -11.488 29.292 1.00 79.81 349 ASN A N 1
ATOM 2770 C CA . ASN A 1 349 ? -37.098 -11.517 28.377 1.00 79.81 349 ASN A CA 1
ATOM 2771 C C . ASN A 1 349 ? -37.429 -12.486 27.230 1.00 79.81 349 ASN A C 1
ATOM 2773 O O . ASN A 1 349 ? -37.314 -13.706 27.370 1.00 79.81 349 ASN A O 1
ATOM 2777 N N . GLY A 1 350 ? -37.944 -11.949 26.121 1.00 77.19 350 GLY A N 1
ATOM 2778 C CA . GLY A 1 350 ? -38.568 -12.759 25.072 1.00 77.19 350 GLY A CA 1
ATOM 2779 C C . GLY A 1 350 ? -39.884 -13.407 25.549 1.00 77.19 350 GLY A C 1
ATOM 2780 O O . GLY A 1 350 ? -40.678 -12.732 26.206 1.00 77.19 350 GLY A O 1
ATOM 2781 N N . PRO A 1 351 ? -40.155 -14.691 25.233 1.00 76.06 351 PRO A N 1
ATOM 2782 C CA . PRO A 1 351 ? -41.419 -15.358 25.576 1.00 76.06 351 PRO A CA 1
ATOM 2783 C C . PRO A 1 351 ? -41.519 -15.812 27.043 1.00 76.06 351 PRO A C 1
ATOM 2785 O O . PRO A 1 351 ? -42.575 -16.280 27.459 1.00 76.06 351 PRO A O 1
ATOM 2788 N N . SER A 1 352 ? -40.446 -15.684 27.828 1.00 78.31 352 SER A N 1
ATOM 2789 C CA . SER A 1 352 ? -40.364 -16.206 29.195 1.00 78.31 352 SER A CA 1
ATOM 2790 C C . SER A 1 352 ? -40.183 -15.084 30.214 1.00 78.31 352 SER A C 1
ATOM 2792 O O . SER A 1 352 ? -39.413 -14.145 29.992 1.00 78.31 352 SER A O 1
ATOM 2794 N N . ALA A 1 353 ? -40.838 -15.206 31.370 1.00 82.50 353 ALA A N 1
ATOM 2795 C CA . ALA A 1 353 ? -40.553 -14.349 32.516 1.00 82.50 353 ALA A CA 1
ATOM 2796 C C . ALA A 1 353 ? -39.152 -14.674 33.063 1.00 82.50 353 ALA A C 1
ATOM 2798 O O . ALA A 1 353 ? -38.846 -15.832 33.383 1.00 82.50 353 ALA A O 1
ATOM 2799 N N . TYR A 1 354 ? -38.300 -13.651 33.121 1.00 85.00 354 TYR A N 1
ATOM 2800 C CA . TYR A 1 354 ? -36.926 -13.740 33.614 1.00 85.00 354 TYR A CA 1
ATOM 2801 C C . TYR A 1 354 ? -36.847 -13.374 35.099 1.00 85.00 354 TYR A C 1
ATOM 2803 O O . TYR A 1 354 ? -36.205 -14.095 35.851 1.00 85.00 354 TYR A O 1
ATOM 2811 N N . ASN A 1 355 ? -37.585 -12.341 35.521 1.00 92.19 355 ASN A N 1
ATOM 2812 C CA . ASN A 1 355 ? -37.700 -11.899 36.914 1.00 92.19 355 ASN A CA 1
ATOM 2813 C C . ASN A 1 355 ? -39.166 -11.609 37.284 1.00 92.19 355 ASN A C 1
ATOM 2815 O O . ASN A 1 355 ? -40.012 -11.438 36.402 1.00 92.19 355 ASN A O 1
ATOM 2819 N N . VAL A 1 356 ? -39.457 -11.468 38.579 1.00 92.50 356 VAL A N 1
ATOM 2820 C CA . VAL A 1 356 ? -40.752 -10.979 39.086 1.00 92.50 356 VAL A CA 1
ATOM 2821 C C . VAL A 1 356 ? -40.540 -9.698 39.883 1.00 92.50 356 VAL A C 1
ATOM 2823 O O . VAL A 1 356 ? -39.803 -9.690 40.863 1.00 92.50 356 VAL A O 1
ATOM 2826 N N . LEU A 1 357 ? -41.195 -8.619 39.454 1.00 92.88 357 LEU A N 1
ATOM 2827 C CA . LEU A 1 357 ? -41.302 -7.353 40.174 1.00 92.88 357 LEU A CA 1
ATOM 2828 C C . LEU A 1 357 ? -42.501 -7.420 41.122 1.00 92.88 357 LEU A C 1
ATOM 2830 O O . LEU A 1 357 ? -43.634 -7.593 40.676 1.00 92.88 357 LEU A O 1
ATOM 2834 N N . THR A 1 358 ? -42.268 -7.213 42.408 1.00 92.25 358 THR A N 1
ATOM 2835 C CA . THR A 1 358 ? -43.312 -7.135 43.426 1.00 92.25 358 THR A CA 1
ATOM 2836 C C . THR A 1 358 ? -43.405 -5.713 43.952 1.00 92.25 358 THR A C 1
ATOM 2838 O O . THR A 1 358 ? -42.411 -5.144 44.405 1.00 92.25 358 THR A O 1
ATOM 2841 N N . ILE A 1 359 ? -44.611 -5.157 43.918 1.00 92.50 359 ILE A N 1
ATOM 2842 C CA . ILE A 1 359 ? -44.971 -3.902 44.572 1.00 92.50 359 ILE A CA 1
ATOM 2843 C C . ILE A 1 359 ? -45.901 -4.265 45.725 1.00 92.50 359 ILE A C 1
ATOM 2845 O O . ILE A 1 359 ? -46.938 -4.890 45.500 1.00 92.50 359 ILE A O 1
ATOM 2849 N N . ALA A 1 360 ? -45.519 -3.909 46.944 1.00 89.94 360 ALA A N 1
ATOM 2850 C CA . ALA A 1 360 ? -46.296 -4.143 48.149 1.00 89.94 360 ALA A CA 1
ATOM 2851 C C . ALA A 1 360 ? -46.629 -2.802 48.806 1.00 89.94 360 ALA A C 1
ATOM 2853 O O . ALA A 1 360 ? -45.739 -2.017 49.142 1.00 89.94 360 ALA A O 1
ATOM 2854 N N . ARG A 1 361 ? -47.923 -2.547 48.981 1.00 89.69 361 ARG A N 1
ATOM 2855 C CA . ARG A 1 361 ? -48.460 -1.305 49.524 1.00 89.69 361 ARG A CA 1
ATOM 2856 C C . ARG A 1 361 ? -49.294 -1.596 50.758 1.00 89.69 361 ARG A C 1
ATOM 2858 O O . ARG A 1 361 ? -50.204 -2.415 50.710 1.00 89.69 361 ARG A O 1
ATOM 2865 N N . GLU A 1 362 ? -49.009 -0.897 51.847 1.00 85.50 362 GLU A N 1
ATOM 2866 C CA . GLU A 1 362 ? -49.858 -0.923 53.037 1.00 85.50 362 GLU A CA 1
ATOM 2867 C C . GLU A 1 362 ? -51.149 -0.141 52.758 1.00 85.50 362 GLU A C 1
ATOM 2869 O O . GLU A 1 362 ? -51.112 0.970 52.217 1.00 85.50 362 GLU A O 1
ATOM 2874 N N . VAL A 1 363 ? -52.295 -0.740 53.074 1.00 85.69 363 VAL A N 1
ATOM 2875 C CA . VAL A 1 363 ? -53.616 -0.142 52.850 1.00 85.69 363 VAL A CA 1
ATOM 2876 C C . VAL A 1 363 ? -54.384 -0.075 54.165 1.00 85.69 363 VAL A C 1
ATOM 2878 O O . VAL A 1 363 ? -54.361 -1.010 54.964 1.00 85.69 363 VAL A O 1
ATOM 2881 N N . GLU A 1 364 ? -55.067 1.044 54.405 1.00 75.56 364 GLU A N 1
ATOM 2882 C CA . GLU A 1 364 ? -55.954 1.173 55.561 1.00 75.56 364 GLU A CA 1
ATOM 2883 C C . GLU A 1 364 ? -57.156 0.232 55.402 1.00 75.56 364 GLU A C 1
ATOM 2885 O O . GLU A 1 364 ? -57.715 0.098 54.309 1.00 75.56 364 GLU A O 1
ATOM 2890 N N . GLN A 1 365 ? -57.558 -0.423 56.495 1.00 64.50 365 GLN A N 1
ATOM 2891 C CA . GLN A 1 365 ? -58.777 -1.231 56.515 1.00 64.50 365 GLN A CA 1
ATOM 2892 C C . GLN A 1 365 ? -59.982 -0.326 56.235 1.00 64.50 365 GLN A C 1
ATOM 2894 O O . GLN A 1 365 ? -60.213 0.645 56.956 1.00 64.50 365 GLN A O 1
ATOM 2899 N N . ARG A 1 366 ? -60.712 -0.631 55.159 1.00 52.06 366 ARG A N 1
ATOM 2900 C CA . ARG A 1 366 ? -61.943 0.070 54.776 1.00 52.06 366 ARG A CA 1
ATOM 2901 C C . ARG A 1 366 ? -63.142 -0.330 55.616 1.00 52.06 366 ARG A C 1
ATOM 2903 O O . ARG A 1 366 ? -63.254 -1.532 55.942 1.00 52.06 366 ARG A O 1
#

Solvent-accessible surface area (backbone atoms only — not comparable to full-atom values): 20114 Å² total; per-residue (Å²): 134,91,76,76,72,88,87,77,49,66,80,31,54,71,83,71,69,47,74,34,38,46,30,39,33,50,27,90,48,70,70,52,43,48,55,52,50,28,50,55,50,39,52,30,53,77,71,52,23,27,36,33,40,41,33,36,63,69,59,50,54,51,42,62,75,69,36,55,36,99,92,45,47,50,69,58,33,41,75,69,64,41,31,45,80,46,75,55,64,96,83,62,82,81,50,64,69,62,49,54,54,49,52,55,49,53,33,51,55,33,43,74,73,69,25,84,29,22,34,39,41,31,41,44,56,65,50,51,78,69,48,59,68,69,54,51,58,46,45,55,32,52,47,52,68,52,24,67,77,36,55,22,28,37,37,39,35,35,50,57,86,47,94,57,50,61,71,51,48,29,44,21,58,26,35,30,56,93,74,26,29,29,62,36,89,62,43,43,57,57,84,56,54,77,73,61,85,76,70,86,84,82,55,68,72,56,54,55,53,52,49,53,51,52,55,48,56,51,52,50,51,54,49,53,53,52,49,52,53,53,50,53,53,50,52,53,52,51,52,53,50,51,52,52,52,51,53,48,54,52,51,52,50,51,52,54,51,56,50,50,69,43,88,46,27,33,40,28,26,41,86,86,40,25,19,76,41,68,22,59,55,35,52,51,51,46,44,75,74,66,46,88,73,59,73,67,68,38,42,52,62,79,67,40,72,83,61,52,71,65,58,56,53,52,51,51,48,23,46,74,66,53,44,70,48,75,51,76,46,79,46,75,56,100,87,44,81,42,45,31,39,38,37,41,38,43,40,68,60,82,98,42,36,55,32,40,38,36,42,39,34,83,47,81,89,128

Foldseek 3Di:
DDPPPPQPAWQAFPLPQAQLAAEEEEDADPVRVLVVVLVLLLSCVVLQAAEEEEAAPVNVVVNQVPRDHVPDGPVVCVVVRSYHYDHDYAPPADALVVVLVVVLVQFVVRVVVPGQAYEYEYQLQRVVVRYDPVSSLLSLQCSSVSRNPTRYRYYYYDHLQDPCVVSNLQRGQWYQDPRGIHGRPNHDHSVVSVVDPPDPDDDSVVVVVVSVVVNVVSVVVVVVVVVVVVVVVVVVVVVVVVVVVVVVVVVVVVVLVVQQVDPWWKFKAFPVQFTQDTHPNNVVVLVVLPDPDDNHGDHPCVSCVQDDPVNVVQQVCCQVVVDKDWDWDFGQGPNDTWIKIKIWHFDDDPPTRGMIMITIDTDDDD

pLDDT: mean 81.3, std 13.46, range [23.38, 97.44]

Mean predicted aligned error: 16.06 Å